Protein AF-A0AAE7LJU6-F1 (afdb_monomer_lite)

Radius of gyration: 23.85 Å; chains: 1; bounding box: 56×56×63 Å

pLDDT: mean 91.49, std 7.53, range [56.41, 98.62]

Sequence (406 aa):
MKSIYSEYKLDSKIIDLVKDSTIDVYPYNNEYLIANDFNYTTRPLFQNYMTLTPVLDGMNRNYFESTERPEFVLWTGGLTCYSKDCNLFEGFDYKYTLNEDPLTSTSILNNYDISAITNGRGGVPVVLMKRKEQIYKTNYTTLTEQEMHFGVWYQIPEFDKGIVKVQPHFEFTLLGRLKNLLFRGGIVKVKYKTENGDVKEFRLNILNSASGVWASPLLTGITLESIQGEPVKALMFETDSIYYLKPTFTAKFIQLNNSTIHVKPRVINYNKLAILSNIDATTSIFCDGSIDEINNKAASSASSEVSSSLQVKGWLAASSAKGELYDQTLLVLKAANASSQFFSTHESKRPDVANAFKHAHLDDAGFSTLVDARKLQGDYSVSLAGLRGKKVYTCNNINLNIKFIR

Foldseek 3Di:
DLVVLLLQAWDVVVLVVQPAFEEAEPADDCSNCSNSVYNYDDQPDNHLLPCLAQVSLVSLLVCLLDPNNTQKYKQAAAPPQQDQQAFSQQHPPQAGSCQSRVSNVQSQLQFWAFDDWTAGRNRHIITITGGDPDRDRWDKDFPDKDKDFAPDKDFQDDDDDAWKWKQWDWAFDPVLVVCVVVHDHWWKKKWFQFPLRDIRIGIHSPRHCNVTHTHPFAFGHDDNVATEGTGTGIMHMHTPDPRTIPRMTMMTIIGTPPGPHDYDHDPDDAFDFDDLPQAPEEAEDAWDKAFQDWSNDGLVPDDQEDEFKTKIKIFTAPDLLVLHHFPFKWKWKDDDPDDITTTGWDWAADVVSCVVSVHVSSRRRITIGMHGCNPPFAKIWIFMWGHHPNYIYTHPPYIGIHGYDD

Secondary structure (DSSP, 8-state):
-GGGGGGGPPPHHHHHHHTTSEEEEESS-THHHHHHT-EE---SS-SGGG--SHHHHHHHHHHHTSTTS-SEEEE---TT--STT--TTB-STTBBHHHHSHHHHHHHHHHEEEEEEEE-GGG-EEEEEEEPSS-----EEEEEEEEEETT--EEPPP-SSS-EEEEE---B-HHHHHHHHHSPPP-EEEEEEETT--EEEEE--TTGGGGTEEEESEEEEE-SS-EEEE-EEEEEEEES-TTTB-SEEEEEEEEETT----EEEP---PPPBP--TT--EEEEE--EEEEEEETTEETTT--SEESSEEEEEEEEESBGGGTB--SEEEEEEEETTSPPEEEE-EEE--HHHHHHHT-GGGGG-EEEEEEE-TT--EEEEEEEEEEETTEEEEESS--EEEEE--

Structure (mmCIF, N/CA/C/O backbone):
data_AF-A0AAE7LJU6-F1
#
_entry.id   AF-A0AAE7LJU6-F1
#
loop_
_atom_site.group_PDB
_atom_site.id
_atom_site.type_symbol
_atom_site.label_atom_id
_atom_site.label_alt_id
_atom_site.label_comp_id
_atom_site.label_asym_id
_atom_site.label_entity_id
_atom_site.label_seq_id
_atom_site.pdbx_PDB_ins_code
_atom_site.Cartn_x
_atom_site.Cartn_y
_atom_site.Cartn_z
_atom_site.occupancy
_atom_site.B_iso_or_equiv
_atom_site.auth_seq_id
_atom_site.auth_comp_id
_atom_site.auth_asym_id
_atom_site.auth_atom_id
_atom_site.pdbx_PDB_model_num
ATOM 1 N N . MET A 1 1 ? -26.694 -20.354 -2.984 1.00 75.75 1 MET A N 1
ATOM 2 C CA . MET A 1 1 ? -25.800 -19.176 -2.887 1.00 75.75 1 MET A CA 1
ATOM 3 C C . MET A 1 1 ? -24.323 -19.539 -2.989 1.00 75.75 1 MET A C 1
ATOM 5 O O . MET A 1 1 ? -23.655 -18.899 -3.781 1.00 75.75 1 MET A O 1
ATOM 9 N N . LYS A 1 2 ? -23.805 -20.572 -2.299 1.00 83.12 2 LYS A N 1
ATOM 10 C CA . LYS A 1 2 ? -22.376 -20.965 -2.385 1.00 83.12 2 LYS A CA 1
ATOM 11 C C . LYS A 1 2 ? -21.849 -21.139 -3.820 1.00 83.12 2 LYS A C 1
ATOM 13 O O . LYS A 1 2 ? -20.785 -20.630 -4.142 1.00 83.12 2 LYS A O 1
ATOM 18 N N . SER A 1 3 ? -22.624 -21.787 -4.691 1.00 85.38 3 SER A N 1
ATOM 19 C CA . SER A 1 3 ? -22.272 -21.995 -6.105 1.00 85.38 3 SER A CA 1
ATOM 20 C C . SER A 1 3 ? -22.140 -20.707 -6.927 1.00 85.38 3 SER A C 1
ATOM 22 O O . SER A 1 3 ? -21.475 -20.729 -7.952 1.00 85.38 3 SER A O 1
ATOM 24 N N . ILE A 1 4 ? -22.743 -19.596 -6.485 1.00 93.00 4 ILE A N 1
ATOM 25 C CA . ILE A 1 4 ? -22.636 -18.285 -7.149 1.00 93.00 4 ILE A CA 1
ATOM 26 C C . ILE A 1 4 ? -21.238 -17.689 -6.929 1.00 93.00 4 ILE A C 1
ATOM 28 O O . ILE A 1 4 ? -20.717 -17.009 -7.802 1.00 93.00 4 ILE A O 1
ATOM 32 N N . TYR A 1 5 ? -20.613 -17.988 -5.786 1.00 94.00 5 TYR A N 1
ATOM 33 C CA . TYR A 1 5 ? -19.320 -17.443 -5.370 1.00 94.00 5 TYR A CA 1
ATOM 34 C C . TYR A 1 5 ? -18.225 -18.517 -5.333 1.00 94.00 5 TYR A C 1
ATOM 36 O O . TYR A 1 5 ? -17.335 -18.475 -4.487 1.00 94.00 5 TYR A O 1
ATOM 44 N N . SER A 1 6 ? -18.272 -19.504 -6.234 1.00 92.69 6 SER A N 1
ATOM 45 C CA . SER A 1 6 ? -17.308 -20.617 -6.246 1.00 92.69 6 SER A CA 1
ATOM 46 C C . SER A 1 6 ? -15.854 -20.160 -6.405 1.00 92.69 6 SER A C 1
ATOM 48 O O . SER A 1 6 ? -14.951 -20.814 -5.896 1.00 92.69 6 SER A O 1
ATOM 50 N N . GLU A 1 7 ? -15.621 -19.020 -7.060 1.00 92.06 7 GLU A N 1
ATOM 51 C CA . GLU A 1 7 ? -14.294 -18.403 -7.213 1.00 92.06 7 GLU A CA 1
ATOM 52 C C . GLU A 1 7 ? -13.702 -17.847 -5.902 1.00 92.06 7 GLU A C 1
ATOM 54 O O . GLU A 1 7 ? -12.506 -17.580 -5.835 1.00 92.06 7 GLU A O 1
ATOM 59 N N . TYR A 1 8 ? -14.525 -17.696 -4.858 1.00 94.75 8 TYR A N 1
ATOM 60 C CA . TYR A 1 8 ? -14.126 -17.277 -3.511 1.00 94.75 8 TYR A CA 1
ATOM 61 C C . TYR A 1 8 ? -13.934 -18.471 -2.560 1.00 94.75 8 TYR A C 1
ATOM 63 O O . TYR A 1 8 ? -13.771 -18.296 -1.350 1.00 94.75 8 TYR A O 1
ATOM 71 N N . LYS A 1 9 ? -13.974 -19.709 -3.065 1.00 95.62 9 LYS A N 1
ATOM 72 C CA . LYS A 1 9 ? -13.708 -20.891 -2.242 1.00 95.62 9 LYS A CA 1
ATOM 73 C C . LYS A 1 9 ? -12.224 -20.944 -1.870 1.00 95.62 9 LYS A C 1
ATOM 75 O O . LYS A 1 9 ? -11.365 -20.898 -2.745 1.00 95.62 9 LYS A O 1
ATOM 80 N N . LEU A 1 10 ? -11.935 -21.046 -0.576 1.00 96.38 10 LEU A N 1
ATOM 81 C CA . LEU A 1 10 ? -10.577 -21.183 -0.051 1.00 96.38 10 LEU A CA 1
ATOM 82 C C . LEU A 1 10 ? -10.159 -22.658 0.028 1.00 96.38 10 LEU A C 1
ATOM 84 O O . LEU A 1 10 ? -10.998 -23.561 -0.003 1.00 96.38 10 LEU A O 1
ATOM 88 N N . ASP A 1 11 ? -8.849 -22.884 0.156 1.00 95.50 11 ASP A N 1
ATOM 89 C CA . ASP A 1 11 ? -8.263 -24.202 0.432 1.00 95.50 11 ASP A CA 1
ATOM 90 C C . ASP A 1 11 ? -8.911 -24.837 1.678 1.00 95.50 11 ASP A C 1
ATOM 92 O O . ASP A 1 11 ? -9.147 -24.153 2.681 1.00 95.50 11 ASP A O 1
ATOM 96 N N . SER A 1 12 ? -9.177 -26.148 1.631 1.00 94.88 12 SER A N 1
ATOM 97 C CA . SER A 1 12 ? -9.798 -26.883 2.738 1.00 94.88 12 SER A CA 1
ATOM 98 C C . SER A 1 12 ? -9.024 -26.735 4.042 1.00 94.88 12 SER A C 1
ATOM 100 O O . SER A 1 12 ? -9.645 -26.617 5.087 1.00 94.88 12 SER A O 1
ATOM 102 N N . LYS A 1 13 ? -7.691 -26.612 3.996 1.00 95.31 13 LYS A N 1
ATOM 103 C CA . LYS A 1 13 ? -6.864 -26.369 5.187 1.00 95.31 13 LYS A CA 1
ATOM 104 C C . LYS A 1 13 ? -7.249 -25.085 5.918 1.00 95.31 13 LYS A C 1
ATOM 106 O O . LYS A 1 13 ? -7.211 -25.051 7.141 1.00 95.31 13 LYS A O 1
ATOM 111 N N . ILE A 1 14 ? -7.610 -24.027 5.190 1.00 96.94 14 ILE A N 1
ATOM 112 C CA . ILE A 1 14 ? -8.051 -22.762 5.795 1.00 96.94 14 ILE A CA 1
ATOM 113 C C . ILE A 1 14 ? -9.442 -22.921 6.397 1.00 96.94 14 ILE A C 1
ATOM 115 O O . ILE A 1 14 ? -9.696 -22.434 7.494 1.00 96.94 14 ILE A O 1
ATOM 119 N N . ILE A 1 15 ? -10.324 -23.634 5.697 1.00 96.38 15 ILE A N 1
ATOM 120 C CA . ILE A 1 15 ? -11.676 -23.919 6.179 1.00 96.38 15 ILE A CA 1
ATOM 121 C C . ILE A 1 15 ? -11.613 -24.750 7.464 1.00 96.38 15 ILE A C 1
ATOM 123 O O . ILE A 1 15 ? -12.291 -24.414 8.426 1.00 96.38 15 ILE A O 1
ATOM 127 N N . ASP A 1 16 ? -10.749 -25.762 7.518 1.00 95.94 16 ASP A N 1
ATOM 128 C CA . ASP A 1 16 ? -10.558 -26.624 8.685 1.00 95.94 16 ASP A CA 1
ATOM 129 C C . ASP A 1 16 ? -9.912 -25.884 9.868 1.00 95.94 16 ASP A C 1
ATOM 131 O O . ASP A 1 16 ? -10.217 -26.190 11.021 1.00 95.94 16 ASP A O 1
ATOM 135 N N . LEU A 1 17 ? -9.033 -24.907 9.600 1.00 96.38 17 LEU A N 1
ATOM 136 C CA . LEU A 1 17 ? -8.426 -24.054 10.631 1.00 96.38 17 LEU A CA 1
ATOM 137 C C . LEU A 1 17 ? -9.446 -23.124 11.296 1.00 96.38 17 LEU A C 1
ATOM 139 O O . LEU A 1 17 ? -9.369 -22.915 12.505 1.00 96.38 17 LEU A O 1
ATOM 143 N N . VAL A 1 18 ? -10.369 -22.554 10.515 1.00 97.38 18 VAL A N 1
ATOM 144 C CA . VAL A 1 18 ? -11.430 -21.675 11.034 1.00 97.38 18 VAL A CA 1
ATOM 145 C C . VAL A 1 18 ? -12.553 -22.500 11.657 1.00 97.38 18 VAL A C 1
ATOM 147 O O . VAL A 1 18 ? -13.024 -22.178 12.742 1.00 97.38 18 VAL A O 1
ATOM 150 N N . LYS A 1 19 ? -12.960 -23.589 11.000 1.00 93.69 19 LYS A N 1
ATOM 151 C CA . LYS A 1 19 ? -14.021 -24.495 11.444 1.00 93.69 19 LYS A CA 1
ATOM 152 C C . LYS A 1 19 ? -15.294 -23.714 11.818 1.00 93.69 19 LYS A C 1
ATOM 154 O O . LYS A 1 19 ? -15.799 -22.960 10.991 1.00 93.69 19 LYS A O 1
ATOM 159 N N . ASP A 1 20 ? -15.780 -23.859 13.050 1.00 95.69 20 ASP A N 1
ATOM 160 C CA . ASP A 1 20 ? -16.974 -23.173 13.565 1.00 95.69 20 ASP A CA 1
ATOM 161 C C . ASP A 1 20 ? -16.648 -21.857 14.308 1.00 95.69 20 ASP A C 1
ATOM 163 O O . ASP A 1 20 ? -17.547 -21.202 14.849 1.00 95.69 20 ASP A O 1
ATOM 167 N N . SER A 1 21 ? -15.370 -21.461 14.364 1.00 98.25 21 SER A N 1
ATOM 168 C CA . SER A 1 21 ? -14.926 -20.244 15.046 1.00 98.25 21 SER A CA 1
ATOM 169 C C . SER A 1 21 ? -15.450 -18.979 14.372 1.00 98.25 21 SER A C 1
ATOM 171 O O . SER A 1 21 ? -15.624 -18.916 13.153 1.00 98.25 21 SER A O 1
ATOM 173 N N . THR A 1 22 ? -15.664 -17.937 15.176 1.00 98.38 22 THR A N 1
ATOM 174 C CA . THR A 1 22 ? -16.134 -16.644 14.677 1.00 98.38 22 THR A CA 1
ATOM 175 C C . THR A 1 22 ? -15.092 -15.975 13.791 1.00 98.38 22 THR A C 1
ATOM 177 O O . THR A 1 22 ? -13.901 -15.955 14.111 1.00 98.38 22 THR A O 1
ATOM 180 N N . ILE A 1 23 ? -15.540 -15.388 12.684 1.00 98.25 23 ILE A N 1
ATOM 181 C CA . ILE A 1 23 ? -14.663 -14.716 11.725 1.00 98.25 23 ILE A CA 1
ATOM 182 C C . ILE A 1 23 ? -15.295 -13.441 11.172 1.00 98.25 23 ILE A C 1
ATOM 184 O O . ILE A 1 23 ? -16.511 -13.347 11.029 1.00 98.25 23 ILE A O 1
ATOM 188 N N . ASP A 1 24 ? -14.460 -12.459 10.848 1.00 97.06 24 ASP A N 1
ATOM 189 C CA . ASP A 1 24 ? -14.816 -11.288 10.041 1.00 97.06 24 ASP A CA 1
ATOM 190 C C . ASP A 1 24 ? -13.940 -11.241 8.779 1.00 97.06 24 ASP A C 1
ATOM 192 O O . ASP A 1 24 ? -12.836 -11.790 8.749 1.00 97.06 24 ASP A O 1
ATOM 196 N N . VAL A 1 25 ? -14.427 -10.584 7.729 1.00 95.38 25 VAL A N 1
ATOM 197 C CA . VAL A 1 25 ? -13.672 -10.330 6.501 1.00 95.38 25 VAL A CA 1
ATOM 198 C C . VAL A 1 25 ? -13.358 -8.839 6.416 1.00 95.38 25 VAL A C 1
ATOM 200 O O . VAL A 1 25 ? -14.204 -7.960 6.606 1.00 95.38 25 VAL A O 1
ATOM 203 N N . TYR A 1 26 ? -12.098 -8.529 6.149 1.00 94.94 26 TYR A N 1
ATOM 204 C CA . TYR A 1 26 ? -11.601 -7.163 6.093 1.00 94.94 26 TYR A CA 1
ATOM 205 C C . TYR A 1 26 ? -10.620 -7.010 4.926 1.00 94.94 26 TYR A C 1
ATOM 207 O O . TYR A 1 26 ? -9.896 -7.953 4.632 1.00 94.94 26 TYR A O 1
ATOM 215 N N . PRO A 1 27 ? -10.527 -5.854 4.254 1.00 91.56 27 PRO A N 1
ATOM 216 C CA . PRO A 1 27 ? -11.488 -4.753 4.253 1.00 91.56 27 PRO A CA 1
ATOM 217 C C . PRO A 1 27 ? -12.666 -4.987 3.284 1.00 91.56 27 PRO A C 1
ATOM 219 O O . PRO A 1 27 ? -13.714 -4.361 3.454 1.00 91.56 27 PRO A O 1
ATOM 222 N N . TYR A 1 28 ? -12.521 -5.888 2.301 1.00 89.69 28 TYR A N 1
ATOM 223 C CA . TYR A 1 28 ? -13.502 -6.157 1.236 1.00 89.69 28 TYR A CA 1
ATOM 224 C C . TYR A 1 28 ? -13.731 -7.661 1.029 1.00 89.69 28 TYR A C 1
ATOM 226 O O . TYR A 1 28 ? -13.146 -8.487 1.716 1.00 89.69 28 TYR A O 1
ATOM 234 N N . ASN A 1 29 ? -14.539 -8.013 0.024 1.00 90.56 29 ASN A N 1
ATOM 235 C CA . ASN A 1 29 ? -14.776 -9.384 -0.432 1.00 90.56 29 ASN A CA 1
ATOM 236 C C . ASN A 1 29 ? -15.557 -10.277 0.557 1.00 90.56 29 ASN A C 1
ATOM 238 O O . ASN A 1 29 ? -15.177 -11.418 0.830 1.00 90.56 29 ASN A O 1
ATOM 242 N N . ASN A 1 30 ? -16.677 -9.777 1.089 1.00 91.75 30 ASN A N 1
ATOM 243 C CA . ASN A 1 30 ? -17.542 -10.532 2.009 1.00 91.75 30 ASN A CA 1
ATOM 244 C C . ASN A 1 30 ? -18.104 -11.836 1.400 1.00 91.75 30 ASN A C 1
ATOM 246 O O . ASN A 1 30 ? -18.583 -12.700 2.131 1.00 91.75 30 ASN A O 1
ATOM 250 N N . GLU A 1 31 ? -18.009 -12.020 0.082 1.00 93.69 31 GLU A N 1
ATOM 251 C CA . GLU A 1 31 ? -18.312 -13.256 -0.643 1.00 93.69 31 GLU A CA 1
ATOM 252 C C . GLU A 1 31 ? -17.564 -14.471 -0.068 1.00 93.69 31 GLU A C 1
ATOM 254 O O . GLU A 1 31 ? -18.108 -15.580 -0.082 1.00 93.69 31 GLU A O 1
ATOM 259 N N . TYR A 1 32 ? -16.366 -14.273 0.506 1.00 95.38 32 TYR A N 1
ATOM 260 C CA . TYR A 1 32 ? -15.623 -15.330 1.201 1.00 95.38 32 TYR A CA 1
ATOM 261 C C . TYR A 1 32 ? -16.421 -15.954 2.351 1.00 95.38 32 TYR A C 1
ATOM 263 O O . TYR A 1 32 ? -16.300 -17.159 2.570 1.00 95.38 32 TYR A O 1
ATOM 271 N N . LEU A 1 33 ? -17.261 -15.184 3.050 1.00 94.88 33 LEU A N 1
ATOM 272 C CA . LEU A 1 33 ? -18.104 -15.709 4.129 1.00 94.88 33 LEU A CA 1
ATOM 273 C C . LEU A 1 33 ? -19.092 -16.746 3.585 1.00 94.88 33 LEU A C 1
ATOM 275 O O . LEU A 1 33 ? -19.180 -17.864 4.090 1.00 94.88 33 LEU A O 1
ATOM 279 N N . ILE A 1 34 ? -19.785 -16.393 2.497 1.00 94.81 34 ILE A N 1
ATOM 280 C CA . ILE A 1 34 ? -20.815 -17.234 1.876 1.00 94.81 34 ILE A CA 1
ATOM 281 C C . ILE A 1 34 ? -20.181 -18.461 1.215 1.00 94.81 34 ILE A C 1
ATOM 283 O O . ILE A 1 34 ? -20.661 -19.576 1.408 1.00 94.81 34 ILE A O 1
ATOM 287 N N . ALA A 1 35 ? -19.110 -18.284 0.435 1.00 96.38 35 ALA A N 1
ATOM 288 C CA . ALA A 1 35 ? -18.470 -19.370 -0.314 1.00 96.38 35 ALA A CA 1
ATOM 289 C C . ALA A 1 35 ? -17.882 -20.467 0.594 1.00 96.38 35 ALA A C 1
ATOM 291 O O . ALA A 1 35 ? -17.807 -21.641 0.205 1.00 96.38 35 ALA A O 1
ATOM 292 N N . ASN A 1 36 ? -17.478 -20.096 1.812 1.00 96.25 36 ASN A N 1
ATOM 293 C CA . ASN A 1 36 ? -16.780 -20.981 2.741 1.00 96.25 36 ASN A CA 1
ATOM 294 C C . ASN A 1 36 ? -17.618 -21.446 3.935 1.00 96.25 36 ASN A C 1
ATOM 296 O O . ASN A 1 36 ? -17.153 -22.337 4.634 1.00 96.25 36 ASN A O 1
ATOM 300 N N . ASP A 1 37 ? -18.856 -20.960 4.082 1.00 94.50 37 ASP A N 1
ATOM 301 C CA . ASP A 1 37 ? -19.756 -21.292 5.202 1.00 94.50 37 ASP A CA 1
ATOM 302 C C . ASP A 1 37 ? -19.238 -20.840 6.567 1.00 94.50 37 ASP A C 1
ATOM 304 O O . ASP A 1 37 ? -19.372 -21.527 7.573 1.00 94.50 37 ASP A O 1
ATOM 308 N N . PHE A 1 38 ? -18.596 -19.681 6.580 1.00 96.56 38 PHE A N 1
ATOM 309 C CA . PHE A 1 38 ? -17.947 -19.167 7.769 1.00 96.56 38 PHE A CA 1
ATOM 310 C C . PHE A 1 38 ? -18.938 -18.580 8.782 1.00 96.56 38 PHE A C 1
ATOM 312 O O . PHE A 1 38 ? -19.895 -17.896 8.411 1.00 96.56 38 PHE A O 1
ATOM 319 N N . ASN A 1 39 ? -18.656 -18.788 10.074 1.00 97.31 39 ASN A N 1
ATOM 320 C CA . ASN A 1 39 ? -19.424 -18.238 11.190 1.00 97.31 39 ASN A CA 1
ATOM 321 C C . ASN A 1 39 ? -19.143 -16.733 11.360 1.00 97.31 39 ASN A C 1
ATOM 323 O O . ASN A 1 39 ? -18.277 -16.307 12.128 1.00 97.31 39 ASN A O 1
ATOM 327 N N . TYR A 1 40 ? -19.843 -15.922 10.571 1.00 95.25 40 TYR A N 1
ATOM 328 C CA . TYR A 1 40 ? -19.618 -14.485 10.506 1.00 95.25 40 TYR A CA 1
ATOM 329 C C . TYR A 1 40 ? -20.031 -13.759 11.795 1.00 95.25 40 TYR A C 1
ATOM 331 O O . TYR A 1 40 ? -21.160 -13.908 12.257 1.00 95.25 40 TYR A O 1
ATOM 339 N N . THR A 1 41 ? -19.160 -12.899 12.334 1.00 93.56 41 THR A N 1
ATOM 340 C CA . THR A 1 41 ? -19.531 -11.934 13.385 1.00 93.56 41 THR A CA 1
ATOM 341 C C . THR A 1 41 ? -19.413 -10.504 12.873 1.00 93.56 41 THR A C 1
ATOM 343 O O . THR A 1 41 ? -18.347 -10.048 12.460 1.00 93.56 41 THR A O 1
ATOM 346 N N . THR A 1 42 ? -20.528 -9.778 12.912 1.00 87.69 42 THR A N 1
ATOM 347 C CA . THR A 1 42 ? -20.643 -8.426 12.364 1.00 87.69 42 THR A CA 1
ATOM 348 C C . THR A 1 42 ? -19.981 -7.388 13.261 1.00 87.69 42 THR A C 1
ATOM 350 O O . THR A 1 42 ? -20.487 -7.086 14.344 1.00 87.69 42 THR A O 1
ATOM 353 N N . ARG A 1 43 ? -18.915 -6.754 12.767 1.00 93.06 43 ARG A N 1
ATOM 354 C CA . ARG A 1 43 ? -18.462 -5.464 13.307 1.00 93.06 43 ARG A CA 1
ATOM 355 C C . ARG A 1 43 ? -19.519 -4.367 13.062 1.00 93.06 43 ARG A C 1
ATOM 357 O O . ARG A 1 43 ? -20.270 -4.479 12.088 1.00 93.06 43 ARG A O 1
ATOM 364 N N . PRO A 1 44 ? -19.568 -3.292 13.877 1.00 94.19 44 PRO A N 1
ATOM 365 C CA . PRO A 1 44 ? -20.582 -2.236 13.760 1.00 94.19 44 PRO A CA 1
ATOM 366 C C . PRO A 1 44 ? -20.743 -1.660 12.347 1.00 94.19 44 PRO A C 1
ATOM 368 O O . PRO A 1 44 ? -21.861 -1.469 11.873 1.00 94.19 44 PRO A O 1
ATOM 371 N N . LEU A 1 45 ? -19.628 -1.404 11.659 1.00 93.38 45 LEU A N 1
ATOM 372 C CA . LEU A 1 45 ? -19.600 -0.956 10.271 1.00 93.38 45 LEU A CA 1
ATOM 373 C C . LEU A 1 45 ? -18.974 -2.058 9.415 1.00 93.38 45 LEU A C 1
ATOM 375 O O . LEU A 1 45 ? -17.751 -2.145 9.264 1.00 93.38 45 LEU A O 1
ATOM 379 N N . PHE A 1 46 ? -19.830 -2.920 8.863 1.00 86.00 46 PHE A N 1
ATOM 380 C CA . PHE A 1 46 ? -19.405 -4.118 8.135 1.00 86.00 46 PHE A CA 1
ATOM 381 C C . PHE A 1 46 ? -18.660 -3.810 6.824 1.00 86.00 46 PHE A C 1
ATOM 383 O O . PHE A 1 46 ? -17.782 -4.574 6.429 1.00 86.00 46 PHE A O 1
ATOM 390 N N . GLN A 1 47 ? -18.923 -2.672 6.172 1.00 83.12 47 GLN A N 1
ATOM 391 C CA . GLN A 1 47 ? -18.207 -2.244 4.962 1.00 83.12 47 GLN A CA 1
ATOM 392 C C . GLN A 1 47 ? -17.169 -1.168 5.277 1.00 83.12 47 GLN A C 1
ATOM 394 O O . GLN A 1 47 ? -17.505 -0.080 5.740 1.00 83.12 47 GLN A O 1
ATOM 399 N N . ASN A 1 48 ? -15.905 -1.464 4.970 1.00 82.00 48 ASN A N 1
ATOM 400 C CA . ASN A 1 48 ? -14.765 -0.586 5.236 1.00 82.00 48 ASN A CA 1
ATOM 401 C C . ASN A 1 48 ? -14.892 0.791 4.558 1.00 82.00 48 ASN A C 1
ATOM 403 O O . ASN A 1 48 ? -14.635 1.812 5.177 1.00 82.00 48 ASN A O 1
ATOM 407 N N . TYR A 1 49 ? -15.413 0.868 3.331 1.00 78.44 49 TYR A N 1
ATOM 408 C CA . TYR A 1 49 ? -15.601 2.160 2.655 1.00 78.44 49 TYR A CA 1
ATOM 409 C C . TYR A 1 49 ? -16.664 3.068 3.309 1.00 78.44 49 TYR A C 1
ATOM 411 O O . TYR A 1 49 ? -16.837 4.210 2.884 1.00 78.44 49 TYR A O 1
ATOM 419 N N . MET A 1 50 ? -17.397 2.583 4.321 1.00 85.94 50 MET A N 1
ATOM 420 C CA . MET A 1 50 ? -18.399 3.358 5.061 1.00 85.94 50 MET A CA 1
ATOM 421 C C . MET A 1 50 ? -17.864 3.972 6.362 1.00 85.94 50 MET A C 1
ATOM 423 O O . MET A 1 50 ? -18.549 4.809 6.950 1.00 85.94 50 MET A O 1
ATOM 427 N N . THR A 1 51 ? -16.651 3.637 6.819 1.00 87.50 51 THR A N 1
ATOM 428 C CA . THR A 1 51 ? -16.039 4.220 8.033 1.00 87.50 51 THR A CA 1
ATOM 429 C C . THR A 1 51 ? -15.430 5.592 7.745 1.00 87.50 51 THR A C 1
ATOM 431 O O . THR A 1 51 ? -14.255 5.857 7.984 1.00 87.50 51 THR A O 1
ATOM 434 N N . LEU A 1 52 ? -16.242 6.491 7.182 1.00 88.06 52 LEU A N 1
ATOM 435 C CA . LEU A 1 52 ? -15.750 7.725 6.582 1.00 88.06 52 LEU A CA 1
ATOM 436 C C . LEU A 1 52 ? -15.393 8.825 7.593 1.00 88.06 52 LEU A C 1
ATOM 438 O O . LEU A 1 52 ? -14.876 9.865 7.191 1.00 88.06 52 LEU A O 1
ATOM 442 N N . THR A 1 53 ? -15.678 8.629 8.879 1.00 94.81 53 THR A N 1
ATOM 443 C CA . THR A 1 53 ? -15.450 9.619 9.937 1.00 94.81 53 THR A CA 1
ATOM 444 C C . THR A 1 53 ? -14.763 8.976 11.143 1.00 94.81 53 THR A C 1
ATOM 446 O O . THR A 1 53 ? -14.950 7.776 11.368 1.00 94.81 53 THR A O 1
ATOM 449 N N . PRO A 1 54 ? -14.061 9.765 11.982 1.00 96.50 54 PRO A N 1
ATOM 450 C CA . PRO A 1 54 ? -13.427 9.254 13.200 1.00 96.50 54 PRO A CA 1
ATOM 451 C C . PRO A 1 54 ? -14.387 8.523 14.143 1.00 96.50 54 PRO A C 1
ATOM 453 O O . PRO A 1 54 ? -13.997 7.583 14.828 1.00 96.50 54 PRO A O 1
ATOM 456 N N . VAL A 1 55 ? -15.659 8.935 14.171 1.00 96.69 55 VAL A N 1
ATOM 457 C CA . VAL A 1 55 ? -16.689 8.306 15.008 1.00 96.69 55 VAL A CA 1
ATOM 458 C C . VAL A 1 55 ? -17.034 6.910 14.490 1.00 96.69 55 VAL A C 1
ATOM 460 O O . VAL A 1 55 ? -17.054 5.964 15.273 1.00 96.69 55 VAL A O 1
ATOM 463 N N . LEU A 1 56 ? -17.275 6.770 13.182 1.00 96.62 56 LEU A N 1
ATOM 464 C CA . LEU A 1 56 ? -17.639 5.487 12.570 1.00 96.62 56 LEU A CA 1
ATOM 465 C C . LEU A 1 56 ? -16.470 4.495 12.600 1.00 96.62 56 LEU A C 1
ATOM 467 O O . LEU A 1 56 ? -16.657 3.336 12.957 1.00 96.62 56 LEU A O 1
ATOM 471 N N . ASP A 1 57 ? -15.259 4.959 12.292 1.00 97.38 57 ASP A N 1
ATOM 472 C CA . ASP A 1 57 ? -14.034 4.164 12.431 1.00 97.38 57 ASP A CA 1
ATOM 473 C C . ASP A 1 57 ? -13.791 3.770 13.902 1.00 97.38 57 ASP A C 1
ATOM 475 O O . ASP A 1 57 ? -13.508 2.617 14.225 1.00 97.38 57 ASP A O 1
ATOM 479 N N . GLY A 1 58 ? -14.024 4.699 14.833 1.00 97.31 58 GLY A N 1
ATOM 480 C CA . GLY A 1 58 ? -13.915 4.458 16.270 1.00 97.31 58 GLY A CA 1
ATOM 481 C C . GLY A 1 58 ? -14.848 3.362 16.799 1.00 97.31 58 GLY A C 1
ATOM 482 O O . GLY A 1 58 ? -14.465 2.644 17.722 1.00 97.31 58 GLY A O 1
ATOM 483 N N . MET A 1 59 ? -16.039 3.178 16.217 1.00 97.56 59 MET A N 1
ATOM 484 C CA . MET A 1 59 ? -16.937 2.073 16.588 1.00 97.56 59 MET A CA 1
ATOM 485 C C . MET A 1 59 ? -16.319 0.709 16.256 1.00 97.56 59 MET A C 1
ATOM 487 O O . MET A 1 59 ? -16.328 -0.191 17.097 1.00 97.56 59 MET A O 1
ATOM 491 N N . ASN A 1 60 ? -15.729 0.570 15.068 1.00 97.75 60 ASN A N 1
ATOM 492 C CA . ASN A 1 60 ? -15.033 -0.651 14.665 1.00 97.75 60 ASN A CA 1
ATOM 493 C C . ASN A 1 60 ? -13.746 -0.867 15.474 1.00 97.75 60 ASN A C 1
ATOM 495 O O . ASN A 1 60 ? -13.506 -1.984 15.931 1.00 97.75 60 ASN A O 1
ATOM 499 N N . ARG A 1 61 ? -12.962 0.190 15.737 1.00 97.81 61 ARG A N 1
ATOM 500 C CA . ARG A 1 61 ? -11.822 0.144 16.671 1.00 97.81 61 ARG A CA 1
ATOM 501 C C . ARG A 1 61 ? -12.239 -0.456 18.014 1.00 97.81 61 ARG A C 1
ATOM 503 O O . ARG A 1 61 ? -11.648 -1.428 18.467 1.00 97.81 61 ARG A O 1
ATOM 510 N N . ASN A 1 62 ? -13.291 0.092 18.625 1.00 98.00 62 ASN A N 1
ATOM 511 C CA . ASN A 1 62 ? -13.772 -0.363 19.929 1.00 98.00 62 ASN A CA 1
ATOM 512 C C . ASN A 1 62 ? -14.215 -1.835 19.894 1.00 98.00 62 ASN A C 1
ATOM 514 O O . ASN A 1 62 ? -13.968 -2.555 20.855 1.00 98.00 62 ASN A O 1
ATOM 518 N N . TYR A 1 63 ? -14.822 -2.293 18.794 1.00 97.75 63 TYR A N 1
ATOM 519 C CA . TYR A 1 63 ? -15.175 -3.700 18.600 1.00 97.75 63 TYR A CA 1
ATOM 520 C C . TYR A 1 63 ? -13.933 -4.606 18.559 1.00 97.75 63 TYR A C 1
ATOM 522 O O . TYR A 1 63 ? -13.853 -5.565 19.327 1.00 97.75 63 TYR A O 1
ATOM 530 N N . PHE A 1 64 ? -12.921 -4.269 17.751 1.00 97.94 64 PHE A N 1
ATOM 531 C CA . PHE A 1 64 ? -11.674 -5.043 17.661 1.00 97.94 64 PHE A CA 1
ATOM 532 C C . PHE A 1 64 ? -10.786 -4.952 18.912 1.00 97.94 64 PHE A C 1
ATOM 534 O O . PHE A 1 64 ? -9.954 -5.830 19.129 1.00 97.94 64 PHE A O 1
ATOM 541 N N . GLU A 1 65 ? -10.987 -3.943 19.758 1.00 97.94 65 GLU A N 1
ATOM 542 C CA . GLU A 1 65 ? -10.355 -3.789 21.074 1.00 97.94 65 GLU A CA 1
ATOM 543 C C . GLU A 1 65 ? -11.249 -4.286 22.234 1.00 97.94 65 GLU A C 1
ATOM 545 O O . GLU A 1 65 ? -11.047 -3.909 23.393 1.00 97.94 65 GLU A O 1
ATOM 550 N N . SER A 1 66 ? -12.247 -5.129 21.947 1.00 97.38 66 SER A N 1
ATOM 551 C CA . SER A 1 66 ? -13.156 -5.717 22.943 1.00 97.38 66 SER A CA 1
ATOM 552 C C . SER A 1 66 ? -13.084 -7.245 22.979 1.00 97.38 66 SER A C 1
ATOM 554 O O . SER A 1 66 ? -12.414 -7.877 22.158 1.00 97.38 66 SER A O 1
ATOM 556 N N . THR A 1 67 ? -13.783 -7.847 23.941 1.00 96.50 67 THR A N 1
ATOM 557 C CA . THR A 1 67 ? -13.985 -9.301 24.042 1.00 96.50 67 THR A CA 1
ATOM 558 C C . THR A 1 67 ? -14.897 -9.860 22.950 1.00 96.50 67 THR A C 1
ATOM 560 O O . THR A 1 67 ? -14.802 -11.046 22.655 1.00 96.50 67 THR A O 1
ATOM 563 N N . GLU A 1 68 ? -15.714 -9.013 22.315 1.00 96.44 68 GLU A N 1
ATOM 564 C CA . GLU A 1 68 ? -16.659 -9.398 21.254 1.00 96.44 68 GLU A CA 1
ATOM 565 C C . GLU A 1 68 ? -15.986 -9.592 19.888 1.00 96.44 68 GLU A C 1
ATOM 567 O O . GLU A 1 68 ? -16.628 -10.020 18.932 1.00 96.44 68 GLU A O 1
ATOM 572 N N . ARG A 1 69 ? -14.690 -9.269 19.770 1.00 97.25 69 ARG A N 1
ATOM 573 C CA . ARG A 1 69 ? -13.940 -9.422 18.519 1.00 97.25 69 ARG A CA 1
ATOM 574 C C . ARG A 1 69 ? -13.927 -10.893 18.059 1.00 97.25 69 ARG A C 1
ATOM 576 O O . ARG A 1 69 ? -13.808 -11.792 18.905 1.00 97.25 69 ARG A O 1
ATOM 583 N N . PRO A 1 70 ? -13.975 -11.152 16.741 1.00 98.06 70 PRO A N 1
ATOM 584 C CA . PRO A 1 70 ? -13.996 -12.513 16.219 1.00 98.06 70 PRO A CA 1
ATOM 585 C C . PRO A 1 70 ? -12.708 -13.271 16.566 1.00 98.06 70 PRO A C 1
ATOM 587 O O . PRO A 1 70 ? -11.670 -12.675 16.855 1.00 98.06 70 PRO A O 1
ATOM 590 N N . GLU A 1 71 ? -12.751 -14.602 16.546 1.00 98.56 71 GLU A N 1
ATOM 591 C CA . GLU A 1 71 ? -11.535 -15.404 16.696 1.00 98.56 71 GLU A CA 1
ATOM 592 C C . GLU A 1 71 ? -10.582 -15.195 15.516 1.00 98.56 71 GLU A C 1
ATOM 594 O O . GLU A 1 71 ? -9.368 -15.109 15.715 1.00 98.56 71 GLU A O 1
ATOM 599 N N . PHE A 1 72 ? -11.131 -15.049 14.309 1.00 98.62 72 PHE A N 1
ATOM 600 C CA . PHE A 1 72 ? -10.366 -14.840 13.090 1.00 98.62 72 PHE A CA 1
ATOM 601 C C . PHE A 1 72 ? -10.754 -13.558 12.347 1.00 98.62 72 PHE A C 1
ATOM 603 O O . PHE A 1 72 ? -11.902 -13.119 12.343 1.00 98.62 72 PHE A O 1
ATOM 610 N N . VAL A 1 73 ? -9.786 -12.987 11.641 1.00 98.12 73 VAL A N 1
ATOM 611 C CA . VAL A 1 73 ? -10.009 -11.995 10.589 1.00 98.12 73 VAL A CA 1
ATOM 612 C C . VAL A 1 73 ? -9.378 -12.529 9.313 1.00 98.12 73 VAL A C 1
ATOM 614 O O . VAL A 1 73 ? -8.191 -12.850 9.290 1.00 98.12 73 VAL A O 1
ATOM 617 N N . LEU A 1 74 ? -10.158 -12.617 8.240 1.00 97.38 74 LEU A N 1
ATOM 618 C CA . LEU A 1 74 ? -9.623 -12.837 6.904 1.00 97.38 74 LEU A CA 1
ATOM 619 C C . LEU A 1 74 ? -9.273 -11.477 6.298 1.00 97.38 74 LEU A C 1
ATOM 621 O O . LEU A 1 74 ? -10.157 -10.740 5.857 1.00 97.38 74 LEU A O 1
ATOM 625 N N . TRP A 1 75 ? -7.985 -11.143 6.292 1.00 96.19 75 TRP A N 1
ATOM 626 C CA . TRP A 1 75 ? -7.467 -9.949 5.639 1.00 96.19 75 TRP A CA 1
ATOM 627 C C . TRP A 1 75 ? -7.303 -10.198 4.138 1.00 96.19 75 TRP A C 1
ATOM 629 O O . TRP A 1 75 ? -6.585 -11.099 3.700 1.00 96.19 75 TRP A O 1
ATOM 639 N N . THR A 1 76 ? -7.952 -9.366 3.340 1.00 93.12 76 THR A N 1
ATOM 640 C CA . THR A 1 76 ? -7.990 -9.419 1.879 1.00 93.12 76 THR A CA 1
ATOM 641 C C . THR A 1 76 ? -7.342 -8.169 1.284 1.00 93.12 76 THR A C 1
ATOM 643 O O . THR A 1 76 ? -7.141 -7.168 1.972 1.00 93.12 76 THR A O 1
ATOM 646 N N . GLY A 1 77 ? -6.987 -8.223 -0.001 1.00 85.50 77 GLY A N 1
ATOM 647 C CA . GLY A 1 77 ? -6.566 -7.033 -0.740 1.00 85.50 77 GLY A CA 1
ATOM 648 C C . GLY A 1 77 ? -7.738 -6.100 -1.067 1.00 85.50 77 GLY A C 1
ATOM 649 O O . GLY A 1 77 ? -8.909 -6.481 -0.980 1.00 85.50 77 GLY A O 1
ATOM 650 N N . GLY A 1 78 ? -7.418 -4.871 -1.481 1.00 79.75 78 GLY A N 1
ATOM 651 C CA . GLY A 1 78 ? -8.388 -3.932 -2.044 1.00 79.75 78 GLY A CA 1
ATOM 652 C C . GLY A 1 78 ? -9.118 -4.479 -3.270 1.00 79.75 78 GLY A C 1
ATOM 653 O O . GLY A 1 78 ? -8.662 -5.418 -3.918 1.00 79.75 78 GLY A O 1
ATOM 654 N N . LEU A 1 79 ? -10.225 -3.833 -3.652 1.00 78.44 79 LEU A N 1
ATOM 655 C CA . LEU A 1 79 ? -10.987 -4.207 -4.852 1.00 78.44 79 LEU A CA 1
ATOM 656 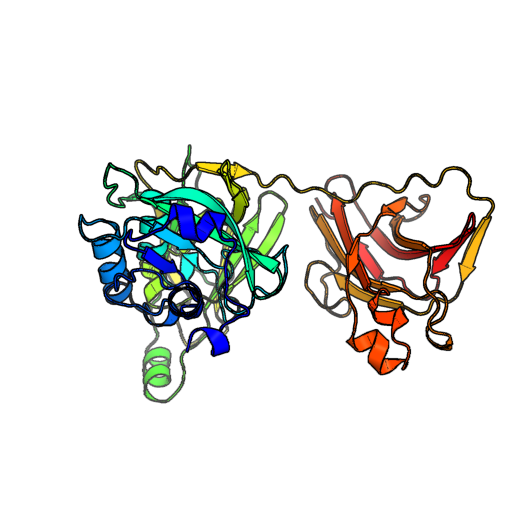C C . LEU A 1 79 ? -10.158 -4.156 -6.143 1.00 78.44 79 LEU A C 1
ATOM 658 O O . LEU A 1 79 ? -10.543 -4.774 -7.118 1.00 78.44 79 LEU A O 1
ATOM 662 N N . THR A 1 80 ? -9.046 -3.420 -6.172 1.00 73.75 80 THR A N 1
ATOM 663 C CA . THR A 1 80 ? -8.144 -3.311 -7.330 1.00 73.75 80 THR A CA 1
ATOM 664 C C . THR A 1 80 ? -6.988 -4.312 -7.305 1.00 73.75 80 THR A C 1
ATOM 666 O O . THR A 1 80 ? -6.183 -4.344 -8.235 1.00 73.75 80 THR A O 1
ATOM 669 N N . CYS A 1 81 ? -6.883 -5.131 -6.258 1.00 79.31 81 CYS A N 1
ATOM 670 C CA . CYS A 1 81 ? -5.891 -6.189 -6.179 1.00 79.31 81 CYS A CA 1
ATOM 671 C C . CYS A 1 81 ? -6.384 -7.418 -6.961 1.00 79.31 81 CYS A C 1
ATOM 673 O O . CYS A 1 81 ? -7.237 -8.166 -6.489 1.00 79.31 81 CYS A O 1
ATOM 675 N N . TYR A 1 82 ? -5.824 -7.627 -8.155 1.00 72.69 82 TYR A N 1
ATOM 676 C CA . TYR A 1 82 ? -6.186 -8.735 -9.055 1.00 72.69 82 TYR A CA 1
ATOM 677 C C . TYR A 1 82 ? -5.006 -9.648 -9.419 1.00 72.69 82 TYR A C 1
ATOM 679 O O . TYR A 1 82 ? -5.141 -10.518 -10.275 1.00 72.69 82 TYR A O 1
ATOM 687 N N . SER A 1 83 ? -3.836 -9.445 -8.809 1.00 72.56 83 SER A N 1
ATOM 688 C CA . SER A 1 83 ? -2.632 -10.230 -9.086 1.00 72.56 83 SER A CA 1
ATOM 689 C C . SER A 1 83 ? -1.980 -10.739 -7.804 1.00 72.56 83 SER A C 1
ATOM 691 O O . SER A 1 83 ? -2.181 -10.195 -6.717 1.00 72.56 83 SER A O 1
ATOM 693 N N . LYS A 1 84 ? -1.157 -11.781 -7.952 1.00 72.25 84 LYS A N 1
ATOM 694 C CA . LYS A 1 84 ? -0.371 -12.385 -6.865 1.00 72.25 84 LYS A CA 1
ATOM 695 C C . LYS A 1 84 ? 0.586 -11.401 -6.190 1.00 72.25 84 LYS A C 1
ATOM 697 O O . LYS A 1 84 ? 0.871 -11.548 -5.008 1.00 72.25 84 LYS A O 1
ATOM 702 N N . ASP A 1 85 ? 1.046 -10.402 -6.938 1.00 70.56 85 ASP A N 1
ATOM 703 C CA . ASP A 1 85 ? 2.066 -9.446 -6.502 1.00 70.56 85 ASP A CA 1
ATOM 704 C C . ASP A 1 85 ? 1.480 -8.117 -6.005 1.00 70.56 85 ASP A C 1
ATOM 706 O O . ASP A 1 85 ? 2.224 -7.159 -5.771 1.00 70.56 85 ASP A O 1
ATOM 710 N N . CYS A 1 86 ? 0.153 -8.027 -5.872 1.00 77.06 86 CYS A N 1
ATOM 711 C CA . CYS A 1 86 ? -0.491 -6.815 -5.385 1.00 77.06 86 CYS A CA 1
ATOM 712 C C . CYS A 1 86 ? -0.062 -6.500 -3.940 1.00 77.06 86 CYS A C 1
ATOM 714 O O . CYS A 1 86 ? 0.247 -7.387 -3.140 1.00 77.06 86 CYS A O 1
ATOM 716 N N . ASN A 1 87 ? -0.108 -5.222 -3.572 1.00 83.75 87 ASN A N 1
ATOM 717 C CA . ASN A 1 87 ? 0.023 -4.826 -2.178 1.00 83.75 87 ASN A CA 1
ATOM 718 C C . ASN A 1 87 ? -1.340 -4.956 -1.475 1.00 83.75 87 ASN A C 1
ATOM 720 O O . ASN A 1 87 ? -2.281 -4.233 -1.797 1.00 83.75 87 ASN A O 1
ATOM 724 N N . LEU A 1 88 ? -1.440 -5.838 -0.475 1.00 89.25 88 LEU A N 1
ATOM 725 C CA . LEU A 1 88 ? -2.674 -6.077 0.295 1.00 89.25 88 LEU A CA 1
ATOM 726 C C . LEU A 1 88 ? -3.166 -4.867 1.100 1.00 89.25 88 LEU A C 1
ATOM 728 O O . LEU A 1 88 ? -4.288 -4.874 1.605 1.00 89.25 88 LEU A O 1
ATOM 732 N N . PHE A 1 89 ? -2.335 -3.837 1.235 1.00 92.31 89 PHE A N 1
ATOM 733 C CA . PHE A 1 89 ? -2.691 -2.587 1.893 1.00 92.31 89 PHE A CA 1
ATOM 734 C C . PHE A 1 89 ? -3.189 -1.515 0.917 1.00 92.31 89 PHE A C 1
ATOM 736 O O . PHE A 1 89 ? -3.575 -0.434 1.356 1.00 92.31 89 PHE A O 1
ATOM 743 N N . GLU A 1 90 ? -3.212 -1.782 -0.389 1.00 87.38 90 GLU A N 1
ATOM 744 C CA . GLU A 1 90 ? -3.869 -0.904 -1.358 1.00 87.38 90 GLU A CA 1
ATOM 745 C C . GLU A 1 90 ? -5.383 -1.119 -1.330 1.00 87.38 90 GLU A C 1
ATOM 747 O O . GLU A 1 90 ? -5.872 -2.248 -1.276 1.00 87.38 90 GLU A O 1
ATOM 752 N N . GLY A 1 91 ? -6.122 -0.013 -1.333 1.00 85.12 91 GLY A N 1
ATOM 753 C CA . GLY A 1 91 ? -7.577 0.033 -1.319 1.00 85.12 91 GLY A CA 1
ATOM 754 C C . GLY A 1 91 ? -8.158 0.431 -2.677 1.00 85.12 91 GLY A C 1
ATOM 755 O O . GLY A 1 91 ? -7.446 0.652 -3.655 1.00 85.12 91 GLY A O 1
ATOM 756 N N . PHE A 1 92 ? -9.486 0.548 -2.737 1.00 83.81 92 PHE A N 1
ATOM 757 C CA . PHE A 1 92 ? -10.166 1.066 -3.928 1.00 83.81 92 PHE A CA 1
ATOM 758 C C . PHE A 1 92 ? -9.858 2.559 -4.143 1.00 83.81 92 PHE A C 1
ATOM 760 O O . PHE A 1 92 ? -9.465 3.260 -3.215 1.00 83.81 92 PHE A O 1
ATOM 767 N N . ASP A 1 93 ? -10.064 3.057 -5.366 1.00 86.25 93 ASP A N 1
ATOM 768 C CA . ASP A 1 93 ? -9.949 4.489 -5.699 1.00 86.25 93 ASP A CA 1
ATOM 769 C C . ASP A 1 93 ? -8.595 5.118 -5.294 1.00 86.25 93 ASP A C 1
ATOM 771 O O . ASP A 1 93 ? -8.522 6.233 -4.773 1.00 86.25 93 ASP A O 1
ATOM 775 N N . TYR A 1 94 ? -7.505 4.374 -5.530 1.00 88.00 94 TYR A N 1
ATOM 776 C CA . TYR A 1 94 ? -6.120 4.778 -5.240 1.00 88.00 94 TYR A CA 1
ATOM 777 C C . TYR A 1 94 ? -5.888 5.193 -3.779 1.00 88.00 94 TYR A C 1
ATOM 779 O O . TYR A 1 94 ? -5.042 6.044 -3.486 1.00 88.00 94 TYR A O 1
ATOM 787 N N . LYS A 1 95 ? -6.665 4.633 -2.852 1.00 91.38 95 LYS A N 1
ATOM 788 C CA . LYS A 1 95 ? -6.487 4.836 -1.415 1.00 91.38 95 LYS A CA 1
ATOM 789 C C . LYS A 1 95 ? -5.559 3.776 -0.845 1.00 91.38 95 LYS A C 1
ATOM 791 O O . LYS A 1 95 ? -5.399 2.689 -1.393 1.00 91.38 95 LYS A O 1
ATOM 796 N N . TYR A 1 96 ? -4.961 4.100 0.287 1.00 93.25 96 TYR A N 1
ATOM 797 C CA . TYR A 1 96 ? -4.226 3.145 1.103 1.00 93.25 96 TYR A CA 1
ATOM 798 C C . TYR A 1 96 ? -5.162 2.684 2.217 1.00 93.25 96 TYR A C 1
ATOM 800 O O . TYR A 1 96 ? -5.658 3.528 2.957 1.00 93.25 96 TYR A O 1
ATOM 808 N N . THR A 1 97 ? -5.427 1.383 2.338 1.00 91.81 97 THR A N 1
ATOM 809 C CA . THR A 1 97 ? -6.401 0.814 3.288 1.00 91.81 97 THR A CA 1
ATOM 810 C C . THR A 1 97 ? -6.174 1.335 4.707 1.00 91.81 97 THR A C 1
ATOM 812 O O . THR A 1 97 ? -7.118 1.742 5.373 1.00 91.81 97 THR A O 1
ATOM 815 N N . LEU A 1 98 ? -4.913 1.450 5.141 1.00 94.38 98 LEU A N 1
ATOM 816 C CA . LEU A 1 98 ? -4.578 1.942 6.485 1.00 94.38 98 LEU A CA 1
ATOM 817 C C . LEU A 1 98 ? -4.892 3.433 6.706 1.00 94.38 98 LEU A C 1
ATOM 819 O O . LEU A 1 98 ? -4.827 3.901 7.837 1.00 94.38 98 LEU A O 1
ATOM 823 N N . ASN A 1 99 ? -5.195 4.185 5.645 1.00 95.00 99 ASN A N 1
ATOM 824 C CA . ASN A 1 99 ? -5.604 5.590 5.696 1.00 95.00 99 ASN A CA 1
ATOM 825 C C . ASN A 1 99 ? -7.120 5.781 5.533 1.00 95.00 99 ASN A C 1
ATOM 827 O O . ASN A 1 99 ? -7.610 6.885 5.774 1.00 95.00 99 ASN A O 1
ATOM 831 N N . GLU A 1 100 ? -7.859 4.751 5.113 1.00 92.12 100 GLU A N 1
ATOM 832 C CA . GLU A 1 100 ? -9.321 4.807 4.999 1.00 92.12 100 GLU A CA 1
ATOM 833 C C . GLU A 1 100 ? -9.973 4.737 6.380 1.00 92.12 100 GLU A C 1
ATOM 835 O O . GLU A 1 100 ? -10.799 5.586 6.731 1.00 92.12 100 GLU A O 1
ATOM 840 N N . ASP A 1 101 ? -9.540 3.761 7.176 1.00 93.94 101 ASP A N 1
ATOM 841 C CA . ASP A 1 101 ? -9.971 3.519 8.550 1.00 93.94 101 ASP A CA 1
ATOM 842 C C . ASP A 1 101 ? -8.763 3.252 9.469 1.00 93.94 101 ASP A C 1
ATOM 844 O O . ASP A 1 101 ? -8.522 2.136 9.953 1.00 93.94 101 ASP A O 1
ATOM 848 N N . PRO A 1 102 ? -7.926 4.282 9.690 1.00 95.75 102 PRO A N 1
ATOM 849 C CA . PRO A 1 102 ? -6.687 4.160 10.447 1.00 95.75 102 PRO A CA 1
ATOM 850 C C . PRO A 1 102 ? -6.864 3.656 11.880 1.00 95.75 102 PRO A C 1
ATOM 852 O O . PRO A 1 102 ? -5.898 3.124 12.433 1.00 95.75 102 PRO A O 1
ATOM 855 N N . LEU A 1 103 ? -8.033 3.813 12.512 1.00 97.25 103 LEU A N 1
ATOM 856 C CA . LEU A 1 103 ? -8.264 3.270 13.854 1.00 97.25 103 LEU A CA 1
ATOM 857 C C . LEU A 1 103 ? -8.529 1.763 13.794 1.00 97.25 103 LEU A C 1
ATOM 859 O O . LEU A 1 103 ? -7.886 0.991 14.510 1.00 97.25 103 LEU A O 1
ATOM 863 N N . THR A 1 104 ? -9.435 1.340 12.917 1.00 96.94 104 THR A N 1
ATOM 864 C CA . THR A 1 104 ? -9.825 -0.061 12.727 1.00 96.94 104 THR A CA 1
ATOM 865 C C . THR A 1 104 ? -8.661 -0.908 12.236 1.00 96.94 104 THR A C 1
ATOM 867 O O . THR A 1 104 ? -8.301 -1.887 12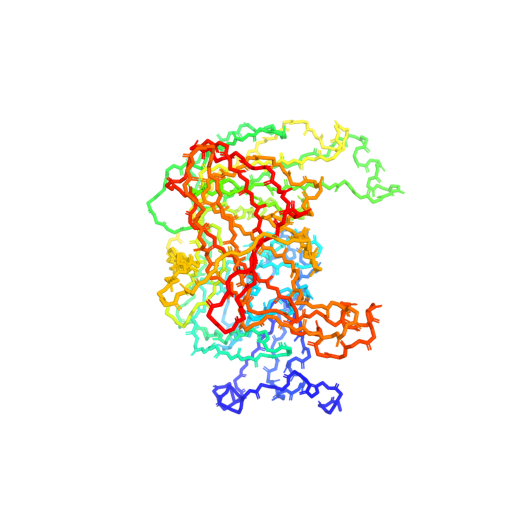.890 1.00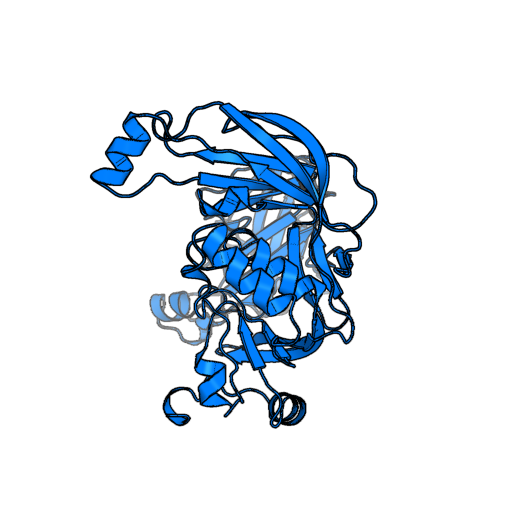 96.94 104 THR A O 1
ATOM 870 N N . SER A 1 105 ? -8.014 -0.501 11.141 1.00 95.81 105 SER A N 1
ATOM 871 C CA . SER A 1 105 ? -6.874 -1.223 10.564 1.00 95.81 105 SER A CA 1
ATOM 872 C C . SER A 1 105 ? -5.748 -1.427 11.583 1.00 95.81 105 SER A C 1
ATOM 874 O O . SER A 1 105 ? -5.201 -2.520 11.711 1.00 95.81 105 SER A O 1
ATOM 876 N N . THR A 1 106 ? -5.443 -0.404 12.385 1.00 97.00 106 THR A N 1
ATOM 877 C CA . THR A 1 106 ? -4.412 -0.507 13.429 1.00 97.00 106 THR A CA 1
ATOM 878 C C . THR A 1 106 ? -4.841 -1.405 14.578 1.00 97.00 106 THR A C 1
ATOM 880 O O . THR A 1 106 ? -4.011 -2.138 15.107 1.00 97.00 106 THR A O 1
ATOM 883 N N . SER A 1 107 ? -6.125 -1.406 14.936 1.00 97.38 107 SER A N 1
ATOM 884 C CA . SER A 1 107 ? -6.648 -2.310 15.966 1.00 97.38 107 SER A CA 1
ATOM 885 C C . SER A 1 107 ? -6.533 -3.765 15.547 1.00 97.38 107 SER A C 1
ATOM 887 O O . SER A 1 107 ? -6.090 -4.580 16.351 1.00 97.38 107 SER A O 1
ATOM 889 N N . ILE A 1 108 ? -6.860 -4.083 14.291 1.00 97.38 108 ILE A N 1
ATOM 890 C CA . ILE A 1 108 ? -6.708 -5.434 13.742 1.00 97.38 108 ILE A CA 1
ATOM 891 C C . ILE A 1 108 ? -5.233 -5.846 13.780 1.00 97.38 108 ILE A C 1
ATOM 893 O O . ILE A 1 108 ? -4.897 -6.844 14.413 1.00 97.38 108 ILE A O 1
ATOM 897 N N . LEU A 1 109 ? -4.334 -5.044 13.195 1.00 96.75 109 LEU A N 1
ATOM 898 C CA . LEU A 1 109 ? -2.902 -5.372 13.144 1.00 96.75 109 LEU A CA 1
ATOM 899 C C . LEU A 1 109 ? -2.260 -5.495 14.538 1.00 96.75 109 LEU A C 1
ATOM 901 O O . LEU A 1 109 ? -1.286 -6.224 14.702 1.00 96.75 109 LEU A O 1
ATOM 905 N N . ASN A 1 110 ? -2.793 -4.802 15.548 1.00 95.88 110 ASN A N 1
ATOM 906 C CA . ASN A 1 110 ? -2.276 -4.858 16.914 1.00 95.88 110 ASN A CA 1
ATOM 907 C C . ASN A 1 110 ? -2.883 -5.994 17.763 1.00 95.88 110 ASN A C 1
ATOM 909 O O . ASN A 1 110 ? -2.313 -6.352 18.791 1.00 95.88 110 ASN A O 1
ATOM 913 N N . ASN A 1 111 ? -4.030 -6.555 17.368 1.00 97.94 111 ASN A N 1
ATOM 914 C CA . ASN A 1 111 ? -4.768 -7.550 18.159 1.00 97.94 111 ASN A CA 1
ATOM 915 C C . ASN A 1 111 ? -4.847 -8.935 17.508 1.00 97.94 111 ASN A C 1
ATOM 917 O O . ASN A 1 111 ? -5.454 -9.829 18.096 1.00 97.94 111 ASN A O 1
ATOM 921 N N . TYR A 1 112 ? -4.250 -9.135 16.331 1.00 97.81 112 TYR A N 1
ATOM 922 C CA . TYR A 1 112 ? -4.255 -10.416 15.626 1.00 97.81 112 TYR A CA 1
ATOM 923 C C . TYR A 1 112 ? -2.849 -10.801 15.150 1.00 97.81 112 TYR A C 1
ATOM 925 O O . TYR A 1 112 ? -2.056 -9.939 14.774 1.00 97.81 112 TYR A O 1
ATOM 933 N N . ASP A 1 113 ? -2.549 -12.097 15.177 1.00 96.75 113 ASP A N 1
ATOM 934 C CA . ASP A 1 113 ? -1.340 -12.703 14.619 1.00 96.75 113 ASP A CA 1
ATOM 935 C C . ASP A 1 113 ? -1.643 -13.385 13.286 1.00 96.75 113 ASP A C 1
ATOM 937 O O . ASP A 1 113 ? -2.735 -13.909 13.061 1.00 96.75 113 ASP A O 1
ATOM 941 N N . ILE A 1 114 ? -0.658 -13.404 12.392 1.00 96.75 114 ILE A N 1
ATOM 942 C CA . ILE A 1 114 ? -0.768 -14.072 11.094 1.00 96.75 114 ILE A CA 1
ATOM 943 C C . ILE A 1 114 ? -0.757 -15.586 11.333 1.00 96.75 114 ILE A C 1
ATOM 945 O O . ILE A 1 114 ? 0.236 -16.138 11.797 1.00 96.75 114 ILE A O 1
ATOM 949 N N . SER A 1 115 ? -1.866 -16.257 11.019 1.00 96.44 115 SER A N 1
ATOM 950 C CA . SER A 1 115 ? -2.030 -17.698 11.237 1.00 96.44 115 SER A CA 1
ATOM 951 C C . SER A 1 115 ? -1.772 -18.509 9.972 1.00 96.44 115 SER A C 1
ATOM 953 O O . SER A 1 115 ? -1.235 -19.611 10.055 1.00 96.44 115 SER A O 1
ATOM 955 N N . ALA A 1 116 ? -2.187 -18.002 8.809 1.00 97.06 116 ALA A N 1
ATOM 956 C CA . ALA A 1 116 ? -1.981 -18.659 7.523 1.00 97.06 116 ALA A CA 1
ATOM 957 C C . ALA A 1 116 ? -2.102 -17.662 6.362 1.00 97.06 116 ALA A C 1
ATOM 959 O O . ALA A 1 116 ? -2.736 -16.615 6.487 1.00 97.06 116 ALA A O 1
ATOM 960 N N . ILE A 1 117 ? -1.535 -18.020 5.210 1.00 94.81 117 ILE A N 1
ATOM 961 C CA . ILE A 1 117 ? -1.721 -17.311 3.940 1.00 94.81 117 ILE A CA 1
ATOM 962 C C . ILE A 1 117 ? -2.146 -18.339 2.895 1.00 94.81 117 ILE A C 1
ATOM 964 O O . ILE A 1 117 ? -1.562 -19.419 2.816 1.00 94.81 117 ILE A O 1
ATOM 968 N N . THR A 1 118 ? -3.163 -18.012 2.102 1.00 94.12 118 THR A N 1
ATOM 969 C CA . THR A 1 118 ? -3.607 -18.841 0.975 1.00 94.12 118 THR A CA 1
ATOM 970 C C . THR A 1 118 ? -3.907 -17.982 -0.249 1.00 94.12 118 THR A C 1
ATOM 972 O O . THR A 1 118 ? -3.886 -16.755 -0.177 1.00 94.12 118 THR A O 1
ATOM 975 N N . ASN A 1 119 ? -4.204 -18.629 -1.371 1.00 91.94 119 ASN A N 1
ATOM 976 C CA . ASN A 1 119 ? -4.668 -17.962 -2.578 1.00 91.94 119 ASN A CA 1
ATOM 977 C C . ASN A 1 119 ? -6.196 -17.913 -2.580 1.00 91.94 119 ASN A C 1
ATOM 979 O O . ASN A 1 119 ? -6.862 -18.939 -2.449 1.00 91.94 119 ASN A O 1
ATOM 983 N N . GLY A 1 120 ? -6.738 -16.715 -2.743 1.00 91.56 120 GLY A N 1
ATOM 984 C CA . GLY A 1 120 ? -8.148 -16.474 -2.984 1.00 91.56 120 GLY A CA 1
ATOM 985 C C . GLY A 1 120 ? -8.472 -16.354 -4.475 1.00 91.56 120 GLY A C 1
ATOM 986 O O . GLY A 1 120 ? -7.756 -16.860 -5.348 1.00 91.56 120 GLY A O 1
ATOM 987 N N . ARG A 1 121 ? -9.558 -15.636 -4.767 1.00 89.31 121 ARG A N 1
ATOM 988 C CA . ARG A 1 121 ? -10.021 -15.328 -6.123 1.00 89.31 121 ARG A CA 1
ATOM 989 C C . ARG A 1 121 ? -8.887 -14.772 -6.990 1.00 89.31 121 ARG A C 1
ATOM 991 O O . ARG A 1 121 ? -8.153 -13.881 -6.571 1.00 89.31 121 ARG A O 1
ATOM 998 N N . GLY A 1 122 ? -8.745 -15.294 -8.210 1.00 83.56 122 GLY A N 1
ATOM 999 C CA . GLY A 1 122 ? -7.719 -14.839 -9.161 1.00 83.56 122 GLY A CA 1
ATOM 1000 C C . GLY A 1 122 ? -6.277 -15.136 -8.727 1.00 83.56 122 GLY A C 1
ATOM 1001 O O . GLY A 1 122 ? -5.339 -14.590 -9.300 1.00 83.56 122 GLY A O 1
ATOM 1002 N N . GLY A 1 123 ? -6.080 -15.985 -7.712 1.00 86.19 123 GLY A N 1
ATOM 1003 C CA . GLY A 1 123 ? -4.762 -16.270 -7.151 1.00 86.19 123 GLY A CA 1
ATOM 1004 C C . GLY A 1 123 ? -4.225 -15.170 -6.233 1.00 86.19 123 GLY A C 1
ATOM 1005 O O . GLY A 1 123 ? -3.062 -15.235 -5.857 1.00 86.19 123 GLY A O 1
ATOM 1006 N N . VAL A 1 124 ? -5.039 -14.173 -5.883 1.00 88.56 124 VAL A N 1
ATOM 1007 C CA . VAL A 1 124 ? -4.663 -13.085 -4.973 1.00 88.56 124 VAL A CA 1
ATOM 1008 C C . VAL A 1 124 ? -4.408 -13.639 -3.568 1.00 88.56 124 VAL A C 1
ATOM 1010 O O . VAL A 1 124 ? -5.239 -14.409 -3.079 1.00 88.56 124 VAL A O 1
ATOM 1013 N N . PRO A 1 125 ? -3.313 -13.262 -2.885 1.00 90.56 125 PRO A N 1
ATOM 1014 C CA . PRO A 1 125 ? -3.079 -13.715 -1.522 1.00 90.56 125 PRO A CA 1
ATOM 1015 C C . PRO A 1 125 ? -4.160 -13.195 -0.565 1.00 90.56 125 PRO A C 1
ATOM 1017 O O . PRO A 1 125 ? -4.559 -12.034 -0.609 1.00 90.56 125 PRO A O 1
ATOM 1020 N N . VAL A 1 126 ? -4.619 -14.056 0.337 1.00 94.69 126 VAL A N 1
ATOM 1021 C CA . VAL A 1 126 ? -5.469 -13.697 1.478 1.00 94.69 126 VAL A CA 1
ATOM 1022 C C . VAL A 1 126 ? -4.825 -14.218 2.754 1.00 94.69 126 VAL A C 1
ATOM 1024 O O . VAL A 1 126 ? -4.215 -15.291 2.765 1.00 94.69 126 VAL A O 1
ATOM 1027 N N . VAL A 1 127 ? -4.936 -13.448 3.831 1.00 96.81 127 VAL A N 1
ATOM 1028 C CA . VAL A 1 127 ? -4.245 -13.719 5.092 1.00 96.81 127 VAL A CA 1
ATOM 1029 C C . VAL A 1 127 ? -5.273 -14.033 6.162 1.00 96.81 127 VAL A C 1
ATOM 1031 O O . VAL A 1 127 ? -6.110 -13.199 6.495 1.00 96.81 127 VAL A O 1
ATOM 1034 N N . LEU A 1 128 ? -5.199 -15.234 6.724 1.00 98.19 128 LEU A N 1
ATOM 1035 C CA . LEU A 1 128 ? -5.960 -15.587 7.911 1.00 98.19 128 LEU A CA 1
ATOM 1036 C C . LEU A 1 128 ? -5.189 -15.107 9.138 1.00 98.19 128 LEU A C 1
ATOM 1038 O O . LEU A 1 128 ? -4.065 -15.548 9.387 1.00 98.19 128 LEU A O 1
ATOM 1042 N N . MET A 1 129 ? -5.803 -14.222 9.912 1.00 98.31 129 MET A N 1
ATOM 1043 C CA . MET A 1 129 ? -5.247 -13.701 11.152 1.00 98.31 129 MET A CA 1
ATOM 1044 C C . MET A 1 129 ? -6.058 -14.226 12.336 1.00 98.31 129 MET A C 1
ATOM 1046 O O . MET A 1 129 ? -7.285 -14.171 12.306 1.00 98.31 129 MET A O 1
ATOM 1050 N N . LYS A 1 130 ? -5.392 -14.729 13.375 1.00 98.38 130 LYS A N 1
ATOM 1051 C CA . LYS A 1 130 ? -6.021 -15.220 14.606 1.00 98.38 130 LYS A CA 1
ATOM 1052 C C . LYS A 1 130 ? -5.870 -14.188 15.714 1.00 98.38 130 LYS A C 1
ATOM 1054 O O . LYS A 1 130 ? -4.803 -13.598 15.855 1.00 98.38 130 LYS A O 1
ATOM 1059 N N . ARG A 1 131 ? -6.918 -13.952 16.502 1.00 98.12 131 ARG A N 1
ATOM 1060 C CA . ARG A 1 131 ? -6.861 -12.991 17.608 1.00 98.12 131 ARG A CA 1
ATOM 1061 C C . ARG A 1 131 ? -5.789 -13.385 18.624 1.00 98.12 131 ARG A C 1
ATOM 1063 O O . ARG A 1 131 ? -5.602 -14.561 18.926 1.00 98.12 131 ARG A O 1
ATOM 1070 N N . LYS A 1 132 ? -5.151 -12.379 19.207 1.00 97.50 132 LYS A N 1
ATOM 1071 C CA . LYS A 1 132 ? -4.288 -12.517 20.381 1.00 97.50 132 LYS A CA 1
ATOM 1072 C C . LYS A 1 132 ? -5.143 -12.761 21.615 1.00 97.50 132 LYS A C 1
ATOM 1074 O O . LYS A 1 132 ? -6.260 -12.246 21.702 1.00 97.50 132 LYS A O 1
ATOM 1079 N N . GLU A 1 133 ? -4.592 -13.483 22.585 1.00 95.88 133 GLU A N 1
ATOM 1080 C CA . GLU A 1 133 ? -5.227 -13.670 23.896 1.00 95.88 133 GLU A CA 1
ATOM 1081 C C . GLU A 1 133 ? -5.367 -12.325 24.625 1.00 95.88 133 GLU A C 1
ATOM 1083 O O . GLU A 1 133 ? -6.450 -11.939 25.070 1.00 95.88 133 GLU A O 1
ATOM 1088 N N . GLN A 1 134 ? -4.279 -11.549 24.671 1.00 96.31 134 GLN A N 1
ATOM 1089 C CA . GLN A 1 134 ? -4.290 -10.211 25.251 1.00 96.31 134 GLN A CA 1
ATOM 1090 C C . GLN A 1 134 ? -4.936 -9.192 24.304 1.00 96.31 134 GLN A C 1
ATOM 1092 O O . GLN A 1 134 ? -4.692 -9.188 23.099 1.00 96.31 134 GLN A O 1
ATOM 1097 N N . ILE A 1 135 ? -5.733 -8.290 24.884 1.00 96.81 135 ILE A N 1
ATOM 1098 C CA . ILE A 1 135 ? -6.307 -7.136 24.188 1.00 96.81 135 ILE A CA 1
ATOM 1099 C C . ILE A 1 135 ? -5.346 -5.952 24.297 1.00 96.81 135 ILE A C 1
ATOM 1101 O O . ILE A 1 135 ? -5.024 -5.506 25.401 1.00 96.81 135 ILE A O 1
ATOM 1105 N N . TYR A 1 136 ? -4.940 -5.407 23.158 1.00 95.62 136 TYR A N 1
ATOM 1106 C CA . TYR A 1 136 ? -4.099 -4.223 23.063 1.00 95.62 136 TYR A CA 1
ATOM 1107 C C . TYR A 1 136 ? -4.925 -3.035 22.582 1.00 95.62 136 TYR A C 1
ATOM 1109 O O . TYR A 1 136 ? -5.258 -2.922 21.400 1.00 95.62 136 TYR A O 1
ATOM 1117 N N . LYS A 1 137 ? -5.223 -2.119 23.506 1.00 95.56 137 LYS A N 1
ATOM 1118 C CA . LYS A 1 137 ? -5.838 -0.835 23.166 1.00 95.56 137 LYS A CA 1
ATOM 1119 C C . LYS A 1 137 ? -4.812 0.075 22.510 1.00 95.56 137 LYS A C 1
ATOM 1121 O O . LYS A 1 137 ? -3.718 0.267 23.044 1.00 95.56 137 LYS A O 1
ATOM 1126 N N . THR A 1 138 ? -5.164 0.638 21.363 1.00 93.19 138 THR A N 1
ATOM 1127 C CA . THR A 1 138 ? -4.306 1.570 20.641 1.00 93.19 138 THR A CA 1
ATOM 1128 C C . THR A 1 138 ? -4.182 2.874 21.422 1.00 93.19 138 THR A C 1
ATOM 1130 O O . THR A 1 138 ? -5.163 3.520 21.786 1.00 93.19 138 THR A O 1
ATOM 1133 N N . ASN A 1 139 ? -2.942 3.262 21.701 1.00 93.81 139 ASN A N 1
ATOM 1134 C CA . ASN A 1 139 ? -2.612 4.521 22.350 1.00 93.81 139 ASN A CA 1
ATOM 1135 C C . ASN A 1 139 ? -1.394 5.131 21.661 1.00 93.81 139 ASN A C 1
ATOM 1137 O O . ASN A 1 139 ? -0.536 4.401 21.167 1.00 93.81 139 ASN A O 1
ATOM 1141 N N . TYR A 1 140 ? -1.304 6.456 21.657 1.00 95.06 140 TYR A N 1
ATOM 1142 C CA . TYR A 1 140 ? -0.283 7.173 20.913 1.00 95.06 140 TYR A CA 1
ATOM 1143 C C . TYR A 1 140 ? 0.437 8.200 21.780 1.00 95.06 140 TYR A C 1
ATOM 1145 O O . TYR A 1 140 ? -0.157 8.809 22.668 1.00 95.06 140 TYR A O 1
ATOM 1153 N N . THR A 1 141 ? 1.721 8.401 21.508 1.00 95.25 141 THR A N 1
ATOM 1154 C CA . THR A 1 141 ? 2.502 9.532 22.017 1.00 95.25 141 THR A CA 1
ATOM 1155 C C . THR A 1 141 ? 2.752 10.523 20.892 1.00 95.25 141 THR A C 1
ATOM 1157 O O . THR A 1 141 ? 3.015 10.132 19.756 1.00 95.25 141 THR A O 1
ATOM 1160 N N . THR A 1 142 ? 2.645 11.817 21.188 1.00 97.06 142 THR A N 1
ATOM 1161 C CA . THR A 1 142 ? 3.024 12.864 20.235 1.00 97.06 142 THR A CA 1
ATOM 1162 C C . THR A 1 142 ? 4.542 12.943 20.162 1.00 97.06 142 THR A C 1
ATOM 1164 O O . THR A 1 142 ? 5.192 13.138 21.185 1.00 97.06 142 THR A O 1
ATOM 1167 N N . LEU A 1 143 ? 5.089 12.822 18.954 1.00 97.00 143 LEU A N 1
ATOM 1168 C CA . LEU A 1 143 ? 6.507 13.042 18.671 1.00 97.00 143 LEU A CA 1
ATOM 1169 C C . LEU A 1 143 ? 6.785 14.525 18.438 1.00 97.00 143 LEU A C 1
ATOM 1171 O O . LEU A 1 143 ? 7.686 15.106 19.030 1.00 97.00 143 LEU A O 1
ATOM 1175 N N . THR A 1 144 ? 5.988 15.143 17.567 1.00 97.38 144 THR A N 1
ATOM 1176 C CA . THR A 1 144 ? 6.064 16.574 17.281 1.00 97.38 144 THR A CA 1
ATOM 1177 C C . THR A 1 144 ? 4.718 17.093 16.793 1.00 97.38 144 THR A C 1
ATOM 1179 O O . THR A 1 144 ? 3.882 16.336 16.291 1.00 97.38 144 THR A O 1
ATOM 1182 N N . GLU A 1 145 ? 4.526 18.396 16.921 1.00 98.19 145 GLU A N 1
ATOM 1183 C CA . GLU A 1 145 ? 3.404 19.145 16.379 1.00 98.19 145 GLU A CA 1
ATOM 1184 C C . GLU A 1 145 ? 3.962 20.340 15.616 1.00 98.19 145 GLU A C 1
ATOM 1186 O O . GLU A 1 145 ? 4.826 21.057 16.119 1.00 98.19 145 GLU A O 1
ATOM 1191 N N . GLN A 1 146 ? 3.492 20.542 14.390 1.00 97.69 146 GLN A N 1
ATOM 1192 C CA . GLN A 1 146 ? 3.962 21.640 13.555 1.00 97.69 146 GLN A CA 1
ATOM 1193 C C . GLN A 1 146 ? 2.865 22.136 12.620 1.00 97.69 146 GLN A C 1
ATOM 1195 O O . GLN A 1 146 ? 1.928 21.407 12.281 1.00 97.69 146 GLN A O 1
ATOM 1200 N N . GLU A 1 147 ? 3.007 23.381 12.176 1.00 98.50 147 GLU A N 1
ATOM 1201 C CA . GLU A 1 147 ? 2.233 23.895 11.054 1.00 98.50 147 GLU A CA 1
ATOM 1202 C C . GLU A 1 147 ? 2.780 23.312 9.745 1.00 98.50 147 GLU A C 1
ATOM 1204 O O . GLU A 1 147 ? 3.987 23.292 9.492 1.00 98.50 147 GLU A O 1
ATOM 1209 N N . MET A 1 148 ? 1.876 22.827 8.903 1.00 98.31 148 MET A N 1
ATOM 1210 C CA . MET A 1 148 ? 2.167 22.256 7.601 1.00 98.31 148 MET A CA 1
ATOM 1211 C C . MET A 1 148 ? 1.439 23.015 6.493 1.00 98.31 148 MET A C 1
ATOM 1213 O O . MET A 1 148 ? 0.395 23.630 6.706 1.00 98.31 148 MET A O 1
ATOM 1217 N N . HIS A 1 149 ? 2.011 22.955 5.295 1.00 97.94 149 HIS A N 1
ATOM 1218 C CA . HIS A 1 149 ? 1.480 23.548 4.076 1.00 97.94 149 HIS A CA 1
ATOM 1219 C C . HIS A 1 149 ? 1.284 22.455 3.023 1.00 97.94 149 HIS A C 1
ATOM 1221 O O . HIS A 1 149 ? 2.082 21.517 2.921 1.00 97.94 149 HIS A O 1
ATOM 1227 N N . PHE A 1 150 ? 0.236 22.581 2.210 1.00 98.00 150 PHE A N 1
ATOM 1228 C CA . PHE A 1 150 ? 0.069 21.708 1.048 1.00 98.00 150 PHE A CA 1
ATOM 1229 C C . PHE A 1 150 ? 1.210 21.914 0.037 1.00 98.00 150 PHE A C 1
ATOM 1231 O O . PHE A 1 150 ? 1.662 23.035 -0.181 1.00 98.00 150 PHE A O 1
ATOM 1238 N N . GLY A 1 151 ? 1.671 20.830 -0.592 1.00 97.25 151 GLY A N 1
ATOM 1239 C CA . GLY A 1 151 ? 2.745 20.860 -1.593 1.00 97.25 151 GLY A CA 1
ATOM 1240 C C . GLY A 1 151 ? 4.168 20.925 -1.022 1.00 97.25 151 GLY A C 1
ATOM 1241 O O . GLY A 1 151 ? 5.121 21.056 -1.788 1.00 97.25 151 GLY A O 1
ATOM 1242 N N . VAL A 1 152 ? 4.333 20.819 0.301 1.00 98.12 152 VAL A N 1
ATOM 1243 C CA . VAL A 1 152 ? 5.641 20.854 0.973 1.00 98.12 152 VAL A CA 1
ATOM 1244 C C . VAL A 1 152 ? 5.984 19.486 1.572 1.00 98.12 152 VAL A C 1
ATOM 1246 O O . VAL A 1 152 ? 5.141 18.823 2.177 1.00 98.12 152 VAL A O 1
ATOM 1249 N N . TRP A 1 153 ? 7.240 19.058 1.402 1.00 97.94 153 TRP A N 1
ATOM 1250 C CA . TRP A 1 153 ? 7.773 17.827 1.990 1.00 97.94 153 TRP A CA 1
ATOM 1251 C C . TRP A 1 153 ? 8.226 18.052 3.433 1.00 97.94 153 TRP A C 1
ATOM 1253 O O . TRP A 1 153 ? 9.090 18.888 3.686 1.00 97.94 153 TRP A O 1
ATOM 1263 N N . TYR A 1 154 ? 7.725 17.233 4.353 1.00 98.12 154 TYR A N 1
ATOM 1264 C CA . TYR A 1 154 ? 8.102 17.238 5.765 1.00 98.12 154 TYR A CA 1
ATOM 1265 C C . TYR A 1 154 ? 8.785 15.926 6.129 1.00 98.12 154 TYR A C 1
ATOM 1267 O O . TYR A 1 154 ? 8.296 14.855 5.766 1.00 98.12 154 TYR A O 1
ATOM 1275 N N . GLN A 1 155 ? 9.920 16.006 6.828 1.00 97.50 155 GLN A N 1
ATOM 1276 C CA . GLN A 1 155 ? 10.636 14.817 7.293 1.00 97.50 155 GLN A CA 1
ATOM 1277 C C . GLN A 1 155 ? 9.810 14.075 8.345 1.00 97.50 155 GLN A C 1
ATOM 1279 O O . GLN A 1 155 ? 9.125 14.703 9.156 1.00 97.50 155 GLN A O 1
ATOM 1284 N N . ILE A 1 156 ? 9.890 12.746 8.334 1.00 96.62 156 ILE A N 1
ATOM 1285 C CA . ILE A 1 156 ? 9.380 11.939 9.442 1.00 96.62 156 ILE A CA 1
ATOM 1286 C C . ILE A 1 156 ? 10.334 12.151 10.631 1.00 96.62 156 ILE A C 1
ATOM 1288 O O . ILE A 1 156 ? 11.542 11.998 10.442 1.00 96.62 156 ILE A O 1
ATOM 1292 N N . PRO A 1 157 ? 9.842 12.534 11.825 1.00 94.81 157 PRO A N 1
ATOM 1293 C CA . PRO A 1 157 ? 10.683 12.659 13.016 1.00 94.81 157 PRO A CA 1
ATOM 1294 C C . PRO A 1 157 ? 11.396 11.345 13.328 1.00 94.81 157 PRO A C 1
ATOM 1296 O O . PRO A 1 157 ? 10.868 10.283 13.009 1.00 94.81 157 PRO A O 1
ATOM 1299 N N . GLU A 1 158 ? 12.553 11.404 13.984 1.00 89.25 158 GLU A N 1
ATOM 1300 C CA . GLU A 1 158 ? 13.223 10.195 14.468 1.00 89.25 158 GLU A CA 1
ATOM 1301 C C . GLU A 1 158 ? 12.342 9.460 15.492 1.00 89.25 158 GLU A C 1
ATOM 1303 O O . GLU A 1 158 ? 11.690 10.075 16.339 1.00 89.25 158 GLU A O 1
ATOM 1308 N N . PHE A 1 159 ? 12.304 8.132 15.392 1.00 86.69 159 PHE A N 1
ATOM 1309 C CA . PHE A 1 159 ? 11.564 7.245 16.285 1.00 86.69 159 PHE A CA 1
ATOM 1310 C C . PHE A 1 159 ? 12.295 5.904 16.375 1.00 86.69 159 PHE A C 1
ATOM 1312 O O . PHE A 1 159 ? 12.888 5.454 15.397 1.00 86.69 159 PHE A O 1
ATOM 1319 N N . ASP A 1 160 ? 12.237 5.245 17.532 1.00 76.94 160 ASP A N 1
ATOM 1320 C CA . ASP A 1 160 ? 13.010 4.017 17.752 1.00 76.94 160 ASP A CA 1
ATOM 1321 C C . ASP A 1 160 ? 12.460 2.825 16.956 1.00 76.94 160 ASP A C 1
ATOM 1323 O O . ASP A 1 160 ? 13.123 2.239 16.099 1.00 76.94 160 ASP A O 1
ATOM 1327 N N . LYS A 1 161 ? 11.242 2.399 17.309 1.00 80.75 161 LYS A N 1
ATOM 1328 C CA . LYS A 1 161 ? 10.583 1.197 16.788 1.00 80.75 161 LYS A CA 1
ATOM 1329 C C . LYS A 1 161 ? 9.075 1.389 16.756 1.00 80.75 161 LYS A C 1
ATOM 1331 O O . LYS A 1 161 ? 8.496 2.061 17.608 1.00 80.75 161 LYS A O 1
ATOM 1336 N N . GLY A 1 162 ? 8.431 0.707 15.818 1.00 86.00 162 GLY A N 1
ATOM 1337 C CA . GLY A 1 162 ? 6.978 0.670 15.703 1.00 86.00 162 GLY A CA 1
ATOM 1338 C C . GLY A 1 162 ? 6.474 1.526 14.552 1.00 86.00 162 GLY A C 1
ATOM 1339 O O . GLY A 1 162 ? 7.109 1.598 13.502 1.00 86.00 162 GLY A O 1
ATOM 1340 N N . ILE A 1 163 ? 5.295 2.110 14.745 1.00 94.81 163 ILE A N 1
ATOM 1341 C CA . ILE A 1 163 ? 4.542 2.793 13.697 1.00 94.81 163 ILE A CA 1
ATOM 1342 C C . ILE A 1 163 ? 4.409 4.269 14.041 1.00 94.81 163 ILE A C 1
ATOM 1344 O O . ILE A 1 163 ? 3.941 4.613 15.129 1.00 94.81 163 ILE A O 1
ATOM 1348 N N . VAL A 1 164 ? 4.736 5.121 13.075 1.00 96.69 164 VAL A N 1
ATOM 1349 C CA . VAL A 1 164 ? 4.445 6.551 13.098 1.00 96.69 164 VAL A CA 1
ATOM 1350 C C . VAL A 1 164 ? 3.261 6.844 12.188 1.00 96.69 164 VAL A C 1
ATOM 1352 O O . VAL A 1 164 ? 3.150 6.325 11.073 1.00 96.69 164 VAL A O 1
ATOM 1355 N N . LYS A 1 165 ? 2.382 7.718 12.664 1.00 98.00 165 LYS A N 1
ATOM 1356 C CA . LYS A 1 165 ? 1.276 8.308 11.916 1.00 98.00 165 LYS A CA 1
ATOM 1357 C C . LYS A 1 165 ? 1.347 9.826 12.003 1.00 98.00 165 LYS A C 1
ATOM 1359 O O . LYS A 1 165 ? 2.030 10.376 12.862 1.00 98.00 165 LYS A O 1
ATOM 1364 N N . VAL A 1 166 ? 0.606 10.503 11.141 1.00 98.44 166 VAL A N 1
ATOM 1365 C CA . VAL A 1 166 ? 0.404 11.948 11.186 1.00 98.44 166 VAL A CA 1
ATOM 1366 C C . VAL A 1 166 ? -1.089 12.254 11.276 1.00 98.44 166 VAL A C 1
ATOM 1368 O O . VAL A 1 166 ? -1.888 11.736 10.500 1.00 98.44 166 VAL A O 1
ATOM 1371 N N . GLN A 1 167 ? -1.485 13.080 12.236 1.00 98.44 167 GLN A N 1
ATOM 1372 C CA . GLN A 1 167 ? -2.852 13.567 12.412 1.00 98.44 167 GLN A CA 1
ATOM 1373 C C . GLN A 1 167 ? -2.947 15.002 11.881 1.00 98.44 167 GLN A C 1
ATOM 1375 O O . GLN A 1 167 ? -2.632 15.935 12.624 1.00 98.44 167 GLN A O 1
ATOM 1380 N N . PRO A 1 168 ? -3.326 15.208 10.607 1.00 98.31 168 PRO A N 1
ATOM 1381 C CA . PRO A 1 168 ? -3.582 16.539 10.074 1.00 98.31 168 PRO A CA 1
ATOM 1382 C C . PRO A 1 168 ? -4.933 17.084 10.552 1.00 98.31 168 PRO A C 1
ATOM 1384 O O . PRO A 1 168 ? -5.938 16.369 10.566 1.00 98.31 168 PRO A O 1
ATOM 1387 N N . HIS A 1 169 ? -4.977 18.377 10.870 1.00 97.75 169 HIS A N 1
ATOM 1388 C CA . HIS A 1 169 ? -6.208 19.112 11.148 1.00 97.75 169 HIS A CA 1
ATOM 1389 C C . HIS A 1 169 ? -6.599 19.984 9.950 1.00 97.75 169 HIS A C 1
ATOM 1391 O O . HIS A 1 169 ? -6.353 21.188 9.922 1.00 97.75 169 HIS A O 1
ATOM 1397 N N . PHE A 1 170 ? -7.180 19.365 8.921 1.00 97.00 170 PHE A N 1
ATOM 1398 C CA . PHE A 1 170 ? -7.621 20.093 7.733 1.00 97.00 170 PHE A CA 1
ATOM 1399 C C . PHE A 1 170 ? -8.875 20.925 8.009 1.00 97.00 170 PHE A C 1
ATOM 1401 O O . PHE A 1 170 ? -9.880 20.417 8.505 1.00 97.00 170 PHE A O 1
ATOM 1408 N N . GLU A 1 171 ? -8.850 22.189 7.594 1.00 96.06 171 GLU A N 1
ATOM 1409 C CA . GLU A 1 171 ? -9.980 23.100 7.747 1.00 96.06 171 GLU A CA 1
ATOM 1410 C C . GLU A 1 171 ? -10.546 23.527 6.393 1.00 96.06 171 GLU A C 1
ATOM 1412 O O . GLU A 1 171 ? -9.840 24.082 5.549 1.00 96.06 171 GLU A O 1
ATOM 1417 N N . PHE A 1 172 ? -11.852 23.327 6.193 1.00 96.38 172 PHE A N 1
ATOM 1418 C CA . PHE A 1 172 ? -12.555 23.863 5.028 1.00 96.38 172 PHE A CA 1
ATOM 1419 C C . PHE A 1 172 ? -12.667 25.384 5.105 1.00 96.38 172 PHE A C 1
ATOM 1421 O O . PHE A 1 172 ? -13.054 25.941 6.138 1.00 96.38 172 PHE A O 1
ATOM 1428 N N . THR A 1 173 ? -12.432 26.052 3.977 1.00 96.62 173 THR A N 1
ATOM 1429 C CA . THR A 1 173 ? -12.780 27.469 3.825 1.00 96.62 173 THR A CA 1
ATOM 1430 C C . THR A 1 173 ? -14.306 27.641 3.765 1.00 96.62 173 THR A C 1
ATOM 1432 O O . THR A 1 173 ? -15.056 26.670 3.618 1.00 96.62 173 THR A O 1
ATOM 1435 N N . LEU A 1 174 ? -14.797 28.884 3.811 1.00 95.94 174 LEU A N 1
ATOM 1436 C CA . LEU A 1 174 ? -16.222 29.169 3.589 1.00 95.94 174 LEU A CA 1
ATOM 1437 C C . LEU A 1 174 ? -16.700 28.686 2.209 1.00 95.94 174 LEU A C 1
ATOM 1439 O O . LEU A 1 174 ? -17.758 28.066 2.108 1.00 95.94 174 LEU A O 1
ATOM 1443 N N . LEU A 1 175 ? -15.890 28.892 1.164 1.00 94.56 175 LEU A N 1
ATOM 1444 C CA . LEU A 1 175 ? -16.176 28.387 -0.183 1.00 94.56 175 LEU A CA 1
ATOM 1445 C C . LEU A 1 175 ? -16.153 26.857 -0.230 1.00 94.56 175 LEU A C 1
ATOM 1447 O O . LEU A 1 175 ? -16.984 26.255 -0.903 1.00 94.56 175 LEU A O 1
ATOM 1451 N N . GLY A 1 176 ? -15.246 26.217 0.512 1.00 95.12 176 GLY A N 1
ATOM 1452 C CA . GLY A 1 176 ? -15.195 24.762 0.626 1.00 95.12 176 GLY A CA 1
ATOM 1453 C C . GLY A 1 176 ? -16.445 24.176 1.281 1.00 95.12 176 GLY A C 1
ATOM 1454 O O . GLY A 1 176 ? -16.992 23.189 0.789 1.00 95.12 176 GLY A O 1
ATOM 1455 N N . ARG A 1 177 ? -16.958 24.826 2.333 1.00 95.06 177 ARG A N 1
ATOM 1456 C CA . ARG A 1 177 ? -18.226 24.448 2.979 1.00 95.06 177 ARG A CA 1
ATOM 1457 C C . ARG A 1 177 ? -19.417 24.614 2.036 1.00 95.06 177 ARG A C 1
ATOM 1459 O O . ARG A 1 177 ? -20.226 23.697 1.936 1.00 95.06 177 ARG A O 1
ATOM 1466 N N . LEU A 1 178 ? -19.498 25.732 1.309 1.00 95.12 178 LEU A N 1
ATOM 1467 C CA . LEU A 1 178 ? -20.556 25.955 0.317 1.00 95.12 178 LEU A CA 1
ATOM 1468 C C . LEU A 1 178 ? -20.486 24.930 -0.823 1.00 95.12 178 LEU A C 1
ATOM 1470 O O . LEU A 1 178 ? -21.508 24.375 -1.219 1.00 95.12 178 LEU A O 1
ATOM 1474 N N . LYS A 1 179 ? -19.279 24.622 -1.310 1.00 93.62 179 LYS A N 1
ATOM 1475 C CA . LYS A 1 179 ? -19.067 23.572 -2.311 1.00 93.62 179 LYS A CA 1
ATOM 1476 C C . LYS A 1 179 ? -19.572 22.223 -1.812 1.00 93.62 179 LYS A C 1
ATOM 1478 O O . LYS A 1 179 ? -20.273 21.569 -2.563 1.00 93.62 179 LYS A O 1
ATOM 1483 N N . ASN A 1 180 ? -19.273 21.829 -0.572 1.00 92.44 180 ASN A N 1
ATOM 1484 C CA . ASN A 1 180 ? -19.755 20.563 -0.002 1.00 92.44 180 ASN A CA 1
ATOM 1485 C C . ASN A 1 180 ? -21.283 20.497 0.138 1.00 92.44 180 ASN A C 1
ATOM 1487 O O . ASN A 1 180 ? -21.839 19.404 0.150 1.00 92.44 180 ASN A O 1
ATOM 1491 N N . LEU A 1 181 ? -21.956 21.646 0.262 1.00 93.44 181 LEU A N 1
ATOM 1492 C CA . LEU A 1 181 ? -23.417 21.710 0.293 1.00 93.44 181 LEU A CA 1
ATOM 1493 C C . LEU A 1 181 ? -24.032 21.522 -1.103 1.00 93.44 181 LEU A C 1
ATOM 1495 O O . LEU A 1 181 ? -25.077 20.893 -1.230 1.00 93.44 181 LEU A O 1
ATOM 1499 N N . LEU A 1 182 ? -23.403 22.084 -2.138 1.00 94.12 182 LEU A N 1
ATOM 1500 C CA . LEU A 1 182 ? -23.960 22.141 -3.496 1.00 94.12 182 LEU A CA 1
ATOM 1501 C C . LEU A 1 182 ? -23.402 21.069 -4.446 1.00 94.12 182 LEU A C 1
ATOM 1503 O O . LEU A 1 182 ? -23.991 20.804 -5.492 1.00 94.12 182 LEU A O 1
ATOM 1507 N N . PHE A 1 183 ? -22.243 20.490 -4.134 1.00 90.50 183 PHE A N 1
ATOM 1508 C CA . PHE A 1 183 ? -21.497 19.596 -5.014 1.00 90.50 183 PHE A CA 1
ATOM 1509 C C . PHE A 1 183 ? -20.566 18.646 -4.237 1.00 90.50 183 PHE A C 1
ATOM 1511 O O . PHE A 1 183 ? -20.503 18.653 -3.010 1.00 90.50 183 PHE A O 1
ATOM 1518 N N . ARG A 1 184 ? -19.811 17.805 -4.961 1.00 87.06 184 ARG A N 1
ATOM 1519 C CA . ARG A 1 184 ? -18.829 16.884 -4.364 1.00 87.06 184 ARG A CA 1
ATOM 1520 C C . ARG A 1 184 ? -17.620 17.624 -3.784 1.00 87.06 184 ARG A C 1
ATOM 1522 O O . ARG A 1 184 ? -17.187 18.645 -4.326 1.00 87.06 184 ARG A O 1
ATOM 1529 N N . GLY A 1 185 ? -17.040 17.052 -2.730 1.00 87.25 185 GLY A N 1
ATOM 1530 C CA . GLY A 1 185 ? -15.827 17.557 -2.088 1.00 87.25 185 GLY A CA 1
ATOM 1531 C C . GLY A 1 185 ? -14.589 17.566 -2.992 1.00 87.25 185 GLY A C 1
ATOM 1532 O O . GLY A 1 185 ? -14.583 17.006 -4.089 1.00 87.25 185 GLY A O 1
ATOM 1533 N N . GLY A 1 186 ? -13.544 18.259 -2.539 1.00 90.81 186 GLY A N 1
ATOM 1534 C CA . GLY A 1 186 ? -12.217 18.251 -3.161 1.00 90.81 186 GLY A CA 1
ATOM 1535 C C . GLY A 1 186 ? -11.432 16.981 -2.839 1.00 90.81 186 GLY A C 1
ATOM 1536 O O . GLY A 1 186 ? -11.852 16.170 -2.011 1.00 90.81 186 GLY A O 1
ATOM 1537 N N . ILE A 1 187 ? -10.289 16.810 -3.502 1.00 93.75 187 ILE A N 1
ATOM 1538 C CA . ILE A 1 187 ? -9.418 15.650 -3.310 1.00 93.75 187 ILE A CA 1
ATOM 1539 C C . ILE A 1 187 ? -8.182 16.085 -2.533 1.00 93.75 187 ILE A C 1
ATOM 1541 O O . ILE A 1 187 ? -7.495 17.023 -2.924 1.00 93.75 187 ILE A O 1
ATOM 1545 N N . VAL A 1 188 ? -7.874 15.351 -1.465 1.00 96.31 188 VAL A N 1
ATOM 1546 C CA . VAL A 1 188 ? -6.571 15.421 -0.801 1.00 96.31 188 VAL A CA 1
ATOM 1547 C C . VAL A 1 188 ? -5.827 14.124 -1.055 1.00 96.31 188 VAL A C 1
ATOM 1549 O O . VAL A 1 188 ? -6.407 13.034 -1.020 1.00 96.31 188 VAL A O 1
ATOM 1552 N N . LYS A 1 189 ? -4.531 14.253 -1.309 1.00 97.75 189 LYS A N 1
ATOM 1553 C CA . LYS A 1 189 ? -3.602 13.145 -1.470 1.00 97.75 189 LYS A CA 1
ATOM 1554 C C . LYS A 1 189 ? -2.484 13.252 -0.447 1.00 97.75 189 LYS A C 1
ATOM 1556 O O . LYS A 1 189 ? -2.107 14.350 -0.045 1.00 97.75 189 LYS A O 1
ATOM 1561 N N . VAL A 1 190 ? -1.932 12.110 -0.070 1.00 98.12 190 VAL A N 1
ATOM 1562 C CA . VAL A 1 190 ? -0.655 12.008 0.634 1.00 98.12 190 VAL A CA 1
ATOM 1563 C C . VAL A 1 190 ? 0.374 11.405 -0.309 1.00 98.12 190 VAL A C 1
ATOM 1565 O O . VAL A 1 190 ? 0.073 10.462 -1.044 1.00 98.12 190 VAL A O 1
ATOM 1568 N N . LYS A 1 191 ? 1.587 11.951 -0.290 1.00 97.94 191 LYS A N 1
ATOM 1569 C CA . LYS A 1 191 ? 2.749 11.369 -0.953 1.00 97.94 191 LYS A CA 1
ATOM 1570 C C . LYS A 1 191 ? 3.789 10.974 0.074 1.00 97.94 191 LYS A C 1
ATOM 1572 O O . LYS A 1 191 ? 4.053 11.724 1.009 1.00 97.94 191 LYS A O 1
ATOM 1577 N N . TYR A 1 192 ? 4.399 9.822 -0.146 1.00 96.44 192 TYR A N 1
ATOM 1578 C CA . TYR A 1 192 ? 5.432 9.240 0.694 1.00 96.44 192 TYR A CA 1
ATOM 1579 C C . TYR A 1 192 ? 6.715 9.146 -0.107 1.00 96.44 192 TYR A C 1
ATOM 1581 O O . TYR A 1 192 ? 6.719 8.517 -1.160 1.00 96.44 192 TYR A O 1
ATOM 1589 N N . LYS A 1 193 ? 7.789 9.748 0.395 1.00 91.31 193 LYS A N 1
ATOM 1590 C CA . LYS A 1 193 ? 9.142 9.570 -0.122 1.00 91.31 193 LYS A CA 1
ATOM 1591 C C . LYS A 1 193 ? 9.837 8.523 0.742 1.00 91.31 193 LYS A C 1
ATOM 1593 O O . LYS A 1 193 ? 10.148 8.806 1.901 1.00 91.31 193 LYS A O 1
ATOM 1598 N N . THR A 1 194 ? 10.030 7.322 0.207 1.00 88.00 194 THR A N 1
ATOM 1599 C CA . THR A 1 194 ? 10.678 6.218 0.935 1.00 88.00 194 THR A CA 1
ATOM 1600 C C . THR A 1 194 ? 12.173 6.488 1.126 1.00 88.00 194 THR A C 1
ATOM 1602 O O . THR A 1 194 ? 12.728 7.393 0.501 1.00 88.00 194 THR A O 1
ATOM 1605 N N . GLU A 1 195 ? 12.854 5.726 1.983 1.00 78.50 195 GLU A N 1
ATOM 1606 C CA . GLU A 1 195 ? 14.324 5.794 2.099 1.00 78.50 195 GLU A CA 1
ATOM 1607 C C . GLU A 1 195 ? 15.041 5.415 0.802 1.00 78.50 195 GLU A C 1
ATOM 1609 O O . GLU A 1 195 ? 16.111 5.941 0.504 1.00 78.50 195 GLU A O 1
ATOM 1614 N N . ASN A 1 196 ? 14.408 4.572 -0.012 1.00 70.00 196 ASN A N 1
ATOM 1615 C CA . ASN A 1 196 ? 14.868 4.272 -1.359 1.00 70.00 196 ASN A CA 1
ATOM 1616 C C . ASN A 1 196 ? 14.595 5.455 -2.321 1.00 70.00 196 ASN A C 1
ATOM 1618 O O . ASN A 1 196 ? 15.050 5.468 -3.450 1.00 70.00 196 ASN A O 1
ATOM 1622 N N . GLY A 1 197 ? 13.878 6.503 -1.927 1.00 68.94 197 GLY A N 1
ATOM 1623 C CA . GLY A 1 197 ? 13.612 7.649 -2.799 1.00 68.94 197 GLY A CA 1
ATOM 1624 C C . GLY A 1 197 ? 12.492 7.416 -3.815 1.00 68.94 197 GLY A C 1
ATOM 1625 O O . GLY A 1 197 ? 12.287 8.274 -4.675 1.00 68.94 197 GLY A O 1
ATOM 1626 N N . ASP A 1 198 ? 11.745 6.315 -3.694 1.00 77.69 198 ASP A N 1
ATOM 1627 C CA . ASP A 1 198 ? 10.484 6.139 -4.411 1.00 77.69 198 ASP A CA 1
ATOM 1628 C C . ASP A 1 198 ? 9.438 7.106 -3.854 1.00 77.69 198 ASP A C 1
ATOM 1630 O O . ASP A 1 198 ? 9.388 7.369 -2.648 1.00 77.69 198 ASP A O 1
ATOM 1634 N N . VAL A 1 199 ? 8.562 7.602 -4.732 1.00 84.81 199 VAL A N 1
ATOM 1635 C CA . VAL A 1 199 ? 7.403 8.403 -4.336 1.00 84.81 199 VAL A CA 1
ATOM 1636 C C . VAL A 1 199 ? 6.126 7.604 -4.560 1.00 84.81 199 VAL A C 1
ATOM 1638 O O . VAL A 1 199 ? 5.752 7.331 -5.700 1.00 84.81 199 VAL A O 1
ATOM 1641 N N . LYS A 1 200 ? 5.444 7.246 -3.470 1.00 89.44 200 LYS A N 1
ATOM 1642 C CA . LYS A 1 200 ? 4.107 6.633 -3.503 1.00 89.44 200 LYS A CA 1
ATOM 1643 C C . LYS A 1 200 ? 3.055 7.698 -3.229 1.00 89.44 200 LYS A C 1
ATOM 1645 O O . LYS A 1 200 ? 3.277 8.564 -2.391 1.00 89.44 200 LYS A O 1
ATOM 1650 N N . GLU A 1 201 ? 1.923 7.640 -3.917 1.00 94.12 201 GLU A N 1
ATOM 1651 C CA . GLU A 1 201 ? 0.831 8.610 -3.794 1.00 94.12 201 GLU A CA 1
ATOM 1652 C C . GLU A 1 201 ? -0.480 7.875 -3.534 1.00 94.12 201 GLU A C 1
ATOM 1654 O O . GLU A 1 201 ? -0.788 6.909 -4.227 1.00 94.12 201 GLU A O 1
ATOM 1659 N N . PHE A 1 202 ? -1.258 8.362 -2.568 1.00 94.81 202 PHE A N 1
ATOM 1660 C CA . PHE A 1 202 ? -2.575 7.821 -2.254 1.00 94.81 202 PHE A CA 1
ATOM 1661 C C . PHE A 1 202 ? -3.579 8.935 -1.995 1.00 94.81 202 PHE A C 1
ATOM 1663 O O . PHE A 1 202 ? -3.249 9.966 -1.403 1.00 94.81 202 PHE A O 1
ATOM 1670 N N . ARG A 1 203 ? -4.829 8.720 -2.402 1.00 95.19 203 ARG A N 1
ATOM 1671 C CA . ARG A 1 203 ? -5.947 9.582 -2.006 1.00 95.19 203 ARG A CA 1
ATOM 1672 C C . ARG A 1 203 ? -6.283 9.357 -0.532 1.00 95.19 203 ARG A C 1
ATOM 1674 O O . ARG A 1 203 ? -6.125 8.255 -0.013 1.00 95.19 203 ARG A O 1
ATOM 1681 N N . LEU A 1 204 ? -6.758 10.410 0.127 1.00 95.12 204 LEU A N 1
ATOM 1682 C CA . LEU A 1 204 ? -7.190 10.374 1.521 1.00 95.12 204 LEU A CA 1
ATOM 1683 C C . LEU A 1 204 ? -8.693 10.569 1.658 1.00 95.12 204 LEU A C 1
ATOM 1685 O O . LEU A 1 204 ? -9.323 11.331 0.919 1.00 95.12 204 LEU A O 1
ATOM 1689 N N . ASN A 1 205 ? -9.245 9.958 2.700 1.00 93.31 205 ASN A N 1
ATOM 1690 C CA . ASN A 1 205 ? -10.461 10.451 3.311 1.00 93.31 205 ASN A CA 1
ATOM 1691 C C . ASN A 1 205 ? -10.141 11.670 4.194 1.00 93.31 205 ASN A C 1
ATOM 1693 O O . ASN A 1 205 ? -9.542 11.529 5.255 1.00 93.31 205 ASN A O 1
ATOM 1697 N N . ILE A 1 206 ? -10.580 12.857 3.767 1.00 94.44 206 ILE A N 1
ATOM 1698 C CA . ILE A 1 206 ? -10.312 14.133 4.453 1.00 94.44 206 ILE A CA 1
ATOM 1699 C C . ILE A 1 206 ? -10.848 14.150 5.891 1.00 94.44 206 ILE A C 1
ATOM 1701 O O . ILE A 1 206 ? -10.225 14.732 6.772 1.00 94.44 206 ILE A O 1
ATOM 1705 N N . LEU A 1 207 ? -12.013 13.543 6.142 1.00 94.44 207 LEU A N 1
ATOM 1706 C CA . LEU A 1 207 ? -12.627 13.584 7.470 1.00 94.44 207 LEU A CA 1
ATOM 1707 C C . LEU A 1 207 ? -11.939 12.609 8.420 1.00 94.44 207 LEU A C 1
ATOM 1709 O O . LEU A 1 207 ? -11.641 12.965 9.559 1.00 94.44 207 LEU A O 1
ATOM 1713 N N . ASN A 1 208 ? -11.672 11.387 7.956 1.00 96.12 208 ASN A N 1
ATOM 1714 C CA . ASN A 1 208 ? -11.059 10.372 8.804 1.00 96.12 208 ASN A CA 1
ATOM 1715 C C . ASN A 1 208 ? -9.528 10.483 8.893 1.00 96.12 208 ASN A C 1
ATOM 1717 O O . ASN A 1 208 ? -8.933 9.900 9.792 1.00 96.12 208 ASN A O 1
ATOM 1721 N N . SER A 1 209 ? -8.866 11.282 8.046 1.00 96.69 209 SER A N 1
ATOM 1722 C CA . SER A 1 209 ? -7.415 11.496 8.144 1.00 96.69 209 SER A CA 1
ATOM 1723 C C . SER A 1 209 ? -6.986 12.069 9.497 1.00 96.69 209 SER A C 1
ATOM 1725 O O . SER A 1 209 ? -5.883 11.780 9.954 1.00 96.69 209 SER A O 1
ATOM 1727 N N . ALA A 1 210 ? -7.864 12.816 10.178 1.00 96.88 210 ALA A N 1
ATOM 1728 C CA . ALA A 1 210 ? -7.621 13.327 11.530 1.00 96.88 210 ALA A CA 1
ATOM 1729 C C . ALA A 1 210 ? -7.390 12.209 12.569 1.00 96.88 210 ALA A C 1
ATOM 1731 O O . ALA A 1 210 ? -6.743 12.43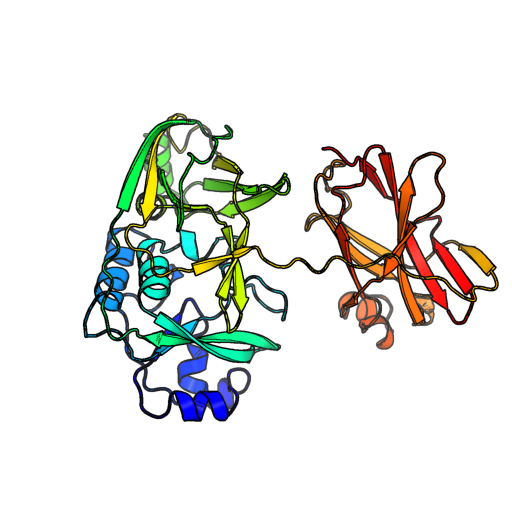5 13.589 1.00 96.88 210 ALA A O 1
ATOM 1732 N N . SER A 1 211 ? -7.862 10.989 12.296 1.00 97.12 211 SER A N 1
ATOM 1733 C CA . SER A 1 211 ? -7.627 9.801 13.122 1.00 97.12 211 SER A CA 1
ATOM 1734 C C . SER A 1 211 ? -6.196 9.252 13.008 1.00 97.12 211 SER A C 1
ATOM 1736 O O . SER A 1 211 ? -5.779 8.447 13.841 1.00 97.12 211 SER A O 1
ATOM 1738 N N . GLY A 1 212 ? -5.418 9.720 12.027 1.00 97.06 212 GLY A N 1
ATOM 1739 C CA . GLY A 1 212 ? -3.999 9.413 11.858 1.00 97.06 212 GLY A CA 1
ATOM 1740 C C . GLY A 1 212 ? -3.707 8.732 10.529 1.00 97.06 212 GLY A C 1
ATOM 1741 O O . GLY A 1 212 ? -3.837 7.520 10.409 1.00 97.06 212 GLY A O 1
ATOM 1742 N N . VAL A 1 213 ? -3.234 9.503 9.557 1.00 98.00 213 VAL A N 1
ATOM 1743 C CA . VAL A 1 213 ? -2.677 9.000 8.298 1.00 98.00 213 VAL A CA 1
ATOM 1744 C C . VAL A 1 213 ? -1.393 8.233 8.599 1.00 98.00 213 VAL A C 1
ATOM 1746 O O . VAL A 1 213 ? -0.510 8.733 9.294 1.00 98.00 213 VAL A O 1
ATOM 1749 N N . TRP A 1 214 ? -1.270 7.018 8.080 1.00 97.44 214 TRP A N 1
ATOM 1750 C CA . TRP A 1 214 ? -0.071 6.201 8.212 1.00 97.44 214 TRP A CA 1
ATOM 1751 C C . TRP A 1 214 ? 1.147 6.942 7.658 1.00 97.44 214 TRP A C 1
ATOM 1753 O O . TRP A 1 214 ? 1.064 7.471 6.553 1.00 97.44 214 TRP A O 1
ATOM 1763 N N . ALA A 1 215 ? 2.258 7.009 8.396 1.00 96.94 215 ALA A N 1
ATOM 1764 C CA . ALA A 1 215 ? 3.436 7.776 7.985 1.00 96.94 215 ALA A CA 1
ATOM 1765 C C . ALA A 1 215 ? 4.646 6.881 7.702 1.00 96.94 215 ALA A C 1
ATOM 1767 O O . ALA A 1 215 ? 5.174 6.926 6.596 1.00 96.94 215 ALA A O 1
ATOM 1768 N N . SER A 1 216 ? 5.080 6.063 8.664 1.00 95.56 216 SER A N 1
ATOM 1769 C CA . SER A 1 216 ? 6.257 5.197 8.506 1.00 95.56 216 SER A CA 1
ATOM 1770 C C . SER A 1 216 ? 6.221 4.015 9.482 1.00 95.56 216 SER A C 1
ATOM 1772 O O . SER A 1 216 ? 5.763 4.199 10.613 1.00 95.56 216 SER A O 1
ATOM 1774 N N . PRO A 1 217 ? 6.726 2.826 9.102 1.00 94.44 217 PRO A N 1
ATOM 1775 C CA . PRO A 1 217 ? 7.096 2.398 7.743 1.00 94.44 217 PRO A CA 1
ATOM 1776 C C . PRO A 1 217 ? 5.858 2.149 6.867 1.00 94.44 217 PRO A C 1
ATOM 1778 O O . PRO A 1 217 ? 4.877 1.598 7.350 1.00 94.44 217 PRO A O 1
ATOM 1781 N N . LEU A 1 218 ? 5.881 2.508 5.582 1.00 94.31 218 LEU A N 1
ATOM 1782 C CA . LEU A 1 218 ? 4.782 2.244 4.643 1.00 94.31 218 LEU A CA 1
ATOM 1783 C C . LEU A 1 218 ? 4.680 0.736 4.374 1.00 94.31 218 LEU A C 1
ATOM 1785 O O . LEU A 1 218 ? 5.628 0.143 3.867 1.00 94.31 218 LEU A O 1
ATOM 1789 N N . LEU A 1 219 ? 3.559 0.103 4.725 1.00 94.06 219 LEU A N 1
ATOM 1790 C CA . LEU A 1 219 ? 3.402 -1.349 4.607 1.00 94.06 219 LEU A CA 1
ATOM 1791 C C . LEU A 1 219 ? 3.161 -1.755 3.149 1.00 94.06 219 LEU A C 1
ATOM 1793 O O . LEU A 1 219 ? 2.406 -1.125 2.405 1.00 94.06 219 LEU A O 1
ATOM 1797 N N . THR A 1 220 ? 3.834 -2.823 2.739 1.00 88.25 220 THR A N 1
ATOM 1798 C CA . THR A 1 220 ? 3.919 -3.243 1.334 1.00 88.25 220 THR A CA 1
ATOM 1799 C C . THR A 1 220 ? 3.541 -4.701 1.103 1.00 88.25 220 THR A C 1
ATOM 1801 O O . THR A 1 220 ? 3.428 -5.118 -0.050 1.00 88.25 220 THR A O 1
ATOM 1804 N N . GLY A 1 221 ? 3.336 -5.478 2.168 1.00 89.06 221 GLY A N 1
ATOM 1805 C CA . GLY A 1 221 ? 2.911 -6.869 2.069 1.00 89.06 221 GLY A CA 1
ATOM 1806 C C . GLY A 1 221 ? 2.884 -7.587 3.413 1.00 89.06 221 GLY A C 1
ATOM 1807 O O . GLY A 1 221 ? 3.259 -7.033 4.447 1.00 89.06 221 GLY A O 1
ATOM 1808 N N . ILE A 1 222 ? 2.436 -8.839 3.394 1.00 91.19 222 ILE A N 1
ATOM 1809 C CA . ILE A 1 222 ? 2.364 -9.710 4.569 1.00 91.19 222 ILE A CA 1
ATOM 1810 C C . ILE A 1 222 ? 2.948 -11.075 4.185 1.00 91.19 222 ILE A C 1
ATOM 1812 O O . ILE A 1 222 ? 2.561 -11.641 3.165 1.00 91.19 222 ILE A O 1
ATOM 1816 N N . THR A 1 223 ? 3.876 -11.596 4.990 1.00 88.75 223 THR A N 1
ATOM 1817 C CA . THR A 1 223 ? 4.373 -12.982 4.921 1.00 88.75 223 THR A CA 1
ATOM 1818 C C . THR A 1 223 ? 3.945 -13.749 6.161 1.00 88.75 223 THR A C 1
ATOM 1820 O O . THR A 1 223 ? 3.456 -13.160 7.121 1.00 88.75 223 THR A O 1
ATOM 1823 N N . LEU A 1 224 ? 4.147 -15.067 6.168 1.00 87.94 224 LEU A N 1
ATOM 1824 C CA . LEU A 1 224 ? 3.829 -15.879 7.341 1.00 87.94 224 LEU A CA 1
ATOM 1825 C C . LEU A 1 224 ? 4.644 -15.454 8.577 1.00 87.94 224 LEU A C 1
ATOM 1827 O O . LEU A 1 224 ? 4.142 -15.553 9.689 1.00 87.94 224 LEU A O 1
ATOM 1831 N N . GLU A 1 225 ? 5.876 -14.952 8.401 1.00 86.19 225 GLU A N 1
ATOM 1832 C CA . GLU A 1 225 ? 6.718 -14.551 9.537 1.00 86.19 225 GLU A CA 1
ATOM 1833 C C . GLU A 1 225 ? 6.600 -13.075 9.933 1.00 86.19 225 GLU A C 1
ATOM 1835 O O . GLU A 1 225 ? 7.096 -12.701 10.999 1.00 86.19 225 GLU A O 1
ATOM 1840 N N . SER A 1 226 ? 6.070 -12.200 9.071 1.00 87.88 226 SER A N 1
ATOM 1841 C CA . SER A 1 226 ? 6.075 -10.758 9.346 1.00 87.88 226 SER A CA 1
ATOM 1842 C C . SER A 1 226 ? 5.206 -9.937 8.405 1.00 87.88 226 SER A C 1
ATOM 1844 O O . SER A 1 226 ? 4.983 -10.293 7.250 1.00 87.88 226 SER A O 1
ATOM 1846 N N . ILE A 1 227 ? 4.831 -8.749 8.872 1.00 93.06 227 ILE A N 1
ATOM 1847 C CA . ILE A 1 227 ? 4.380 -7.676 7.993 1.00 93.06 227 ILE A CA 1
ATOM 1848 C C . ILE A 1 227 ? 5.614 -7.021 7.364 1.00 93.06 227 ILE A C 1
ATOM 1850 O O . ILE A 1 227 ? 6.612 -6.767 8.041 1.00 93.06 227 ILE A O 1
ATOM 1854 N N . GLN A 1 228 ? 5.548 -6.746 6.067 1.00 91.38 228 GLN A N 1
ATOM 1855 C CA . GLN A 1 228 ? 6.600 -6.072 5.321 1.00 91.38 228 GLN A CA 1
ATOM 1856 C C . GLN A 1 228 ? 6.272 -4.593 5.140 1.00 91.38 228 GLN A C 1
ATOM 1858 O O . GLN A 1 228 ? 5.120 -4.222 4.905 1.00 91.38 228 GLN A O 1
ATOM 1863 N N . GLY A 1 229 ? 7.292 -3.745 5.203 1.00 91.31 229 GLY A N 1
ATOM 1864 C CA . GLY A 1 229 ? 7.147 -2.322 4.939 1.00 91.31 229 GLY A CA 1
ATOM 1865 C C . GLY A 1 229 ? 8.466 -1.646 4.607 1.00 91.31 229 GLY A C 1
ATOM 1866 O O . GLY A 1 229 ? 9.540 -2.229 4.744 1.00 91.31 229 GLY A O 1
ATOM 1867 N N . GLU A 1 230 ? 8.369 -0.410 4.144 1.00 89.00 230 GLU A N 1
ATOM 1868 C CA . GLU A 1 230 ? 9.499 0.422 3.753 1.00 89.00 230 GLU A CA 1
ATOM 1869 C C . GLU A 1 230 ? 9.534 1.687 4.612 1.00 89.00 230 GLU A C 1
ATOM 1871 O O . GLU A 1 230 ? 8.511 2.368 4.739 1.00 89.00 230 GLU A O 1
ATOM 1876 N N . PRO A 1 231 ? 10.686 2.038 5.203 1.00 91.12 231 PRO A N 1
ATOM 1877 C CA . PRO A 1 231 ? 10.829 3.306 5.899 1.00 91.12 231 PRO A CA 1
ATOM 1878 C C . PRO A 1 231 ? 10.520 4.490 4.975 1.00 91.12 231 PRO A C 1
ATOM 1880 O O . PRO A 1 231 ? 10.932 4.533 3.810 1.00 91.12 231 PRO A O 1
ATOM 1883 N N . VAL A 1 232 ? 9.790 5.466 5.508 1.00 93.81 232 VAL A N 1
ATOM 1884 C CA . VAL A 1 232 ? 9.491 6.731 4.835 1.00 93.81 232 VAL A CA 1
ATOM 1885 C C . VAL A 1 232 ? 10.369 7.822 5.427 1.00 93.81 232 VAL A C 1
ATOM 1887 O O . VAL A 1 232 ? 10.379 8.019 6.638 1.00 93.81 232 VAL A O 1
ATOM 1890 N N . LYS A 1 233 ? 11.076 8.551 4.560 1.00 92.81 233 LYS A N 1
ATOM 1891 C CA . LYS A 1 233 ? 11.929 9.683 4.933 1.00 92.81 233 LYS A CA 1
ATOM 1892 C C . LYS A 1 233 ? 11.125 10.971 5.073 1.00 92.81 233 LYS A C 1
ATOM 1894 O O . LYS A 1 233 ? 11.350 11.756 5.987 1.00 92.81 233 LYS A O 1
ATOM 1899 N N . ALA A 1 234 ? 10.185 11.198 4.158 1.00 96.69 234 ALA A N 1
ATOM 1900 C CA . ALA A 1 234 ? 9.358 12.397 4.165 1.00 96.69 234 ALA A CA 1
ATOM 1901 C C . ALA A 1 234 ? 7.954 12.132 3.623 1.00 96.69 234 ALA A C 1
ATOM 1903 O O . ALA A 1 234 ? 7.765 11.270 2.763 1.00 96.69 234 ALA A O 1
ATOM 1904 N N . LEU A 1 235 ? 6.986 12.926 4.073 1.00 97.88 235 LEU A N 1
ATOM 1905 C CA . LEU A 1 235 ? 5.630 12.938 3.535 1.00 97.88 235 LEU A CA 1
ATOM 1906 C C . LEU A 1 235 ? 5.210 14.334 3.081 1.00 97.88 235 LEU A C 1
ATOM 1908 O O . LEU A 1 235 ? 5.766 15.341 3.518 1.00 97.88 235 LEU A O 1
ATOM 1912 N N . MET A 1 236 ? 4.224 14.387 2.195 1.00 98.38 236 MET A N 1
ATOM 1913 C CA . MET A 1 236 ? 3.623 15.619 1.692 1.00 98.38 236 MET A CA 1
ATOM 1914 C C . MET A 1 236 ? 2.119 15.421 1.545 1.00 98.38 236 MET A C 1
ATOM 1916 O O . MET A 1 236 ? 1.679 14.375 1.074 1.00 98.38 236 MET A O 1
ATOM 1920 N N . PHE A 1 237 ? 1.338 16.440 1.887 1.00 98.38 237 PHE A N 1
ATOM 1921 C CA . PHE A 1 237 ? -0.079 16.497 1.538 1.00 98.38 237 PHE A CA 1
ATOM 1922 C C . PHE A 1 237 ? -0.278 17.403 0.327 1.00 98.38 237 PHE A C 1
ATOM 1924 O O . PHE A 1 237 ? 0.339 18.461 0.234 1.00 98.38 237 PHE A O 1
ATOM 1931 N N . GLU A 1 238 ? -1.155 17.011 -0.590 1.00 96.75 238 GLU A N 1
ATOM 1932 C CA . GLU A 1 238 ? -1.479 17.775 -1.796 1.00 96.75 238 GLU A CA 1
ATOM 1933 C C . GLU A 1 238 ? -2.996 17.883 -1.965 1.00 96.75 238 GLU A C 1
ATOM 1935 O O . GLU A 1 238 ? -3.734 16.953 -1.641 1.00 96.75 238 GLU A O 1
ATOM 1940 N N . THR A 1 239 ? -3.453 19.022 -2.478 1.00 94.62 239 THR A N 1
ATOM 1941 C CA . THR A 1 239 ? -4.853 19.302 -2.816 1.00 94.62 239 THR A CA 1
ATOM 1942 C C . THR A 1 239 ? -4.914 19.869 -4.230 1.00 94.62 239 THR A C 1
ATOM 1944 O O . THR A 1 239 ? -4.023 20.608 -4.643 1.00 94.62 239 THR A O 1
ATOM 1947 N N . ASP A 1 240 ? -5.973 19.545 -4.968 1.00 87.88 240 ASP A N 1
ATOM 1948 C CA . ASP A 1 240 ? -6.233 20.067 -6.317 1.00 87.88 240 ASP A CA 1
ATOM 1949 C C . ASP A 1 240 ? -6.895 21.457 -6.317 1.00 87.88 240 ASP A C 1
ATOM 1951 O O . ASP A 1 240 ? -7.160 22.043 -7.368 1.00 87.88 240 ASP A O 1
ATOM 1955 N N . SER A 1 241 ? -7.179 21.996 -5.131 1.00 87.50 241 SER A N 1
ATOM 1956 C CA . SER A 1 241 ? -7.887 23.256 -4.957 1.00 87.50 241 SER A CA 1
ATOM 1957 C C . SER A 1 241 ? -7.203 24.156 -3.937 1.00 87.50 241 SER A C 1
ATOM 1959 O O . SER A 1 241 ? -6.994 23.769 -2.788 1.00 87.50 241 SER A O 1
ATOM 1961 N N . ILE A 1 242 ? -6.958 25.400 -4.353 1.00 89.31 242 ILE A N 1
ATOM 1962 C CA . ILE A 1 242 ? -6.455 26.493 -3.506 1.00 89.31 242 ILE A CA 1
ATOM 1963 C C . ILE A 1 242 ? -7.550 27.167 -2.663 1.00 89.31 242 ILE A C 1
ATOM 1965 O O . ILE A 1 242 ? -7.250 27.983 -1.800 1.00 89.31 242 ILE A O 1
ATOM 1969 N N . TYR A 1 243 ? -8.825 26.866 -2.935 1.00 91.75 243 TYR A N 1
ATOM 1970 C CA . TYR A 1 243 ? -9.973 27.512 -2.291 1.00 91.75 243 TYR A CA 1
ATOM 1971 C C . TYR A 1 243 ? -10.789 26.557 -1.416 1.00 91.75 243 TYR A C 1
ATOM 1973 O O . TYR A 1 243 ? -11.676 27.017 -0.706 1.00 91.75 243 TYR A O 1
ATOM 1981 N N . TYR A 1 244 ? -10.558 25.242 -1.476 1.00 95.44 244 TYR A N 1
ATOM 1982 C CA . TYR A 1 244 ? -11.381 24.250 -0.777 1.00 95.44 244 TYR A CA 1
ATOM 1983 C C . TYR A 1 244 ? -10.993 24.092 0.700 1.00 95.44 244 TYR A C 1
ATOM 1985 O O . TYR A 1 244 ? -11.848 24.182 1.584 1.00 95.44 244 TYR A O 1
ATOM 1993 N N . LEU A 1 245 ? -9.700 23.913 0.964 1.00 97.00 245 LEU A N 1
ATOM 1994 C CA . LEU A 1 245 ? -9.107 23.850 2.300 1.00 97.00 245 LEU A CA 1
ATOM 1995 C C . LEU A 1 245 ? -8.255 25.097 2.544 1.00 97.00 245 LEU A C 1
ATOM 1997 O O . LEU A 1 245 ? -7.765 25.706 1.593 1.00 97.00 245 LEU A O 1
ATOM 2001 N N . LYS A 1 246 ? -8.081 25.483 3.811 1.00 97.06 246 LYS A N 1
ATOM 2002 C CA . LYS A 1 246 ? -7.080 26.491 4.184 1.00 97.06 246 LYS A CA 1
ATOM 2003 C C . LYS A 1 246 ? -5.684 26.015 3.741 1.00 97.06 246 LYS A C 1
ATOM 2005 O O . LYS A 1 246 ? -5.412 24.821 3.836 1.00 97.06 246 LYS A O 1
ATOM 2010 N N . PRO A 1 247 ? -4.802 26.910 3.261 1.00 95.94 247 PRO A N 1
ATOM 2011 C CA . PRO A 1 247 ? -3.492 26.520 2.728 1.00 95.94 247 PRO A CA 1
ATOM 2012 C C . PRO A 1 247 ? -2.532 25.982 3.800 1.00 95.94 247 PRO A C 1
ATOM 2014 O O . PRO A 1 247 ? -1.639 25.198 3.473 1.00 95.94 247 PRO A O 1
ATOM 2017 N N . THR A 1 248 ? -2.736 26.385 5.057 1.00 97.12 248 THR A N 1
ATOM 2018 C CA . THR A 1 248 ? -1.987 25.930 6.231 1.00 97.12 248 THR A CA 1
ATOM 2019 C C . THR A 1 248 ? -2.885 25.140 7.176 1.00 97.12 248 THR A C 1
ATOM 2021 O O . THR A 1 248 ? -4.097 25.367 7.244 1.00 97.12 248 THR A O 1
ATOM 2024 N N . PHE A 1 249 ? -2.289 24.188 7.889 1.00 97.88 249 PHE A N 1
ATOM 2025 C CA . PHE A 1 249 ? -2.963 23.363 8.886 1.00 97.88 249 PHE A CA 1
ATOM 2026 C C . PHE A 1 249 ? -1.964 22.853 9.922 1.00 97.88 249 PHE A C 1
ATOM 2028 O O . PHE A 1 249 ? -0.801 22.608 9.611 1.00 97.88 249 PHE A O 1
ATOM 2035 N N . THR A 1 250 ? -2.420 22.629 11.149 1.00 98.38 250 THR A N 1
ATOM 2036 C CA . THR A 1 250 ? -1.606 21.958 12.167 1.00 98.38 250 THR A CA 1
ATOM 2037 C C . THR A 1 250 ? -1.614 20.452 11.937 1.00 98.38 250 THR A C 1
ATOM 2039 O O . THR A 1 250 ? -2.644 19.873 11.580 1.00 98.38 250 THR A O 1
ATOM 2042 N N . ALA A 1 251 ? -0.480 19.797 12.169 1.00 98.44 251 ALA A N 1
ATOM 2043 C CA . ALA A 1 251 ? -0.388 18.347 12.158 1.00 98.44 251 ALA A CA 1
ATOM 2044 C C . ALA A 1 251 ? 0.481 17.823 13.301 1.00 98.44 251 ALA A C 1
ATOM 2046 O O . ALA A 1 251 ? 1.518 18.400 13.632 1.00 98.44 251 ALA A O 1
ATOM 2047 N N . LYS A 1 252 ? 0.068 16.685 13.864 1.00 98.56 252 LYS A N 1
ATOM 2048 C CA . LYS A 1 252 ? 0.809 15.968 14.907 1.00 98.56 252 LYS A CA 1
ATOM 2049 C C . LYS A 1 252 ? 1.389 14.685 14.348 1.00 98.56 252 LYS A C 1
ATOM 2051 O O . LYS A 1 252 ? 0.631 13.836 13.885 1.00 98.56 252 LYS A O 1
ATOM 2056 N N . PHE A 1 253 ? 2.701 14.512 14.424 1.00 98.44 253 PHE A N 1
ATOM 2057 C CA . PHE A 1 253 ? 3.290 13.186 14.274 1.00 98.44 253 PHE A CA 1
ATOM 2058 C C . PHE A 1 253 ? 3.134 12.437 15.587 1.00 98.44 253 PHE A C 1
ATOM 2060 O O . PHE A 1 253 ? 3.473 12.955 16.651 1.00 98.44 253 PHE A O 1
ATOM 2067 N N . ILE A 1 254 ? 2.617 11.221 15.501 1.00 97.50 254 ILE A N 1
ATOM 2068 C CA . ILE A 1 254 ? 2.317 10.381 16.650 1.00 97.50 254 ILE A CA 1
ATOM 2069 C C . ILE A 1 254 ? 2.919 8.991 16.458 1.00 97.50 254 ILE A C 1
ATOM 2071 O O . ILE A 1 254 ? 2.913 8.460 15.347 1.00 97.50 254 ILE A O 1
ATOM 2075 N N . GLN A 1 255 ? 3.401 8.387 17.536 1.00 96.12 255 GLN A N 1
ATOM 2076 C CA . GLN A 1 255 ? 3.913 7.020 17.550 1.00 96.12 255 GLN A CA 1
ATOM 2077 C C . GLN A 1 255 ? 2.939 6.105 18.289 1.00 96.12 255 GLN A C 1
ATOM 2079 O O . GLN A 1 255 ? 2.412 6.470 19.339 1.00 96.12 255 GLN A O 1
ATOM 2084 N N . LEU A 1 256 ? 2.684 4.914 17.741 1.00 94.62 256 LEU A N 1
ATOM 2085 C CA . LEU A 1 256 ? 1.873 3.889 18.399 1.00 94.62 256 LEU A CA 1
ATOM 2086 C C . LEU A 1 256 ? 2.653 3.263 19.566 1.00 94.62 256 LEU A C 1
ATOM 2088 O O . LEU A 1 256 ? 3.693 2.635 19.365 1.00 94.62 256 LEU A O 1
ATOM 2092 N N . ASN A 1 257 ? 2.117 3.390 20.778 1.00 89.69 257 ASN A N 1
ATOM 2093 C CA . ASN A 1 257 ? 2.718 2.852 21.997 1.00 89.69 257 ASN A CA 1
ATOM 2094 C C . ASN A 1 257 ? 2.465 1.347 22.123 1.00 89.69 257 ASN A C 1
ATOM 2096 O O . ASN A 1 257 ? 1.371 0.877 21.811 1.00 89.69 257 ASN A O 1
ATOM 2100 N N . ASN A 1 258 ? 3.448 0.605 22.652 1.00 83.88 258 ASN A N 1
ATOM 2101 C CA . ASN A 1 258 ? 3.352 -0.843 22.902 1.00 83.88 258 ASN A CA 1
ATOM 2102 C C . ASN A 1 258 ? 2.824 -1.631 21.690 1.00 83.88 258 ASN A C 1
ATOM 2104 O O . ASN A 1 258 ? 2.068 -2.591 21.834 1.00 83.88 258 ASN A O 1
ATOM 2108 N N . SER A 1 259 ? 3.198 -1.184 20.489 1.00 85.44 259 SER A N 1
ATOM 2109 C CA . SER A 1 259 ? 2.795 -1.814 19.241 1.00 85.44 259 SER A CA 1
ATOM 2110 C C . SER A 1 259 ? 3.307 -3.247 19.187 1.00 85.44 259 SER A C 1
ATOM 2112 O O . SER A 1 259 ? 4.511 -3.489 19.269 1.00 85.44 259 SER A O 1
ATOM 2114 N N . THR A 1 260 ? 2.396 -4.186 18.965 1.00 89.81 260 THR A N 1
ATOM 2115 C CA . THR A 1 260 ? 2.733 -5.575 18.633 1.00 89.81 260 THR A CA 1
ATOM 2116 C C . THR A 1 260 ? 2.964 -5.768 17.129 1.00 89.81 260 THR A C 1
ATOM 2118 O O . THR A 1 260 ? 3.280 -6.865 16.673 1.00 89.81 260 THR A O 1
ATOM 2121 N N . ILE A 1 261 ? 2.803 -4.697 16.345 1.00 90.56 261 ILE A N 1
ATOM 2122 C CA . ILE A 1 261 ? 3.048 -4.687 14.906 1.00 90.56 261 ILE A CA 1
ATOM 2123 C C . ILE A 1 261 ? 4.559 -4.733 14.679 1.00 90.56 261 ILE A C 1
ATOM 2125 O O . ILE A 1 261 ? 5.266 -3.745 14.899 1.00 90.56 261 ILE A O 1
ATOM 2129 N N . HIS A 1 262 ? 5.045 -5.882 14.218 1.00 88.19 262 HIS A N 1
ATOM 2130 C CA . HIS A 1 262 ? 6.436 -6.079 13.830 1.00 88.19 262 HIS A CA 1
ATOM 2131 C C . HIS A 1 262 ? 6.572 -5.957 12.316 1.00 88.19 262 HIS A C 1
ATOM 2133 O O . HIS A 1 262 ? 6.147 -6.838 11.565 1.00 88.19 262 HIS A O 1
ATOM 2139 N N . VAL A 1 263 ? 7.180 -4.855 11.878 1.00 90.94 263 VAL A N 1
ATOM 2140 C CA . VAL A 1 263 ? 7.440 -4.600 10.463 1.00 90.94 263 VAL A CA 1
ATOM 2141 C C . VAL A 1 263 ? 8.885 -4.948 10.148 1.00 90.94 263 VAL A C 1
ATOM 2143 O O . VAL A 1 263 ? 9.807 -4.432 10.781 1.00 90.94 263 VAL A O 1
ATOM 2146 N N . LYS A 1 264 ? 9.086 -5.820 9.162 1.00 88.50 264 LYS A N 1
ATOM 2147 C CA . LYS A 1 264 ? 10.401 -6.069 8.573 1.00 88.50 264 LYS A CA 1
ATOM 2148 C C . LYS A 1 264 ? 10.533 -5.293 7.262 1.00 88.50 264 LYS A C 1
ATOM 2150 O O . LYS A 1 264 ? 9.537 -5.140 6.551 1.00 88.50 264 LYS A O 1
ATOM 2155 N N . PRO A 1 265 ? 11.744 -4.837 6.904 1.00 79.12 265 PRO A N 1
ATOM 2156 C CA . PRO A 1 265 ? 11.998 -4.339 5.563 1.00 79.12 265 PRO A CA 1
ATOM 2157 C C . PRO A 1 265 ? 11.548 -5.370 4.528 1.00 79.12 265 PRO A C 1
ATOM 2159 O O . PRO A 1 265 ? 11.859 -6.559 4.658 1.00 79.12 265 PRO A O 1
ATOM 2162 N N . ARG A 1 266 ? 10.818 -4.932 3.499 1.00 69.69 266 ARG A N 1
ATOM 2163 C CA . ARG A 1 266 ? 10.512 -5.807 2.365 1.00 69.69 266 ARG A CA 1
ATOM 2164 C C . ARG A 1 266 ? 11.823 -6.237 1.706 1.00 69.69 266 ARG A C 1
ATOM 2166 O O . ARG A 1 266 ? 12.623 -5.399 1.297 1.00 69.69 266 ARG A O 1
ATOM 2173 N N . VAL A 1 267 ? 12.036 -7.545 1.571 1.00 64.25 267 VAL A N 1
ATOM 2174 C CA . VAL A 1 267 ? 13.135 -8.065 0.750 1.00 64.25 267 VAL A CA 1
ATOM 2175 C C . VAL A 1 267 ? 12.728 -7.888 -0.707 1.00 64.25 267 VAL A C 1
ATOM 2177 O O . VAL A 1 267 ? 11.909 -8.642 -1.232 1.00 64.25 267 VAL A O 1
ATOM 2180 N N . ILE A 1 268 ? 13.253 -6.848 -1.351 1.00 66.38 268 ILE A N 1
ATOM 2181 C CA . ILE A 1 268 ? 13.038 -6.625 -2.779 1.00 66.38 268 ILE A CA 1
ATOM 2182 C C . ILE A 1 268 ? 13.977 -7.555 -3.550 1.00 66.38 268 ILE A C 1
ATOM 2184 O O . ILE A 1 268 ? 15.200 -7.409 -3.500 1.00 66.38 268 ILE A O 1
ATOM 2188 N N . ASN A 1 269 ? 13.397 -8.510 -4.274 1.00 71.38 269 ASN A N 1
ATOM 2189 C CA . ASN A 1 269 ? 14.132 -9.367 -5.197 1.00 71.38 269 ASN A CA 1
ATOM 2190 C C . ASN A 1 269 ? 14.263 -8.655 -6.541 1.00 71.38 269 ASN A C 1
ATOM 2192 O O . ASN A 1 269 ? 13.407 -8.786 -7.411 1.00 71.38 269 ASN A O 1
ATOM 2196 N N . TYR A 1 270 ? 15.334 -7.885 -6.697 1.00 82.31 270 TYR A N 1
ATOM 2197 C CA . TYR A 1 270 ? 15.658 -7.275 -7.979 1.00 82.31 270 TYR A CA 1
ATOM 2198 C C . TYR A 1 270 ? 16.031 -8.342 -9.012 1.00 82.31 270 TYR A C 1
ATOM 2200 O O . TYR A 1 270 ? 16.740 -9.311 -8.710 1.00 82.31 270 TYR A O 1
ATOM 2208 N N . ASN A 1 271 ? 15.587 -8.137 -10.249 1.00 87.56 271 ASN A N 1
ATOM 2209 C CA . ASN A 1 271 ? 16.017 -8.927 -11.386 1.00 87.56 271 ASN A CA 1
ATOM 2210 C C . ASN A 1 271 ? 17.532 -8.802 -11.548 1.00 87.56 271 ASN A C 1
ATOM 2212 O O . ASN A 1 271 ? 18.118 -7.719 -11.473 1.00 87.56 271 ASN A O 1
ATOM 2216 N N . LYS A 1 272 ? 18.179 -9.951 -11.735 1.00 85.50 272 LYS A N 1
ATOM 2217 C CA . LYS A 1 272 ? 19.632 -10.033 -11.850 1.00 85.50 272 LYS A CA 1
ATOM 2218 C C . LYS A 1 272 ? 20.067 -9.674 -13.267 1.00 85.50 272 LYS A C 1
ATOM 2220 O O . LYS A 1 272 ? 19.304 -9.818 -14.225 1.00 85.50 272 LYS A O 1
ATOM 2225 N N . LEU A 1 273 ? 21.331 -9.277 -13.390 1.00 89.56 273 LEU A N 1
ATOM 2226 C CA . LEU A 1 273 ? 22.004 -9.241 -14.682 1.00 89.56 273 LEU A CA 1
ATOM 2227 C C . LEU A 1 273 ? 21.912 -10.629 -15.331 1.00 89.56 273 LEU A C 1
ATOM 2229 O O . LEU A 1 273 ? 22.243 -11.640 -14.706 1.00 89.56 273 LEU A O 1
ATOM 2233 N N . ALA A 1 274 ? 21.436 -10.667 -16.569 1.00 86.81 274 ALA A N 1
ATOM 2234 C CA . ALA A 1 274 ? 21.363 -11.874 -17.365 1.00 86.81 274 ALA A CA 1
ATOM 2235 C C . ALA A 1 274 ? 22.784 -12.315 -17.733 1.00 86.81 274 ALA A C 1
ATOM 2237 O O . ALA A 1 274 ? 23.558 -11.560 -18.326 1.00 86.81 274 ALA A O 1
ATOM 2238 N N . ILE A 1 275 ? 23.130 -13.551 -17.378 1.00 82.38 275 ILE A N 1
ATOM 2239 C CA . ILE A 1 275 ? 24.395 -14.161 -17.780 1.00 82.38 275 ILE A CA 1
ATOM 2240 C C . ILE A 1 275 ? 24.193 -14.723 -19.183 1.00 82.38 275 ILE A C 1
ATOM 2242 O O . ILE A 1 275 ? 23.645 -15.806 -19.360 1.00 82.38 275 ILE A O 1
ATOM 2246 N N . LEU A 1 276 ? 24.634 -13.968 -20.183 1.00 82.25 276 LEU A N 1
ATOM 2247 C CA . LEU A 1 276 ? 24.589 -14.360 -21.590 1.00 82.25 276 LEU A CA 1
ATOM 2248 C C . LEU A 1 276 ? 25.803 -15.232 -21.953 1.00 82.25 276 LEU A C 1
ATOM 2250 O O . LEU A 1 276 ? 26.621 -14.867 -22.796 1.00 82.25 276 LEU A O 1
ATOM 2254 N N . SER A 1 277 ? 25.965 -16.371 -21.275 1.00 70.31 277 SER A N 1
ATOM 2255 C CA . SER A 1 277 ? 26.989 -17.355 -21.632 1.00 70.31 277 SER A CA 1
ATOM 2256 C C . SER A 1 277 ? 26.551 -18.144 -22.871 1.00 70.31 277 SER A C 1
ATOM 2258 O O . SER A 1 277 ? 25.394 -18.533 -22.993 1.00 70.31 277 SER A O 1
ATOM 2260 N N . ASN A 1 278 ? 27.482 -18.403 -23.795 1.00 73.62 278 ASN A N 1
ATOM 2261 C CA . ASN A 1 278 ? 27.246 -19.161 -25.036 1.00 73.62 278 ASN A CA 1
ATOM 2262 C C . ASN A 1 278 ? 26.325 -18.483 -26.074 1.00 73.62 278 ASN A C 1
ATOM 2264 O O . ASN A 1 278 ? 25.552 -19.167 -26.748 1.00 73.62 278 ASN A O 1
ATOM 2268 N N . ILE A 1 279 ? 26.415 -17.157 -26.220 1.00 82.06 279 ILE A N 1
ATOM 2269 C CA . ILE A 1 279 ? 25.784 -16.426 -27.329 1.00 82.06 279 ILE A CA 1
ATOM 2270 C C . ILE A 1 279 ? 26.714 -16.415 -28.543 1.00 82.06 279 ILE A C 1
ATOM 2272 O O . ILE A 1 279 ? 27.863 -15.991 -28.443 1.00 82.06 279 ILE A O 1
ATOM 2276 N N . ASP A 1 280 ? 26.191 -16.838 -29.691 1.00 84.69 280 ASP A N 1
ATOM 2277 C CA . ASP A 1 280 ? 26.934 -16.897 -30.953 1.00 84.69 280 ASP A CA 1
ATOM 2278 C C . ASP A 1 280 ? 26.952 -15.533 -31.662 1.00 84.69 280 ASP A C 1
ATOM 2280 O O . ASP A 1 280 ? 27.907 -15.199 -32.361 1.00 84.69 280 ASP A O 1
ATOM 2284 N N . ALA A 1 281 ? 25.885 -14.738 -31.510 1.00 85.94 281 ALA A N 1
ATOM 2285 C CA . ALA A 1 281 ? 25.769 -13.421 -32.132 1.00 85.94 281 ALA A CA 1
ATOM 2286 C C . ALA A 1 281 ? 24.750 -12.513 -31.426 1.00 85.94 281 ALA A C 1
ATOM 2288 O O . ALA A 1 281 ? 23.697 -12.967 -30.969 1.00 85.94 281 ALA A O 1
ATOM 2289 N N . THR A 1 282 ? 25.028 -11.209 -31.458 1.00 89.56 282 THR A N 1
ATOM 2290 C CA . THR A 1 282 ? 24.081 -10.147 -31.094 1.00 89.56 282 THR A CA 1
ATOM 2291 C C . THR A 1 282 ? 23.755 -9.335 -32.343 1.00 89.56 282 THR A C 1
ATOM 2293 O O . THR A 1 282 ? 24.661 -8.839 -33.007 1.00 89.56 282 THR A O 1
ATOM 2296 N N . THR A 1 283 ? 22.474 -9.212 -32.690 1.00 93.81 283 THR A N 1
ATOM 2297 C CA . THR A 1 283 ? 22.010 -8.480 -33.880 1.00 93.81 283 THR A CA 1
ATOM 2298 C C . THR A 1 283 ? 21.054 -7.368 -33.475 1.00 93.81 283 THR A C 1
ATOM 2300 O O . THR A 1 283 ? 20.145 -7.585 -32.680 1.00 93.81 283 THR A O 1
ATOM 2303 N N . SER A 1 284 ? 21.244 -6.180 -34.043 1.00 94.81 284 SER A N 1
ATOM 2304 C CA . SER A 1 284 ? 20.334 -5.052 -33.850 1.00 94.81 284 SER A CA 1
ATOM 2305 C C . SER A 1 284 ? 19.244 -5.068 -34.917 1.00 94.81 284 SER A C 1
ATOM 2307 O O . SER A 1 284 ? 19.560 -5.105 -36.106 1.00 94.81 284 SER A O 1
ATOM 2309 N N . ILE A 1 285 ? 17.976 -5.070 -34.501 1.00 96.44 285 ILE A N 1
ATOM 2310 C CA . ILE A 1 285 ? 16.810 -5.175 -35.388 1.00 96.44 285 ILE A CA 1
ATOM 2311 C C . ILE A 1 285 ? 15.716 -4.181 -34.997 1.00 96.44 285 ILE A C 1
ATOM 2313 O O . ILE A 1 285 ? 15.715 -3.639 -33.891 1.00 96.44 285 ILE A O 1
ATOM 2317 N N . PHE A 1 286 ? 14.758 -3.988 -35.901 1.00 97.06 286 PHE A N 1
ATOM 2318 C CA . PHE A 1 286 ? 13.479 -3.370 -35.571 1.00 97.06 286 PHE A CA 1
ATOM 2319 C C . PHE A 1 286 ? 12.580 -4.431 -34.923 1.00 97.06 286 PHE A C 1
ATOM 2321 O O . PHE A 1 286 ? 12.314 -5.463 -35.537 1.00 97.06 286 PHE A O 1
ATOM 2328 N N . CYS A 1 287 ? 12.164 -4.208 -33.679 1.00 97.25 287 CYS A N 1
ATOM 2329 C CA . CYS A 1 287 ? 11.378 -5.156 -32.894 1.00 97.25 287 CYS A CA 1
ATOM 2330 C C . CYS A 1 287 ? 9.882 -4.844 -32.913 1.00 97.25 287 CYS A C 1
ATOM 2332 O O . CYS A 1 287 ? 9.486 -3.676 -32.901 1.00 97.25 287 CYS A O 1
ATOM 2334 N N . ASP A 1 288 ? 9.080 -5.901 -32.781 1.00 97.62 288 ASP A N 1
ATOM 2335 C CA . ASP A 1 288 ? 7.654 -5.820 -32.478 1.00 97.62 288 ASP A CA 1
ATOM 2336 C C . ASP A 1 288 ? 7.462 -5.839 -30.958 1.00 97.62 288 ASP A C 1
ATOM 2338 O O . ASP A 1 288 ? 7.524 -6.891 -30.319 1.00 97.62 288 ASP A O 1
ATOM 2342 N N . GLY A 1 289 ? 7.269 -4.669 -30.359 1.00 96.44 289 GLY A N 1
ATOM 2343 C CA . GLY A 1 289 ? 7.095 -4.561 -28.917 1.00 96.44 289 GLY A CA 1
ATOM 2344 C C . GLY A 1 289 ? 6.960 -3.128 -28.439 1.00 96.44 289 GLY A C 1
ATOM 2345 O O . GLY A 1 289 ? 7.082 -2.175 -29.211 1.00 96.44 289 GLY A O 1
ATOM 2346 N N . SER A 1 290 ? 6.724 -2.986 -27.142 1.00 95.94 290 SER A N 1
ATOM 2347 C CA . SER A 1 290 ? 6.592 -1.693 -26.479 1.00 95.94 290 SER A CA 1
ATOM 2348 C C . SER A 1 290 ? 7.042 -1.780 -25.025 1.00 95.94 290 SER A C 1
ATOM 2350 O O . SER A 1 290 ? 6.873 -2.809 -24.366 1.00 95.94 290 SER A O 1
ATOM 2352 N N . ILE A 1 291 ? 7.593 -0.674 -24.526 1.00 95.50 291 ILE A N 1
ATOM 2353 C CA . ILE A 1 291 ? 7.676 -0.401 -23.092 1.00 95.50 291 ILE A CA 1
ATOM 2354 C C . ILE A 1 291 ? 6.458 0.451 -22.751 1.00 95.50 291 ILE A C 1
ATOM 2356 O O . ILE A 1 291 ? 6.365 1.602 -23.174 1.00 95.50 291 ILE A O 1
ATOM 2360 N N . ASP A 1 292 ? 5.533 -0.124 -21.992 1.00 91.50 292 ASP A N 1
ATOM 2361 C CA . ASP A 1 292 ? 4.245 0.502 -21.698 1.00 91.50 292 ASP A CA 1
ATOM 2362 C C . ASP A 1 292 ? 4.324 1.347 -20.421 1.00 91.50 292 ASP A C 1
ATOM 2364 O O . ASP A 1 292 ? 3.795 2.459 -20.368 1.00 91.50 292 ASP A O 1
ATOM 2368 N N . GLU A 1 293 ? 5.042 0.857 -19.405 1.00 88.94 293 GLU A N 1
ATOM 2369 C CA . GLU A 1 293 ? 5.168 1.516 -18.105 1.00 88.94 293 GLU A CA 1
ATOM 2370 C C . GLU A 1 293 ? 6.616 1.574 -17.614 1.00 88.94 293 GLU A C 1
ATOM 2372 O O . GLU A 1 293 ? 7.352 0.585 -17.673 1.00 88.94 293 GLU A O 1
ATOM 2377 N N . ILE A 1 294 ? 6.978 2.718 -17.027 1.00 86.12 294 ILE A N 1
ATOM 2378 C CA . ILE A 1 294 ? 8.164 2.894 -16.186 1.00 86.12 294 ILE A CA 1
ATOM 2379 C C . ILE A 1 294 ? 7.706 3.375 -14.810 1.00 86.12 294 ILE A C 1
ATOM 2381 O O . ILE A 1 294 ? 6.992 4.373 -14.700 1.00 86.12 294 ILE A O 1
ATOM 2385 N N . ASN A 1 295 ? 8.109 2.671 -13.750 1.00 81.44 295 ASN A N 1
ATOM 2386 C CA . ASN A 1 295 ? 7.775 2.996 -12.358 1.00 81.44 295 ASN A CA 1
ATOM 2387 C C . ASN A 1 295 ? 6.266 3.253 -12.137 1.00 81.44 295 ASN A C 1
ATOM 2389 O O . ASN A 1 295 ? 5.877 4.177 -11.425 1.00 81.44 295 ASN A O 1
ATOM 2393 N N . ASN A 1 296 ? 5.418 2.411 -12.748 1.00 74.19 296 ASN A N 1
ATOM 2394 C CA . ASN A 1 296 ? 3.944 2.476 -12.728 1.00 74.19 296 ASN A CA 1
ATOM 2395 C C . ASN A 1 296 ? 3.340 3.757 -13.333 1.00 74.19 296 ASN A C 1
ATOM 2397 O O . ASN A 1 296 ? 2.206 4.121 -13.027 1.00 74.19 296 ASN A O 1
ATOM 2401 N N . LYS A 1 297 ? 4.087 4.451 -14.194 1.00 78.44 297 LYS A N 1
ATOM 2402 C CA . LYS A 1 297 ? 3.578 5.529 -15.046 1.00 78.44 297 LYS A CA 1
ATOM 2403 C C . LYS A 1 297 ? 3.704 5.112 -16.501 1.00 78.44 297 LYS A C 1
ATOM 2405 O O . LYS A 1 297 ? 4.663 4.429 -16.853 1.00 78.44 297 LYS A O 1
ATOM 2410 N N . ALA A 1 298 ? 2.778 5.564 -17.346 1.00 83.12 298 ALA A N 1
ATOM 2411 C CA . ALA A 1 298 ? 2.881 5.345 -18.785 1.00 83.12 298 ALA A CA 1
ATOM 2412 C C . ALA A 1 298 ? 4.230 5.873 -19.287 1.00 83.12 298 ALA A C 1
ATOM 2414 O O . ALA A 1 298 ? 4.619 6.989 -18.927 1.00 83.12 298 ALA A O 1
ATOM 2415 N N . ALA A 1 299 ? 4.933 5.094 -20.108 1.00 83.00 299 ALA A N 1
ATOM 2416 C CA . ALA A 1 299 ? 6.296 5.398 -20.542 1.00 83.00 299 ALA A CA 1
ATOM 2417 C C . ALA A 1 299 ? 6.424 6.767 -21.237 1.00 83.00 299 ALA A C 1
ATOM 2419 O O . ALA A 1 299 ? 7.438 7.441 -21.093 1.00 83.00 299 ALA A O 1
ATOM 2420 N N . SER A 1 300 ? 5.363 7.223 -21.910 1.00 73.88 300 SER A N 1
ATOM 2421 C CA . SER A 1 300 ? 5.260 8.550 -22.537 1.00 73.88 300 SER A CA 1
ATOM 2422 C C . SER A 1 300 ? 5.188 9.724 -21.549 1.00 73.88 300 SER A C 1
ATOM 2424 O O . SER A 1 300 ? 5.382 10.870 -21.942 1.00 73.88 300 SER A O 1
ATOM 2426 N N . SER A 1 301 ? 4.887 9.449 -20.279 1.00 58.31 301 SER A N 1
ATOM 2427 C CA . SER A 1 301 ? 4.641 10.433 -19.213 1.00 58.31 301 SER A CA 1
ATOM 2428 C C . SER A 1 301 ? 5.571 10.284 -18.004 1.00 58.31 301 SER A C 1
ATOM 2430 O O . SER A 1 301 ? 5.511 11.088 -17.070 1.00 58.31 301 SER A O 1
ATOM 2432 N N . ALA A 1 302 ? 6.397 9.235 -17.976 1.00 57.41 302 ALA A N 1
ATOM 2433 C CA . ALA A 1 302 ? 7.301 8.972 -16.870 1.00 57.41 302 ALA A CA 1
ATOM 2434 C C . ALA A 1 302 ? 8.360 10.083 -16.789 1.00 57.41 302 ALA A C 1
ATOM 2436 O O . ALA A 1 302 ? 8.996 10.436 -17.780 1.00 57.41 302 ALA A O 1
ATOM 2437 N N . SER A 1 303 ? 8.545 10.645 -15.592 1.00 56.41 303 SER A N 1
ATOM 2438 C CA . SER A 1 303 ? 9.637 11.576 -15.314 1.00 56.41 303 SER A CA 1
ATOM 2439 C C . SER A 1 303 ? 10.969 10.899 -15.621 1.00 56.41 303 SER A C 1
ATOM 2441 O O . SER A 1 303 ? 11.210 9.794 -15.140 1.00 56.41 303 SER A O 1
ATOM 2443 N N . SER A 1 304 ? 11.841 11.575 -16.368 1.00 66.31 304 SER A N 1
ATOM 2444 C CA . SER A 1 304 ? 13.148 11.070 -16.805 1.00 66.31 304 SER A CA 1
ATOM 2445 C C . SER A 1 304 ? 14.152 10.838 -15.672 1.00 66.31 304 SER A C 1
ATOM 2447 O O . SER A 1 304 ? 15.317 10.639 -15.968 1.00 66.31 304 SER A O 1
ATOM 2449 N N . GLU A 1 305 ? 13.752 10.873 -14.400 1.00 79.12 305 GLU A N 1
ATOM 2450 C CA . GLU A 1 305 ? 14.644 10.705 -13.252 1.00 79.12 305 GLU A CA 1
ATOM 2451 C C . GLU A 1 305 ? 14.238 9.492 -12.409 1.00 79.12 305 GLU A C 1
ATOM 2453 O O . GLU A 1 305 ? 13.075 9.338 -12.028 1.00 79.12 305 GLU A O 1
ATOM 2458 N N . VAL A 1 306 ? 15.213 8.630 -12.126 1.00 80.44 306 VAL A N 1
ATOM 2459 C CA . VAL A 1 306 ? 15.059 7.384 -11.369 1.00 80.44 306 VAL A CA 1
ATOM 2460 C C . VAL A 1 306 ? 16.100 7.361 -10.254 1.00 80.44 306 VAL A C 1
ATOM 2462 O O . VAL A 1 306 ? 17.270 7.607 -10.516 1.00 80.44 306 VAL A O 1
ATOM 2465 N N . SER A 1 307 ? 15.701 7.077 -9.016 1.00 73.69 307 SER A N 1
ATOM 2466 C CA . SER A 1 307 ? 16.604 7.121 -7.856 1.00 73.69 307 SER A CA 1
ATOM 2467 C C . SER A 1 307 ? 17.099 5.735 -7.430 1.00 73.69 307 SER A C 1
ATOM 2469 O O . SER A 1 307 ? 18.283 5.430 -7.544 1.00 73.69 307 SER A O 1
ATOM 2471 N N . SER A 1 308 ? 16.208 4.855 -6.966 1.00 74.81 308 SER A N 1
ATOM 2472 C CA . SER A 1 308 ? 16.601 3.553 -6.392 1.00 74.81 308 SER A CA 1
ATOM 2473 C C . SER A 1 308 ? 16.182 2.331 -7.168 1.00 74.81 308 SER A C 1
ATOM 2475 O O . SER A 1 308 ? 16.897 1.330 -7.129 1.00 74.81 308 SER A O 1
ATOM 2477 N N . SER A 1 309 ? 15.031 2.373 -7.827 1.00 83.75 309 SER A N 1
ATOM 2478 C CA . SER A 1 309 ? 14.486 1.218 -8.514 1.00 83.75 309 SER A CA 1
ATOM 2479 C C . SER A 1 309 ? 13.939 1.608 -9.877 1.00 83.75 309 SER A C 1
ATOM 2481 O O . SER A 1 309 ? 13.335 2.668 -10.062 1.00 83.75 309 SER A O 1
ATOM 2483 N N . LEU A 1 310 ? 14.192 0.742 -10.854 1.00 88.31 310 LEU A N 1
ATOM 2484 C CA . LEU A 1 310 ? 13.615 0.852 -12.183 1.00 88.31 310 LEU A CA 1
ATOM 2485 C C . LEU A 1 310 ? 12.696 -0.345 -12.409 1.00 88.31 310 LEU A C 1
ATOM 2487 O O . LEU A 1 310 ? 13.164 -1.455 -12.655 1.00 88.31 310 LEU A O 1
ATOM 2491 N N . GLN A 1 311 ? 11.392 -0.108 -12.343 1.00 88.06 311 GLN A N 1
ATOM 2492 C CA . GLN A 1 311 ? 10.372 -1.053 -12.762 1.00 88.06 311 GLN A CA 1
ATOM 2493 C C . GLN A 1 311 ? 9.976 -0.771 -14.208 1.00 88.06 311 GLN A C 1
ATOM 2495 O O . GLN A 1 311 ? 9.582 0.350 -14.529 1.00 88.06 311 GLN A O 1
ATOM 2500 N N . VAL A 1 312 ? 10.032 -1.789 -15.063 1.00 91.88 312 VAL A N 1
ATOM 2501 C CA . VAL A 1 312 ? 9.635 -1.689 -16.473 1.00 91.88 312 VAL A CA 1
ATOM 2502 C C . VAL A 1 312 ? 8.646 -2.798 -16.793 1.00 91.88 312 VAL A C 1
ATOM 2504 O O . VAL A 1 312 ? 8.878 -3.955 -16.436 1.00 91.88 312 VAL A O 1
ATOM 2507 N N . LYS A 1 313 ? 7.549 -2.449 -17.467 1.00 93.31 313 LYS A N 1
ATOM 2508 C CA . LYS A 1 313 ? 6.573 -3.410 -17.995 1.00 93.31 313 LYS A CA 1
ATOM 2509 C C . LYS A 1 313 ? 6.286 -3.116 -19.458 1.00 93.31 313 LYS A C 1
ATOM 2511 O O . LYS A 1 313 ? 6.339 -1.964 -19.893 1.00 93.31 313 LYS A O 1
ATOM 2516 N N . GLY A 1 314 ? 5.948 -4.155 -20.201 1.00 95.44 314 GLY A N 1
ATOM 2517 C CA . GLY A 1 314 ? 5.616 -4.026 -21.608 1.00 95.44 314 GLY A CA 1
ATOM 2518 C C . GLY A 1 314 ? 5.345 -5.373 -22.247 1.00 95.44 314 GLY A C 1
ATOM 2519 O O . GLY A 1 314 ? 4.957 -6.328 -21.570 1.00 95.44 314 GLY A O 1
ATOM 2520 N N . TRP A 1 315 ? 5.567 -5.446 -23.551 1.00 97.81 315 TRP A N 1
ATOM 2521 C CA . TRP A 1 315 ? 5.509 -6.690 -24.305 1.00 97.81 315 TRP A CA 1
ATOM 2522 C C . TRP A 1 315 ? 6.567 -6.709 -25.406 1.00 97.81 315 TRP A C 1
ATOM 2524 O O . TRP A 1 315 ? 6.986 -5.659 -25.903 1.00 97.81 315 TRP A O 1
ATOM 2534 N N . LEU A 1 316 ? 7.003 -7.909 -25.783 1.00 98.25 316 LEU A N 1
ATOM 2535 C CA . LEU A 1 316 ? 7.947 -8.118 -26.873 1.00 98.25 316 LEU A CA 1
ATOM 2536 C C . LEU A 1 316 ? 7.644 -9.439 -27.587 1.00 98.25 316 LEU A C 1
ATOM 2538 O O . LEU A 1 316 ? 7.567 -10.490 -26.956 1.00 98.25 316 LEU A O 1
ATOM 2542 N N . ALA A 1 317 ? 7.524 -9.387 -28.912 1.00 97.56 317 ALA A N 1
ATOM 2543 C CA . ALA A 1 317 ? 7.346 -10.552 -29.769 1.00 97.56 317 ALA A CA 1
ATOM 2544 C C . ALA A 1 317 ? 8.498 -10.661 -30.777 1.00 97.56 317 ALA A C 1
ATOM 2546 O O . ALA A 1 317 ? 9.045 -9.659 -31.242 1.00 97.56 317 ALA A O 1
ATOM 2547 N N . ALA A 1 318 ? 8.854 -11.891 -31.153 1.00 96.94 318 ALA A N 1
ATOM 2548 C CA . ALA A 1 318 ? 9.775 -12.125 -32.263 1.00 96.94 318 ALA A CA 1
ATOM 2549 C C . ALA A 1 318 ? 9.118 -11.771 -33.606 1.00 96.94 318 ALA A C 1
ATOM 2551 O O . ALA A 1 318 ? 9.789 -11.291 -34.518 1.00 96.94 318 ALA A O 1
ATOM 2552 N N . SER A 1 319 ? 7.804 -11.984 -33.722 1.00 96.81 319 SER A N 1
ATOM 2553 C CA . SER A 1 319 ? 6.984 -11.442 -34.803 1.00 96.81 319 SER A CA 1
ATOM 2554 C C . SER A 1 319 ? 5.519 -11.396 -34.384 1.00 96.81 319 SER A C 1
ATOM 2556 O O . SER A 1 319 ? 4.874 -12.434 -34.232 1.00 96.81 319 SER A O 1
ATOM 2558 N N . SER A 1 320 ? 4.971 -10.192 -34.257 1.00 95.75 320 SER A N 1
ATOM 2559 C CA . SER A 1 320 ? 3.552 -9.970 -33.963 1.00 95.75 320 SER A CA 1
ATOM 2560 C C . SER A 1 320 ? 2.651 -10.479 -35.094 1.00 95.75 320 SER A C 1
ATOM 2562 O O . SER A 1 320 ? 1.645 -11.132 -34.838 1.00 95.75 320 SER A O 1
ATOM 2564 N N . ALA A 1 321 ? 3.068 -10.282 -36.349 1.00 95.38 321 ALA A N 1
ATOM 2565 C CA . ALA A 1 321 ? 2.341 -10.720 -37.542 1.00 95.38 321 ALA A CA 1
ATOM 2566 C C . ALA A 1 321 ? 2.261 -12.248 -37.715 1.00 95.38 321 ALA A C 1
ATOM 2568 O O . ALA A 1 321 ? 1.422 -12.729 -38.473 1.00 95.38 321 ALA A O 1
ATOM 2569 N N . LYS A 1 322 ? 3.156 -13.006 -37.068 1.00 96.31 322 LYS A N 1
ATOM 2570 C CA . LYS A 1 322 ? 3.165 -14.479 -37.095 1.00 96.31 322 LYS A CA 1
ATOM 2571 C C . LYS A 1 322 ? 2.781 -15.110 -35.757 1.00 96.31 322 LYS A C 1
ATOM 2573 O O . LYS A 1 322 ? 2.677 -16.330 -35.677 1.00 96.31 322 LYS A O 1
ATOM 2578 N N . GLY A 1 323 ? 2.610 -14.307 -34.708 1.00 95.12 323 GLY A N 1
ATOM 2579 C CA . GLY A 1 323 ? 2.404 -14.801 -33.350 1.00 95.12 323 GLY A CA 1
ATOM 2580 C C . GLY A 1 323 ? 3.621 -15.518 -32.751 1.00 95.12 323 GLY A C 1
ATOM 2581 O O . GLY A 1 323 ? 3.441 -16.435 -31.956 1.00 95.12 323 GLY A O 1
ATOM 2582 N N . GLU A 1 324 ? 4.844 -15.148 -33.144 1.00 96.88 324 GLU A N 1
ATOM 2583 C CA . GLU A 1 324 ? 6.083 -15.772 -32.655 1.00 96.88 324 GLU A CA 1
ATOM 2584 C C . GLU A 1 324 ? 6.666 -15.008 -31.459 1.00 96.88 324 GLU A C 1
ATOM 2586 O O . GLU A 1 324 ? 6.802 -13.782 -31.502 1.00 96.88 324 GLU A O 1
ATOM 2591 N N . LEU A 1 325 ? 7.088 -15.741 -30.426 1.00 96.75 325 LEU A N 1
ATOM 2592 C CA . LEU A 1 325 ? 7.743 -15.208 -29.229 1.00 96.75 325 LEU A CA 1
ATOM 2593 C C . LEU A 1 325 ? 9.254 -15.466 -29.231 1.00 96.75 325 LEU A C 1
ATOM 2595 O O . LEU A 1 325 ? 9.768 -16.295 -29.986 1.00 96.75 325 LEU A O 1
ATOM 2599 N N . TYR A 1 326 ? 9.956 -14.728 -28.376 1.00 96.31 326 TYR A N 1
ATOM 2600 C CA . TYR A 1 326 ? 11.325 -15.048 -27.980 1.00 96.31 326 TYR A CA 1
ATOM 2601 C C . TYR A 1 326 ? 11.324 -16.124 -26.891 1.00 96.31 326 TYR A C 1
ATOM 2603 O O . TYR A 1 326 ? 10.349 -16.252 -26.158 1.00 96.31 326 TYR A O 1
ATOM 2611 N N . ASP A 1 327 ? 12.436 -16.847 -26.748 1.00 94.56 327 ASP A N 1
ATOM 2612 C CA . ASP A 1 327 ? 12.625 -17.796 -25.642 1.00 94.56 327 ASP A CA 1
ATOM 2613 C C . ASP A 1 327 ? 12.740 -17.053 -24.303 1.00 94.56 327 ASP A C 1
ATOM 2615 O O . ASP A 1 327 ? 12.382 -17.576 -23.253 1.00 94.56 327 ASP A O 1
ATOM 2619 N N . GLN A 1 328 ? 13.274 -15.827 -24.337 1.00 94.12 328 GLN A N 1
ATOM 2620 C CA . GLN A 1 328 ? 13.332 -14.940 -23.184 1.00 94.12 328 GLN A CA 1
ATOM 2621 C C . GLN A 1 328 ? 13.336 -13.474 -23.620 1.00 94.12 328 GLN A C 1
ATOM 2623 O O . GLN A 1 328 ? 14.092 -13.081 -24.512 1.00 94.12 328 GLN A O 1
ATOM 2628 N N . THR A 1 329 ? 12.557 -12.646 -22.926 1.00 96.75 329 THR A N 1
ATOM 2629 C CA . THR A 1 329 ? 12.647 -11.184 -23.018 1.00 96.75 329 THR A CA 1
ATOM 2630 C C . THR A 1 329 ? 13.657 -10.653 -22.001 1.00 96.75 329 THR A C 1
ATOM 2632 O O . THR A 1 329 ? 13.692 -11.082 -20.844 1.00 96.75 329 THR A O 1
ATOM 2635 N N . LEU A 1 330 ? 14.487 -9.705 -22.423 1.00 97.19 330 LEU A N 1
ATOM 2636 C CA . LEU A 1 330 ? 15.529 -9.068 -21.624 1.00 97.19 330 LEU A CA 1
ATOM 2637 C C . LEU A 1 330 ? 15.343 -7.551 -21.647 1.00 97.19 330 LEU A C 1
ATOM 2639 O O . LEU A 1 330 ? 15.061 -6.964 -22.693 1.00 97.19 330 LEU A O 1
ATOM 2643 N N . LEU A 1 331 ? 15.572 -6.905 -20.505 1.00 97.06 331 LEU A N 1
ATOM 2644 C CA . LEU A 1 331 ? 15.711 -5.452 -20.443 1.00 97.06 331 LEU A CA 1
ATOM 2645 C C . LEU A 1 331 ? 17.163 -5.075 -20.717 1.00 97.06 331 LEU A C 1
ATOM 2647 O O . LEU A 1 331 ? 18.078 -5.692 -20.171 1.00 97.06 331 LEU A O 1
ATOM 2651 N N . VAL A 1 332 ? 17.374 -4.043 -21.526 1.00 96.06 332 VAL A N 1
ATOM 2652 C CA . VAL A 1 332 ? 18.699 -3.522 -21.851 1.00 96.06 332 VAL A CA 1
ATOM 2653 C C . VAL A 1 332 ? 18.861 -2.137 -21.243 1.00 96.06 332 VAL A C 1
ATOM 2655 O O . VAL A 1 332 ? 18.117 -1.222 -21.585 1.00 96.06 332 VAL A O 1
ATOM 2658 N N . LEU A 1 333 ? 19.859 -1.971 -20.377 1.00 94.81 333 LEU A N 1
ATOM 2659 C CA . LEU A 1 333 ? 20.304 -0.669 -19.884 1.00 94.81 333 LEU A CA 1
ATOM 2660 C C . LEU A 1 333 ? 21.674 -0.347 -20.466 1.00 94.81 333 LEU A C 1
ATOM 2662 O O . LEU A 1 333 ? 22.588 -1.169 -20.414 1.00 94.81 333 LEU A O 1
ATOM 2666 N N . LYS A 1 334 ? 21.841 0.857 -21.008 1.00 93.25 334 LYS A N 1
ATOM 2667 C CA . LYS A 1 334 ? 23.121 1.289 -21.573 1.00 93.25 334 LYS A CA 1
ATOM 2668 C C . LYS A 1 334 ? 23.415 2.735 -21.195 1.00 93.25 334 LYS A C 1
ATOM 2670 O O . LYS A 1 334 ? 22.672 3.632 -21.578 1.00 93.25 334 LYS A O 1
ATOM 2675 N N . ALA A 1 335 ? 24.508 2.950 -20.465 1.00 89.88 335 ALA A N 1
ATOM 2676 C CA . ALA A 1 335 ? 25.027 4.288 -20.201 1.00 89.88 335 ALA A CA 1
ATOM 2677 C C . ALA A 1 335 ? 25.744 4.851 -21.438 1.00 89.88 335 ALA A C 1
ATOM 2679 O O . ALA A 1 335 ? 26.212 4.094 -22.299 1.00 89.88 335 ALA A O 1
ATOM 2680 N N . ALA A 1 336 ? 25.896 6.176 -21.498 1.00 76.69 336 ALA A N 1
ATOM 2681 C CA . ALA A 1 336 ? 26.736 6.816 -22.507 1.00 76.69 336 ALA A CA 1
ATOM 2682 C C . ALA A 1 336 ? 28.158 6.213 -22.479 1.00 76.69 336 ALA A C 1
ATOM 2684 O O . ALA A 1 336 ? 28.827 6.219 -21.449 1.00 76.69 336 ALA A O 1
ATOM 2685 N N . ASN A 1 337 ? 28.606 5.672 -23.617 1.00 73.38 337 ASN A N 1
ATOM 2686 C CA . ASN A 1 337 ? 29.920 5.036 -23.806 1.00 73.38 337 ASN A CA 1
ATOM 2687 C C . ASN A 1 337 ? 30.194 3.760 -22.979 1.00 73.38 337 ASN A C 1
ATOM 2689 O O . ASN A 1 337 ? 31.347 3.347 -22.873 1.00 73.38 337 ASN A O 1
ATOM 2693 N N . ALA A 1 338 ? 29.163 3.101 -22.439 1.00 82.94 338 ALA A N 1
ATOM 2694 C CA . ALA A 1 338 ? 29.296 1.810 -21.759 1.00 82.94 338 ALA A CA 1
ATOM 2695 C C . ALA A 1 338 ? 28.783 0.635 -22.611 1.00 82.94 338 ALA A C 1
ATOM 2697 O O . ALA A 1 338 ? 28.026 0.807 -23.575 1.00 82.94 338 ALA A O 1
ATOM 2698 N N . SER A 1 339 ? 29.183 -0.582 -22.233 1.00 83.50 339 SER A N 1
ATOM 2699 C CA . SER A 1 339 ? 28.573 -1.808 -22.747 1.00 83.50 339 SER A CA 1
ATOM 2700 C C . SER A 1 339 ? 27.129 -1.941 -22.256 1.00 83.50 339 SER A C 1
ATOM 2702 O O . SER A 1 339 ? 26.781 -1.507 -21.156 1.00 83.50 339 SER A O 1
ATOM 2704 N N . SER A 1 340 ? 26.275 -2.543 -23.084 1.00 89.94 340 SER A N 1
ATOM 2705 C CA . SER A 1 340 ? 24.898 -2.836 -22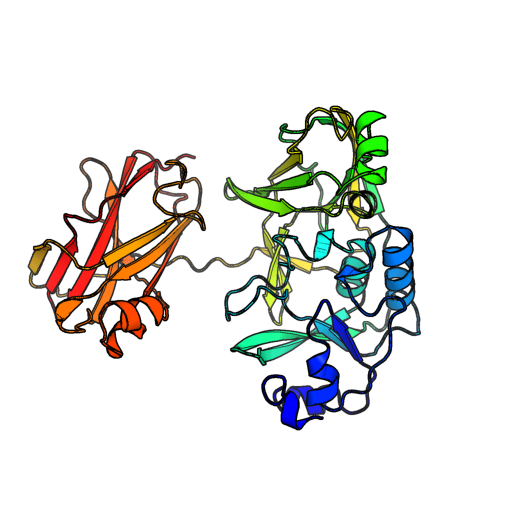.696 1.00 89.94 340 SER A CA 1
ATOM 2706 C C . SER A 1 340 ? 24.864 -3.840 -21.542 1.00 89.94 340 SER A C 1
ATOM 2708 O O . SER A 1 340 ? 25.497 -4.895 -21.604 1.00 89.94 340 SER A O 1
ATOM 2710 N N . GLN A 1 341 ? 24.088 -3.525 -20.512 1.00 93.38 341 GLN A N 1
ATOM 2711 C CA . GLN A 1 341 ? 23.736 -4.428 -19.427 1.00 93.38 341 GLN A CA 1
ATOM 2712 C C . GLN A 1 341 ? 22.378 -5.057 -19.724 1.00 93.38 341 GLN A C 1
ATOM 2714 O O . GLN A 1 341 ? 21.423 -4.353 -20.044 1.00 93.38 341 GLN A O 1
ATOM 2719 N N . PHE A 1 342 ? 22.293 -6.378 -19.606 1.00 94.81 342 PHE A N 1
ATOM 2720 C CA . PHE A 1 342 ? 21.067 -7.134 -19.839 1.00 94.81 342 PHE A CA 1
ATOM 2721 C C . PHE A 1 342 ? 20.515 -7.612 -18.504 1.00 94.81 342 PHE A C 1
ATOM 2723 O O . PHE A 1 342 ? 21.267 -8.154 -17.699 1.00 94.81 342 PHE A O 1
ATOM 2730 N N . PHE A 1 343 ? 19.220 -7.446 -18.275 1.00 95.25 343 PHE A N 1
ATOM 2731 C CA . PHE A 1 343 ? 18.526 -7.919 -17.081 1.00 95.25 343 PHE A CA 1
ATOM 2732 C C . PHE A 1 343 ? 17.458 -8.928 -17.472 1.00 95.25 343 PHE A C 1
ATOM 2734 O O . PHE A 1 343 ? 16.780 -8.764 -18.490 1.00 95.25 343 PHE A O 1
ATOM 2741 N N . SER A 1 344 ? 17.305 -9.973 -16.658 1.00 93.19 344 SER A N 1
ATOM 2742 C CA . SER A 1 344 ? 16.209 -10.919 -16.845 1.00 93.19 344 SER A CA 1
ATOM 2743 C C . SER A 1 344 ? 14.856 -10.249 -16.593 1.00 93.19 344 SER A C 1
ATOM 2745 O O . SER A 1 344 ? 14.743 -9.268 -15.849 1.00 93.19 344 SER A O 1
ATOM 2747 N N . THR A 1 345 ? 13.816 -10.796 -17.211 1.00 94.19 345 THR A N 1
ATOM 2748 C CA . THR A 1 345 ? 12.430 -10.376 -16.999 1.00 94.19 345 THR A CA 1
ATOM 2749 C C . THR A 1 345 ? 11.587 -11.557 -16.521 1.00 94.19 345 THR A C 1
ATOM 2751 O O . THR A 1 345 ? 12.014 -12.712 -16.606 1.00 94.19 345 THR A O 1
ATOM 2754 N N . HIS A 1 346 ? 10.412 -11.254 -15.979 1.00 90.00 346 HIS A N 1
ATOM 2755 C CA . HIS A 1 346 ? 9.358 -12.214 -15.677 1.00 90.00 346 HIS A CA 1
ATOM 2756 C C . HIS A 1 346 ? 8.236 -12.073 -16.697 1.00 90.00 346 HIS A C 1
ATOM 2758 O O . HIS A 1 346 ? 7.824 -10.952 -16.998 1.00 90.00 346 HIS A O 1
ATOM 2764 N N . GLU A 1 347 ? 7.732 -13.203 -17.181 1.00 88.75 347 GLU A N 1
ATOM 2765 C CA . GLU A 1 347 ? 6.591 -13.251 -18.091 1.00 88.75 347 GLU A CA 1
ATOM 2766 C C . GLU A 1 347 ? 5.324 -12.715 -17.419 1.00 88.75 347 GLU A C 1
ATOM 2768 O O . GLU A 1 347 ? 5.084 -12.915 -16.223 1.00 88.75 347 GLU A O 1
ATOM 2773 N N . SER A 1 348 ? 4.502 -12.026 -18.201 1.00 88.12 348 SER A N 1
ATOM 2774 C CA . SER A 1 348 ? 3.181 -11.560 -17.798 1.00 88.12 348 SER A CA 1
ATOM 2775 C C . SER A 1 348 ? 2.185 -11.763 -18.935 1.00 88.12 348 SER A C 1
ATOM 2777 O O . SER A 1 348 ? 2.548 -11.755 -20.110 1.00 88.12 348 SER A O 1
ATOM 2779 N N . LYS A 1 349 ? 0.913 -11.966 -18.585 1.00 89.62 349 LYS A N 1
ATOM 2780 C CA . LYS A 1 349 ? -0.137 -12.214 -19.575 1.00 89.62 349 LYS A CA 1
ATOM 2781 C C . LYS A 1 349 ? -0.582 -10.928 -20.271 1.00 89.62 349 LYS A C 1
ATOM 2783 O O . LYS A 1 349 ? -0.739 -9.896 -19.616 1.00 89.62 349 LYS A O 1
ATOM 2788 N N . ARG A 1 350 ? -0.810 -11.000 -21.584 1.00 90.81 350 ARG A N 1
ATOM 2789 C CA . ARG A 1 350 ? -1.195 -9.892 -22.474 1.00 90.81 350 ARG A CA 1
ATOM 2790 C C . ARG A 1 350 ? -2.306 -10.305 -23.443 1.00 90.81 350 ARG A C 1
ATOM 2792 O O . ARG A 1 350 ? -2.106 -10.324 -24.663 1.00 90.81 350 ARG A O 1
ATOM 2799 N N . PRO A 1 351 ? -3.516 -10.582 -22.929 1.00 90.69 351 PRO A N 1
ATOM 2800 C CA . PRO A 1 351 ? -4.644 -10.961 -23.774 1.00 90.69 351 PRO A CA 1
ATOM 2801 C C . PRO A 1 351 ? -5.047 -9.830 -24.731 1.00 90.69 351 PRO A C 1
ATOM 2803 O O . PRO A 1 351 ? -5.561 -10.085 -25.816 1.00 90.69 351 PRO A O 1
ATOM 2806 N N . ASP A 1 352 ? -4.790 -8.572 -24.365 1.00 91.44 352 ASP A N 1
ATOM 2807 C CA . ASP A 1 352 ? -4.971 -7.405 -25.228 1.00 91.44 352 ASP A CA 1
ATOM 2808 C C . ASP A 1 352 ? -4.076 -7.462 -26.477 1.00 91.44 352 ASP A C 1
ATOM 2810 O O . ASP A 1 352 ? -4.562 -7.227 -27.583 1.00 91.44 352 ASP A O 1
ATOM 2814 N N . VAL A 1 353 ? -2.805 -7.852 -26.325 1.00 94.62 353 VAL A N 1
ATOM 2815 C CA . VAL A 1 353 ? -1.857 -8.023 -27.440 1.00 94.62 353 VAL A CA 1
ATOM 2816 C C . VAL A 1 353 ? -2.273 -9.211 -28.306 1.00 94.62 353 VAL A C 1
ATOM 2818 O O . VAL A 1 353 ? -2.358 -9.083 -29.530 1.00 94.62 353 VAL A O 1
ATOM 2821 N N . ALA A 1 354 ? -2.618 -10.340 -27.681 1.00 94.25 354 ALA A N 1
ATOM 2822 C CA . ALA A 1 354 ? -3.128 -11.519 -28.379 1.00 94.25 354 ALA A CA 1
ATOM 2823 C C . ALA A 1 354 ? -4.346 -11.198 -29.254 1.00 94.25 354 ALA A C 1
ATOM 2825 O O . ALA A 1 354 ? -4.410 -11.597 -30.419 1.00 94.25 354 ALA A O 1
ATOM 2826 N N . ASN A 1 355 ? -5.287 -10.424 -28.711 1.00 94.75 355 ASN A N 1
ATOM 2827 C CA . ASN A 1 355 ? -6.494 -10.007 -29.413 1.00 94.75 355 ASN A CA 1
ATOM 2828 C C . ASN A 1 355 ? -6.201 -8.996 -30.529 1.00 94.75 355 ASN A C 1
ATOM 2830 O O . ASN A 1 355 ? -6.753 -9.129 -31.622 1.00 94.75 355 ASN A O 1
ATOM 2834 N N . ALA A 1 356 ? -5.322 -8.017 -30.290 1.00 95.69 356 ALA A N 1
ATOM 2835 C CA . ALA A 1 356 ? -4.973 -6.990 -31.273 1.00 95.69 356 ALA A CA 1
ATOM 2836 C C . ALA A 1 356 ? -4.344 -7.589 -32.542 1.00 95.69 356 ALA A C 1
ATOM 2838 O O . ALA A 1 356 ? -4.707 -7.210 -33.656 1.00 95.69 356 ALA A O 1
ATOM 2839 N N . PHE A 1 357 ? -3.449 -8.564 -32.372 1.00 96.31 357 PHE A N 1
ATOM 2840 C CA . PHE A 1 357 ? -2.753 -9.226 -33.478 1.00 96.31 357 PHE A CA 1
ATOM 2841 C C . PHE A 1 357 ? -3.409 -10.540 -33.923 1.00 96.31 357 PHE A C 1
ATOM 2843 O O . PHE A 1 357 ? -2.942 -11.160 -34.871 1.00 96.31 357 PHE A O 1
ATOM 2850 N N . LYS A 1 358 ? -4.515 -10.952 -33.287 1.00 96.38 358 LYS A N 1
ATOM 2851 C CA . LYS A 1 358 ? -5.272 -12.181 -33.593 1.00 96.38 358 LYS A CA 1
ATOM 2852 C C . LYS A 1 358 ? -4.438 -13.466 -33.492 1.00 96.38 358 LYS A C 1
ATOM 2854 O O . LYS A 1 358 ? -4.662 -14.421 -34.235 1.00 96.38 358 LYS A O 1
ATOM 2859 N N . HIS A 1 359 ? -3.514 -13.509 -32.537 1.00 96.44 359 HIS A N 1
ATOM 2860 C CA . HIS A 1 359 ? -2.671 -14.670 -32.259 1.00 96.44 359 HIS A CA 1
ATOM 2861 C C . HIS A 1 359 ? -2.691 -14.995 -30.766 1.00 96.44 359 HIS A C 1
ATOM 2863 O O . HIS A 1 359 ? -2.106 -14.274 -29.964 1.00 96.44 359 HIS A O 1
ATOM 2869 N N . ALA A 1 360 ? -3.318 -16.116 -30.397 1.00 92.94 360 ALA A N 1
ATOM 2870 C CA . ALA A 1 360 ? -3.481 -16.522 -28.997 1.00 92.94 360 ALA A CA 1
ATOM 2871 C C . ALA A 1 360 ? -2.147 -16.690 -28.247 1.00 92.94 360 ALA A C 1
ATOM 2873 O O . ALA A 1 360 ? -2.068 -16.365 -27.070 1.00 92.94 360 ALA A O 1
ATOM 2874 N N . HIS A 1 361 ? -1.087 -17.137 -28.929 1.00 92.56 361 HIS A N 1
ATOM 2875 C CA . HIS A 1 361 ? 0.242 -17.304 -28.327 1.00 92.56 361 HIS A CA 1
ATOM 2876 C C . HIS A 1 361 ? 0.867 -15.993 -27.842 1.00 92.56 361 HIS A C 1
ATOM 2878 O O . HIS A 1 361 ? 1.685 -16.018 -26.933 1.00 92.56 361 HIS A O 1
ATOM 2884 N N . LEU A 1 362 ? 0.467 -14.841 -28.391 1.00 95.12 362 LEU A N 1
ATOM 2885 C CA . LEU A 1 362 ? 0.972 -13.548 -27.925 1.00 95.12 362 LEU A CA 1
ATOM 2886 C C . LEU A 1 362 ? 0.412 -13.143 -26.555 1.00 95.12 362 LEU A C 1
ATOM 2888 O O . LEU A 1 362 ? 0.827 -12.122 -26.015 1.00 95.12 362 LEU A O 1
ATOM 2892 N N . ASP A 1 363 ? -0.479 -13.948 -25.969 1.00 93.00 363 ASP A N 1
ATOM 2893 C CA . ASP A 1 363 ? -0.870 -13.796 -24.569 1.00 93.00 363 ASP A CA 1
ATOM 2894 C C . ASP A 1 363 ? 0.348 -13.914 -23.638 1.00 93.00 363 ASP A C 1
ATOM 2896 O O . ASP A 1 363 ? 0.374 -13.278 -22.596 1.00 93.00 363 ASP A O 1
ATOM 2900 N N . ASP A 1 364 ? 1.394 -14.642 -24.036 1.00 93.88 364 ASP A N 1
ATOM 2901 C CA . ASP A 1 364 ? 2.647 -14.778 -23.281 1.00 93.88 364 ASP A CA 1
ATOM 2902 C C . ASP A 1 364 ? 3.728 -13.753 -23.685 1.00 93.88 364 ASP A C 1
ATOM 2904 O O . ASP A 1 364 ? 4.875 -13.847 -23.258 1.00 93.88 364 ASP A O 1
ATOM 2908 N N . ALA A 1 365 ? 3.393 -12.742 -24.499 1.00 96.19 365 ALA A N 1
ATOM 2909 C CA . ALA A 1 365 ? 4.361 -11.733 -24.952 1.00 96.19 365 ALA A CA 1
ATOM 2910 C C . ALA A 1 365 ? 4.732 -10.693 -23.879 1.00 96.19 365 ALA A C 1
ATOM 2912 O O . ALA A 1 365 ? 5.621 -9.864 -24.102 1.00 96.19 365 ALA A O 1
ATOM 2913 N N . GLY A 1 366 ? 4.013 -10.658 -22.756 1.00 95.56 366 GLY A N 1
ATOM 2914 C CA . GLY A 1 366 ? 4.206 -9.657 -21.716 1.00 95.56 366 GLY A CA 1
ATOM 2915 C C . GLY A 1 366 ? 5.449 -9.900 -20.880 1.00 95.56 366 GLY A C 1
ATOM 2916 O O . GLY A 1 366 ? 5.849 -11.036 -20.628 1.00 95.56 366 GLY A O 1
ATOM 2917 N N . PHE A 1 367 ? 6.045 -8.812 -20.402 1.00 95.31 367 PHE A N 1
ATOM 2918 C CA . PHE A 1 367 ? 7.147 -8.887 -19.457 1.00 95.31 367 PHE A CA 1
ATOM 2919 C C . PHE A 1 367 ? 7.019 -7.858 -18.334 1.00 95.31 367 PHE A C 1
ATOM 2921 O O . PHE A 1 367 ? 6.367 -6.815 -18.458 1.00 95.31 367 PHE A O 1
AT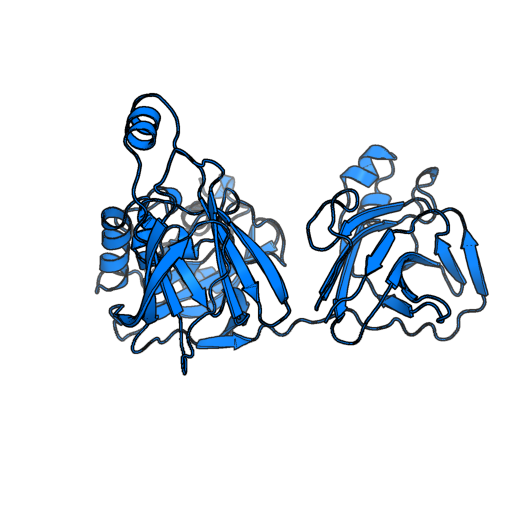OM 2928 N N . SER A 1 368 ? 7.709 -8.140 -17.233 1.00 91.69 368 SER A N 1
ATOM 2929 C CA . SER A 1 368 ? 7.992 -7.191 -16.163 1.00 91.69 368 SER A CA 1
ATOM 2930 C C . SER A 1 368 ? 9.406 -7.390 -15.622 1.00 91.69 368 SER A C 1
ATOM 2932 O O . SER A 1 368 ? 9.947 -8.495 -15.632 1.00 91.69 368 SER A O 1
ATOM 2934 N N . THR A 1 369 ? 10.036 -6.315 -15.167 1.00 92.06 369 THR A N 1
ATOM 2935 C CA . THR A 1 369 ? 11.354 -6.372 -14.529 1.00 92.06 369 THR A CA 1
ATOM 2936 C C . THR A 1 369 ? 11.499 -5.255 -13.508 1.00 92.06 369 THR A C 1
ATOM 2938 O O . THR A 1 369 ? 10.903 -4.187 -13.663 1.00 92.06 369 THR A O 1
ATOM 2941 N N . LEU A 1 370 ? 12.273 -5.514 -12.459 1.00 88.75 370 LEU A N 1
ATOM 2942 C CA . LEU A 1 370 ? 12.598 -4.574 -11.396 1.00 88.75 370 LEU A CA 1
ATOM 2943 C C . LEU A 1 370 ? 14.111 -4.575 -11.169 1.00 88.75 370 LEU A C 1
ATOM 2945 O O . LEU A 1 370 ? 14.671 -5.551 -10.676 1.00 88.75 370 LEU A O 1
ATOM 2949 N N . VAL A 1 371 ? 14.779 -3.477 -11.505 1.00 89.94 371 VAL A N 1
ATOM 2950 C CA . VAL A 1 371 ? 16.238 -3.338 -11.418 1.00 89.94 371 VAL A CA 1
ATOM 2951 C C . VAL A 1 371 ? 16.635 -2.501 -10.205 1.00 89.94 371 VAL A C 1
ATOM 2953 O O . VAL A 1 371 ? 16.021 -1.469 -9.931 1.00 89.94 371 VAL A O 1
ATOM 2956 N N . ASP A 1 372 ? 17.686 -2.939 -9.501 1.00 86.62 372 ASP A N 1
ATOM 2957 C CA . ASP A 1 372 ? 18.333 -2.156 -8.444 1.00 86.62 372 ASP A CA 1
ATOM 2958 C C . ASP A 1 372 ? 19.146 -1.028 -9.083 1.00 86.62 372 ASP A C 1
ATOM 2960 O O . ASP A 1 372 ? 20.233 -1.246 -9.623 1.00 86.62 372 ASP A O 1
ATOM 2964 N N . ALA A 1 373 ? 18.604 0.182 -9.033 1.00 87.38 373 ALA A N 1
ATOM 2965 C CA . ALA A 1 373 ? 19.196 1.357 -9.643 1.00 87.38 373 ALA A CA 1
ATOM 2966 C C . ALA A 1 373 ? 20.113 2.145 -8.698 1.00 87.38 373 ALA A C 1
ATOM 2968 O O . ALA A 1 373 ? 20.782 3.069 -9.147 1.00 87.38 373 ALA A O 1
ATOM 2969 N N . ARG A 1 374 ? 20.238 1.759 -7.420 1.00 83.50 374 ARG A N 1
ATOM 2970 C CA . ARG A 1 374 ? 21.022 2.511 -6.413 1.00 83.50 374 ARG A CA 1
ATOM 2971 C C . ARG A 1 374 ? 22.506 2.656 -6.760 1.00 83.50 374 ARG A C 1
ATOM 2973 O O . ARG A 1 374 ? 23.192 3.539 -6.248 1.00 83.50 374 ARG A O 1
ATOM 2980 N N . LYS A 1 375 ? 23.028 1.754 -7.596 1.00 84.88 375 LYS A N 1
ATOM 2981 C CA . LYS A 1 375 ? 24.419 1.774 -8.082 1.00 84.88 375 LYS A CA 1
ATOM 2982 C C . LYS A 1 375 ? 24.569 2.414 -9.466 1.00 84.88 375 LYS A C 1
ATOM 2984 O O . LYS A 1 375 ? 25.693 2.515 -9.951 1.00 84.88 375 LYS A O 1
ATOM 2989 N N . LEU A 1 376 ? 23.470 2.821 -10.097 1.00 87.94 376 LEU A N 1
ATOM 2990 C CA . LEU A 1 376 ? 23.452 3.478 -11.400 1.00 87.94 376 LEU A CA 1
ATOM 2991 C C . LEU A 1 376 ? 23.455 4.999 -11.199 1.00 87.94 376 LEU A C 1
ATOM 2993 O O . LEU A 1 376 ? 22.910 5.512 -10.227 1.00 87.94 376 LEU A O 1
ATOM 2997 N N . GLN A 1 377 ? 24.112 5.731 -12.096 1.00 88.00 377 GLN A N 1
ATOM 2998 C CA . GLN A 1 377 ? 24.185 7.192 -12.037 1.00 88.00 377 GLN A CA 1
ATOM 2999 C C . GLN A 1 377 ? 24.401 7.776 -13.433 1.00 88.00 377 GLN A C 1
ATOM 3001 O O . GLN A 1 377 ? 25.241 7.274 -14.180 1.00 88.00 377 GLN A O 1
ATOM 3006 N N . GLY A 1 378 ? 23.697 8.863 -13.749 1.00 89.25 378 GLY A N 1
ATOM 3007 C CA . GLY A 1 378 ? 23.803 9.560 -15.033 1.00 89.25 378 GLY A CA 1
ATOM 3008 C C . GLY A 1 378 ? 22.779 9.080 -16.058 1.00 89.25 378 GLY A C 1
ATOM 3009 O O . GLY A 1 378 ? 21.800 8.426 -15.704 1.00 89.25 378 GLY A O 1
ATOM 3010 N N . ASP A 1 379 ? 22.993 9.434 -17.322 1.00 91.38 379 ASP A N 1
ATOM 3011 C CA . ASP A 1 379 ? 22.041 9.175 -18.403 1.00 91.38 379 ASP A CA 1
ATOM 3012 C C . ASP A 1 379 ? 22.202 7.765 -18.988 1.00 91.38 379 ASP A C 1
ATOM 3014 O O . ASP A 1 379 ? 23.307 7.318 -19.316 1.00 91.38 379 ASP A O 1
ATOM 3018 N N . TYR A 1 380 ? 21.077 7.067 -19.121 1.00 92.88 380 TYR A N 1
ATOM 3019 C CA . TYR A 1 380 ? 20.970 5.716 -19.654 1.00 92.88 380 TYR A CA 1
ATOM 3020 C C . TYR A 1 380 ? 19.862 5.648 -20.701 1.00 92.88 380 TYR A C 1
ATOM 3022 O O . TYR A 1 380 ? 18.800 6.252 -20.554 1.00 92.88 380 TYR A O 1
ATOM 3030 N N . SER A 1 381 ? 20.082 4.827 -21.723 1.00 92.06 381 SER A N 1
ATOM 3031 C CA . SER A 1 381 ? 19.018 4.356 -22.601 1.00 92.06 381 SER A CA 1
ATOM 3032 C C . SER A 1 381 ? 18.464 3.028 -22.082 1.00 92.06 381 SER A C 1
ATOM 3034 O O . SER A 1 381 ? 19.230 2.089 -21.835 1.00 92.06 381 SER A O 1
ATOM 3036 N N . VAL A 1 382 ? 17.142 2.947 -21.960 1.00 94.06 382 VAL A N 1
ATOM 3037 C CA . VAL A 1 382 ? 16.372 1.732 -21.685 1.00 94.06 382 VAL A CA 1
ATOM 3038 C C . VAL A 1 382 ? 15.829 1.192 -22.998 1.00 94.06 382 VAL A C 1
ATOM 3040 O O . VAL A 1 382 ? 15.115 1.891 -23.715 1.00 94.06 382 VAL A O 1
ATOM 3043 N N . SER A 1 383 ? 16.145 -0.060 -23.296 1.00 95.50 383 SER A N 1
ATOM 3044 C CA . SER A 1 383 ? 15.687 -0.773 -24.485 1.00 95.50 383 SER A CA 1
ATOM 3045 C C . SER A 1 383 ? 15.332 -2.219 -24.126 1.00 95.50 383 SER A C 1
ATOM 3047 O O . SER A 1 383 ? 15.380 -2.615 -22.960 1.00 95.50 383 SER A O 1
ATOM 3049 N N . LEU A 1 384 ? 14.967 -3.015 -25.126 1.00 97.62 384 LEU A N 1
ATOM 3050 C CA . LEU A 1 384 ? 14.622 -4.423 -24.987 1.00 97.62 384 LEU A CA 1
ATOM 3051 C C . LEU A 1 384 ? 15.519 -5.285 -25.871 1.00 97.62 384 LEU A C 1
ATOM 3053 O O . LEU A 1 384 ? 16.081 -4.830 -26.872 1.00 97.62 384 LEU A O 1
ATOM 3057 N N . ALA A 1 385 ? 15.639 -6.551 -25.495 1.00 97.44 385 ALA A N 1
ATOM 3058 C CA . ALA A 1 385 ? 16.213 -7.574 -26.344 1.00 97.44 385 ALA A CA 1
ATOM 3059 C C . ALA A 1 385 ? 15.460 -8.894 -26.193 1.00 97.44 385 ALA A C 1
ATOM 3061 O O . ALA A 1 385 ? 14.960 -9.217 -25.119 1.00 97.44 385 ALA A O 1
ATOM 3062 N N . GLY A 1 386 ? 15.413 -9.663 -27.273 1.00 96.75 386 GLY A N 1
ATOM 3063 C CA . GLY A 1 386 ? 14.882 -11.017 -27.281 1.00 96.75 386 GLY A CA 1
ATOM 3064 C C . GLY A 1 386 ? 15.996 -12.043 -27.454 1.00 96.75 386 GLY A C 1
ATOM 3065 O O . GLY A 1 386 ? 16.856 -11.887 -28.322 1.00 96.75 386 GLY A O 1
ATOM 3066 N N . LEU A 1 387 ? 15.993 -13.097 -26.642 1.00 95.12 387 LEU A N 1
ATOM 3067 C CA . LEU A 1 387 ? 16.841 -14.271 -26.834 1.00 95.12 387 LEU A CA 1
ATOM 3068 C C . LEU A 1 387 ? 16.068 -15.322 -27.638 1.00 95.12 387 LEU A C 1
ATOM 3070 O O . LEU A 1 387 ? 14.935 -15.648 -27.293 1.00 95.12 387 LEU A O 1
ATOM 3074 N N . ARG A 1 388 ? 16.670 -15.857 -28.704 1.00 93.56 388 ARG A N 1
ATOM 3075 C CA . ARG A 1 388 ? 16.137 -17.017 -29.437 1.00 93.56 388 ARG A CA 1
ATOM 3076 C C . ARG A 1 388 ? 17.277 -17.960 -29.800 1.00 93.56 388 ARG A C 1
ATOM 3078 O O . ARG A 1 388 ? 18.186 -17.594 -30.552 1.00 93.56 388 ARG A O 1
ATOM 3085 N N . GLY A 1 389 ? 17.260 -19.164 -29.245 1.00 89.94 389 GLY A N 1
ATOM 3086 C CA . GLY A 1 389 ? 18.395 -20.077 -29.246 1.00 89.94 389 GLY A CA 1
ATOM 3087 C C . GLY A 1 389 ? 19.636 -19.406 -28.653 1.00 89.94 389 GLY A C 1
ATOM 3088 O O . GLY A 1 389 ? 19.622 -18.917 -27.529 1.00 89.94 389 GLY A O 1
ATOM 3089 N N . LYS A 1 390 ? 20.721 -19.350 -29.432 1.00 91.62 390 LYS A N 1
ATOM 3090 C CA . LYS A 1 390 ? 22.000 -18.725 -29.042 1.00 91.62 390 LYS A CA 1
ATOM 3091 C C . LYS A 1 390 ? 22.207 -17.322 -29.620 1.00 91.62 390 LYS A C 1
ATOM 3093 O O . LYS A 1 390 ? 23.342 -16.866 -29.742 1.00 91.62 390 LYS A O 1
ATOM 3098 N N . LYS A 1 391 ? 21.136 -16.641 -30.037 1.00 94.56 391 LYS A N 1
ATOM 3099 C CA . LYS A 1 391 ? 21.208 -15.303 -30.640 1.00 94.56 391 LYS A CA 1
ATOM 3100 C C . LYS A 1 391 ? 20.406 -14.297 -29.835 1.00 94.56 391 LYS A C 1
ATOM 3102 O O . LYS A 1 391 ? 19.262 -14.561 -29.471 1.00 94.56 391 LYS A O 1
ATOM 3107 N N . VAL A 1 392 ? 21.006 -13.132 -29.610 1.00 95.94 392 VAL A N 1
ATOM 3108 C CA . VAL A 1 392 ? 20.359 -11.997 -28.946 1.00 95.94 392 VAL A CA 1
ATOM 3109 C C . VAL A 1 392 ? 19.978 -10.958 -29.993 1.00 95.94 392 VAL A C 1
ATOM 3111 O O . VAL A 1 392 ? 20.814 -10.522 -30.784 1.00 95.94 392 VAL A O 1
ATOM 3114 N N . TYR A 1 393 ? 18.718 -10.543 -29.980 1.00 97.00 393 TYR A N 1
ATOM 3115 C CA . TYR A 1 393 ? 18.158 -9.539 -30.876 1.00 97.00 393 TYR A CA 1
ATOM 3116 C C . TYR A 1 393 ? 17.865 -8.271 -30.080 1.00 97.00 393 TYR A C 1
ATOM 3118 O O . TYR A 1 393 ? 16.926 -8.251 -29.292 1.00 97.00 393 TYR A O 1
ATOM 3126 N N . THR A 1 394 ? 18.678 -7.228 -30.239 1.00 96.56 394 THR A N 1
ATOM 3127 C CA . THR A 1 394 ? 18.485 -5.942 -29.546 1.00 96.56 394 THR A CA 1
ATOM 3128 C C . THR A 1 394 ? 17.601 -5.013 -30.368 1.00 96.56 394 THR A C 1
ATOM 3130 O O . THR A 1 394 ? 17.810 -4.885 -31.576 1.00 96.56 394 THR A O 1
ATOM 3133 N N . CYS A 1 395 ? 16.672 -4.318 -29.721 1.00 97.12 395 CYS A N 1
ATOM 3134 C CA . CYS A 1 395 ? 15.704 -3.459 -30.394 1.00 97.12 395 CYS A CA 1
ATOM 3135 C C . CYS A 1 395 ? 16.261 -2.054 -30.658 1.00 97.12 395 CYS A C 1
ATOM 3137 O O . CYS A 1 395 ? 16.607 -1.326 -29.731 1.00 97.12 395 CYS A O 1
ATOM 3139 N N . ASN A 1 396 ? 16.327 -1.634 -31.922 1.00 94.62 396 ASN A N 1
ATOM 3140 C CA . ASN A 1 396 ? 16.814 -0.296 -32.285 1.00 94.62 396 ASN A CA 1
ATOM 3141 C C . ASN A 1 396 ? 15.722 0.788 -32.255 1.00 94.62 396 ASN A C 1
ATOM 3143 O O . ASN A 1 396 ? 16.033 1.967 -32.105 1.00 94.62 396 ASN A O 1
ATOM 3147 N N . ASN A 1 397 ? 14.455 0.389 -32.347 1.00 94.62 397 ASN A N 1
ATOM 3148 C CA . ASN A 1 397 ? 13.279 1.258 -32.392 1.00 94.62 397 ASN A CA 1
ATOM 3149 C C . ASN A 1 397 ? 12.630 1.499 -31.023 1.00 94.62 397 ASN A C 1
ATOM 3151 O O . ASN A 1 397 ? 11.786 2.382 -30.898 1.00 94.62 397 ASN A O 1
ATOM 3155 N N . ILE A 1 398 ? 13.022 0.737 -30.001 1.00 93.81 398 ILE A N 1
ATOM 3156 C CA . ILE A 1 398 ? 12.520 0.872 -28.631 1.00 93.81 398 ILE A CA 1
ATOM 3157 C C . ILE A 1 398 ? 13.657 1.435 -27.787 1.00 93.81 398 ILE A C 1
ATOM 3159 O O . ILE A 1 398 ? 14.564 0.701 -27.401 1.00 93.81 398 ILE A O 1
ATOM 3163 N N . ASN A 1 399 ? 13.636 2.740 -27.535 1.00 90.00 399 ASN A N 1
ATOM 3164 C CA . ASN A 1 399 ? 14.609 3.407 -26.677 1.00 90.00 399 ASN A CA 1
ATOM 3165 C C . ASN A 1 399 ? 13.938 4.516 -25.871 1.00 90.00 399 ASN A C 1
ATOM 3167 O O . ASN A 1 399 ? 13.282 5.391 -26.432 1.00 90.00 399 ASN A O 1
ATOM 3171 N N . LEU A 1 400 ? 14.146 4.491 -24.560 1.00 90.44 400 LEU A N 1
ATOM 3172 C CA . LEU A 1 400 ? 13.705 5.527 -23.634 1.00 90.44 400 LEU A CA 1
ATOM 3173 C C . LEU A 1 400 ? 14.914 6.061 -22.875 1.00 90.44 400 LEU A C 1
ATOM 3175 O O . LEU A 1 400 ? 15.728 5.285 -22.385 1.00 90.44 400 LEU A O 1
ATOM 3179 N N . ASN A 1 401 ? 15.027 7.380 -22.763 1.00 90.38 401 ASN A N 1
ATOM 3180 C CA . ASN A 1 401 ? 16.107 8.001 -22.005 1.00 90.38 401 ASN A CA 1
ATOM 3181 C C . ASN A 1 401 ? 15.667 8.213 -20.560 1.00 90.38 401 ASN A C 1
ATOM 3183 O O . ASN A 1 401 ? 14.635 8.837 -20.302 1.00 90.38 401 ASN A O 1
ATOM 3187 N N . ILE A 1 402 ? 16.475 7.716 -19.632 1.00 89.75 402 ILE A N 1
ATOM 3188 C CA . ILE A 1 402 ? 16.301 7.922 -18.199 1.00 89.75 402 ILE A CA 1
ATOM 3189 C C . ILE A 1 402 ? 17.612 8.401 -17.592 1.00 89.75 402 ILE A C 1
ATOM 3191 O O . ILE A 1 402 ? 18.698 8.060 -18.050 1.00 89.75 402 ILE A O 1
ATOM 3195 N N . LYS A 1 403 ? 17.502 9.166 -16.521 1.00 89.00 403 LYS A N 1
ATOM 3196 C CA . LYS A 1 403 ? 18.607 9.693 -15.745 1.00 89.00 403 LYS A CA 1
ATOM 3197 C C . LYS A 1 403 ? 18.539 9.097 -14.353 1.00 89.00 403 LYS A C 1
ATOM 3199 O O . LYS A 1 403 ? 17.570 9.302 -13.625 1.00 89.00 403 LYS A O 1
ATOM 3204 N N . PHE A 1 404 ? 19.575 8.369 -13.971 1.00 87.38 404 PHE A N 1
ATOM 3205 C CA . PHE A 1 404 ? 19.696 7.873 -12.612 1.00 87.38 404 PHE A CA 1
ATOM 3206 C C . PHE A 1 404 ? 20.294 8.952 -11.712 1.00 87.38 404 PHE A C 1
ATOM 3208 O O . PHE A 1 404 ? 21.400 9.449 -11.963 1.00 87.38 404 PHE A O 1
ATOM 3215 N N . ILE A 1 405 ? 19.543 9.324 -10.681 1.00 82.00 405 ILE A N 1
ATOM 3216 C CA . ILE A 1 405 ? 19.897 10.335 -9.683 1.00 82.00 405 ILE A CA 1
ATOM 3217 C C . ILE A 1 405 ? 20.167 9.659 -8.335 1.00 82.00 405 ILE A C 1
ATOM 3219 O O . ILE A 1 405 ? 19.632 8.592 -8.057 1.00 82.00 405 ILE A O 1
ATOM 3223 N N . ARG A 1 406 ? 21.017 10.267 -7.507 1.00 65.19 406 ARG A N 1
ATOM 3224 C CA . ARG A 1 406 ? 21.279 9.793 -6.141 1.00 65.19 406 ARG A CA 1
ATOM 3225 C C . ARG A 1 406 ? 20.411 10.505 -5.123 1.00 65.19 406 ARG A C 1
ATOM 3227 O O . ARG A 1 406 ? 20.198 11.725 -5.306 1.00 65.19 406 ARG A O 1
#